Protein AF-A0A356RA35-F1 (afdb_monomer_lite)

Sequence (407 aa):
MNPWTSIDPTQHVGLYPWVWVQLESADPPGPFPFLGGIDPEVVSSLHQVHGIMMSGIETAISDIMAKRTSVDDPQLSRRLEDAYAEVVQSRPPLQRHIQCGRNSDGTFHWTYPKNSAASAKMTYGGLRIFNSVARQAIPFGFERPIGANVGHFLGFLTGRHTMGEIQTIVQAGGRDLERQLAQFFTLLKDHDCLAIAPNTSIEAHWRKVTRDQDVVHLGHAALMYRHQDSFLWFDPWLMPWFAESPVPSLWANLLPRPAGIFLTHDHDDHVDPRTLYHLPKDVPIFVPSRRNRKALHYDYLSLLRELGFSQVTELAHGESWRVGDAQVVSVPFFGEDPCDVELPRNCYLVADRGRNTLVHADSGPTNDGRSALQDKVIANLVSKYGPISLLFASQQQLKEVRSYAAY

Secondary structure (DSSP, 8-state):
--GGGGS-TTSEEEE-TTEEEEEEESSPPPSSTTEEES-HHHHHHHHHHHHHHHHHHHHHHHHHHTTSS-TT-TTHHHHHHHHHHHHHHT-HHHHTT-EEEE-TTS-EEEE---EEEEE----EEEEEEEETTTTEEEEEE-SS--HHHHHHHHHHTEEEEEHHHHHHHHHHT-HHHHHHHHHHHHHHHHTT-EEEESS--HHHHHHHHS-TT-EEEEETTEEEEEETTEEEEES----PPPTT-SSPPP-GGGSPPEEEEE--SSSTTTS-HHHHHTS-TTS-EEEE-GGG--SSEE-HHHHHHHHT-S-EEEE-TT-EEEETTEEEEEEE----SS-------EEEEEEETT-EEEEEET----TTS--TTTTTHHHHHHHHH--EEEEEE-HHHHHHHHHHHT-

Radius of gyration: 24.29 Å; chains: 1; bounding box: 54×51×71 Å

Structure (mmCIF, N/CA/C/O backbone):
data_AF-A0A356RA35-F1
#
_entry.id   AF-A0A356RA35-F1
#
loop_
_atom_site.group_PDB
_atom_site.id
_atom_site.type_symbol
_atom_site.label_atom_id
_atom_site.label_alt_id
_atom_site.label_comp_id
_atom_site.label_asym_id
_atom_site.label_entity_id
_atom_site.label_seq_id
_atom_site.pdbx_PDB_ins_code
_atom_site.Cartn_x
_atom_site.Cartn_y
_atom_site.Cartn_z
_atom_site.occupancy
_atom_site.B_iso_or_equiv
_atom_site.auth_seq_id
_atom_site.auth_comp_id
_atom_site.auth_asym_id
_atom_site.auth_atom_id
_atom_site.pdbx_PDB_model_num
ATOM 1 N N . MET A 1 1 ? 1.308 23.584 30.630 1.00 61.56 1 MET A N 1
ATOM 2 C CA . MET A 1 1 ? 0.345 22.597 31.172 1.00 61.56 1 MET A CA 1
ATOM 3 C C . MET A 1 1 ? 0.651 21.266 30.498 1.00 61.56 1 MET A C 1
ATOM 5 O O . MET A 1 1 ? 0.997 21.308 29.326 1.00 61.56 1 MET A O 1
ATOM 9 N N . ASN A 1 2 ? 0.634 20.131 31.205 1.00 80.50 2 ASN A N 1
ATOM 10 C CA . ASN A 1 2 ? 0.906 18.833 30.575 1.00 80.50 2 ASN A CA 1
ATOM 11 C C . ASN A 1 2 ? -0.269 18.490 29.631 1.00 80.50 2 ASN A C 1
ATOM 13 O O . ASN A 1 2 ? -1.385 18.334 30.132 1.00 80.50 2 ASN A O 1
ATOM 17 N N . PRO A 1 3 ? -0.079 18.420 28.298 1.00 86.06 3 PRO A N 1
ATOM 18 C CA . PRO A 1 3 ? -1.197 18.234 27.371 1.00 86.06 3 PRO A CA 1
ATOM 19 C C . PRO A 1 3 ? -1.878 16.874 27.562 1.00 86.06 3 PRO A C 1
ATOM 21 O O . PRO A 1 3 ? -3.083 16.749 27.335 1.00 86.06 3 PRO A O 1
ATOM 24 N N . TRP A 1 4 ? -1.145 15.889 28.082 1.00 88.31 4 TRP A N 1
ATOM 25 C CA . TRP A 1 4 ? -1.645 14.549 28.347 1.00 88.31 4 TRP A CA 1
ATOM 26 C C . TRP A 1 4 ? -2.748 14.511 29.404 1.00 88.31 4 TRP A C 1
ATOM 28 O O . TRP A 1 4 ? -3.693 13.744 29.261 1.00 88.31 4 TRP A O 1
ATOM 38 N N . THR A 1 5 ? -2.677 15.355 30.437 1.00 89.44 5 THR A N 1
ATOM 39 C CA . THR A 1 5 ? -3.639 15.358 31.556 1.00 89.44 5 THR A CA 1
ATOM 40 C C . THR A 1 5 ? -4.890 16.186 31.269 1.00 89.44 5 THR A C 1
ATOM 42 O O . THR A 1 5 ? -5.695 16.425 32.163 1.00 89.44 5 THR A O 1
ATOM 45 N N . SER A 1 6 ? -5.026 16.695 30.044 1.00 91.44 6 SER A N 1
ATOM 46 C CA . SER A 1 6 ? -6.133 17.570 29.655 1.00 91.44 6 SER A CA 1
ATOM 47 C C . SER A 1 6 ? -7.375 16.816 29.162 1.00 91.44 6 SER A C 1
ATOM 49 O O . SER A 1 6 ? -8.398 17.444 28.900 1.00 91.44 6 SER A O 1
ATOM 51 N N . ILE A 1 7 ? -7.274 15.492 29.023 1.00 94.12 7 ILE A N 1
ATOM 52 C CA . ILE A 1 7 ? -8.349 14.564 28.666 1.00 94.12 7 ILE A CA 1
ATOM 53 C C . ILE A 1 7 ? -8.396 13.494 29.761 1.00 94.12 7 ILE A C 1
ATOM 55 O O . ILE A 1 7 ? -7.350 13.051 30.240 1.00 94.12 7 ILE A O 1
ATOM 59 N N . ASP A 1 8 ? -9.602 13.104 30.174 1.00 95.81 8 ASP A N 1
ATOM 60 C CA . ASP A 1 8 ? -9.803 12.060 31.182 1.00 95.81 8 ASP A CA 1
ATOM 61 C C . ASP A 1 8 ? -9.155 10.734 30.718 1.00 95.81 8 ASP A C 1
ATOM 63 O O . ASP A 1 8 ? -9.383 10.314 29.578 1.00 95.81 8 ASP A O 1
ATOM 67 N N . PRO A 1 9 ? -8.346 10.066 31.571 1.00 96.81 9 PRO A N 1
ATOM 68 C CA . PRO A 1 9 ? -7.591 8.865 31.207 1.00 96.81 9 PRO A CA 1
ATOM 69 C C . PRO A 1 9 ? -8.464 7.694 30.737 1.00 96.81 9 PRO A C 1
ATOM 71 O O . PRO A 1 9 ? -7.948 6.807 30.066 1.00 96.81 9 PRO A O 1
ATOM 74 N N . THR A 1 10 ? -9.758 7.683 31.066 1.00 97.00 10 THR A N 1
ATOM 75 C CA . THR A 1 10 ? -10.714 6.632 30.680 1.00 97.00 10 THR A CA 1
ATOM 76 C C . THR A 1 10 ? -11.344 6.851 29.303 1.00 97.00 10 THR A C 1
ATOM 78 O O . THR A 1 10 ? -11.949 5.934 28.751 1.00 97.00 10 THR A O 1
ATOM 81 N N . GLN A 1 11 ? -11.213 8.049 28.728 1.00 97.50 11 GLN A N 1
ATOM 82 C CA . GLN A 1 11 ? -11.804 8.370 27.431 1.00 97.50 11 GLN A CA 1
ATOM 83 C C . GLN A 1 11 ? -10.981 7.768 26.297 1.00 97.50 11 GLN A C 1
ATOM 85 O O . GLN A 1 11 ? -9.753 7.833 26.306 1.00 97.50 11 GLN A O 1
ATOM 90 N N . HIS A 1 12 ? -11.665 7.233 25.293 1.00 96.75 12 HIS A N 1
ATOM 91 C CA . HIS A 1 12 ? -11.063 6.771 24.053 1.00 96.75 12 HIS A CA 1
ATOM 92 C C . HIS A 1 12 ? -10.726 7.964 23.165 1.00 96.75 12 HIS A C 1
ATOM 94 O O . HIS A 1 12 ? -11.540 8.880 23.019 1.00 96.75 12 HIS A O 1
ATOM 100 N N . VAL A 1 13 ? -9.544 7.935 22.551 1.00 96.44 13 VAL A N 1
ATOM 101 C CA . VAL A 1 13 ? -9.046 9.035 21.718 1.00 96.44 13 VAL A CA 1
ATOM 102 C C . VAL A 1 13 ? -8.708 8.528 20.321 1.00 96.44 13 VAL A C 1
ATOM 104 O O . VAL A 1 13 ? -8.061 7.495 20.140 1.00 96.44 13 VAL A O 1
ATOM 107 N N . GLY A 1 14 ? -9.147 9.268 19.310 1.00 94.94 14 GLY A N 1
ATOM 108 C CA . GLY A 1 14 ? -8.750 9.069 17.924 1.00 94.94 14 GLY A CA 1
ATOM 109 C C . GLY A 1 14 ? -8.637 10.383 17.169 1.00 94.94 14 GLY A C 1
ATOM 110 O O . GLY A 1 14 ? -8.804 11.455 17.743 1.00 94.94 14 GLY A O 1
ATOM 111 N N . LEU A 1 15 ? -8.360 10.306 15.873 1.00 93.81 15 LEU A N 1
ATOM 112 C CA . LEU A 1 15 ? -8.502 11.450 14.970 1.00 93.81 15 LEU A CA 1
ATOM 113 C C . LEU A 1 15 ? -9.930 11.534 14.429 1.00 93.81 15 LEU A C 1
ATOM 115 O O . LEU A 1 15 ? -10.634 10.529 14.393 1.00 93.81 15 LEU A O 1
ATOM 119 N N . TYR A 1 16 ? -10.367 12.704 13.976 1.00 92.19 16 TYR A N 1
ATOM 120 C CA . TYR A 1 16 ? -11.535 12.777 13.095 1.00 92.19 16 TYR A CA 1
ATOM 121 C C . TYR A 1 16 ? -11.216 12.188 11.704 1.00 92.19 16 TYR A C 1
ATOM 123 O O . TYR A 1 16 ? -10.069 12.250 11.267 1.00 92.19 16 TYR A O 1
ATOM 131 N N . PRO A 1 17 ? -12.202 11.641 10.964 1.00 89.25 17 PRO A N 1
ATOM 132 C CA . PRO A 1 17 ? -11.959 10.985 9.668 1.00 89.25 17 PRO A CA 1
ATOM 133 C C . PRO A 1 17 ? -11.531 11.944 8.543 1.00 89.25 17 PRO A C 1
ATOM 135 O O . PRO A 1 17 ? -11.044 11.512 7.507 1.00 89.25 17 PRO A O 1
ATOM 138 N N . TRP A 1 18 ? -11.698 13.252 8.740 1.00 87.94 18 TRP A N 1
ATOM 139 C CA . TRP A 1 18 ? -11.242 14.308 7.829 1.00 87.94 18 TRP A CA 1
ATOM 140 C C . TRP A 1 18 ? -9.864 14.879 8.201 1.00 87.94 18 TRP A C 1
ATOM 142 O O . TRP A 1 18 ? -9.443 15.894 7.630 1.00 87.94 18 TRP A O 1
ATOM 152 N N . VAL A 1 19 ? -9.194 14.250 9.174 1.00 91.31 19 VAL A N 1
ATOM 153 C CA . VAL A 1 19 ? -7.857 14.601 9.644 1.00 91.31 19 VAL A CA 1
ATOM 154 C C . VAL A 1 19 ? -6.878 13.503 9.267 1.00 91.31 19 VAL A C 1
ATOM 156 O O . VAL A 1 19 ? -7.069 12.334 9.601 1.00 91.31 19 VAL A O 1
ATOM 159 N N . TRP A 1 20 ? -5.780 13.902 8.636 1.00 92.94 20 TRP A N 1
ATOM 160 C CA . TRP A 1 20 ? -4.659 13.015 8.365 1.00 92.94 20 TRP A CA 1
ATOM 161 C C . TRP A 1 20 ? -3.337 13.755 8.506 1.00 92.94 20 TRP A C 1
ATOM 163 O O . TRP A 1 20 ? -3.263 14.979 8.585 1.00 92.94 20 TRP A O 1
ATOM 173 N N . VAL A 1 21 ? -2.276 12.970 8.525 1.00 93.75 21 VAL A N 1
ATOM 174 C CA . VAL A 1 21 ? -0.896 13.417 8.579 1.00 93.75 21 VAL A CA 1
ATOM 175 C C . VAL A 1 21 ? -0.136 12.930 7.353 1.00 93.75 21 VAL A C 1
ATOM 177 O O . VAL A 1 21 ? -0.293 11.789 6.922 1.00 93.75 21 VAL A O 1
ATOM 180 N N . GLN A 1 22 ? 0.728 13.780 6.812 1.00 92.50 22 GLN A N 1
ATOM 181 C CA . GLN A 1 22 ? 1.637 13.431 5.728 1.00 92.50 22 GLN A CA 1
ATOM 182 C C . GLN A 1 22 ? 3.064 13.778 6.132 1.00 92.50 22 GLN A C 1
ATOM 184 O O . GLN A 1 22 ? 3.322 14.896 6.569 1.00 92.50 22 GLN A O 1
ATOM 189 N N . LEU A 1 23 ? 3.983 12.826 5.989 1.00 93.06 23 LEU A N 1
ATOM 190 C CA . LEU A 1 23 ? 5.406 13.082 6.175 1.00 93.06 23 LEU A CA 1
ATOM 191 C C . LEU A 1 23 ? 5.918 14.054 5.102 1.00 93.06 23 LEU A C 1
ATOM 193 O O . LEU A 1 23 ? 5.532 13.963 3.937 1.00 93.06 23 LEU A O 1
ATOM 197 N N . GLU A 1 24 ? 6.799 14.969 5.497 1.00 91.56 24 GLU A N 1
ATOM 198 C CA . GLU A 1 24 ? 7.422 15.950 4.609 1.00 91.56 24 GLU A CA 1
ATOM 199 C C . GLU A 1 24 ? 8.931 15.702 4.550 1.00 91.56 24 GLU A C 1
ATOM 201 O O . GLU A 1 24 ? 9.624 15.656 5.575 1.00 91.56 24 GLU A O 1
ATOM 206 N N . SER A 1 25 ? 9.442 15.518 3.334 1.00 85.81 25 SER A N 1
ATOM 207 C CA . SER A 1 25 ? 10.878 15.463 3.076 1.00 85.81 25 SER A CA 1
ATOM 208 C C . SER A 1 25 ? 11.392 16.858 2.734 1.00 85.81 25 SER A C 1
ATOM 210 O O . SER A 1 25 ? 10.709 17.630 2.061 1.00 85.81 25 SER A O 1
ATOM 212 N N . ALA A 1 26 ? 12.583 17.186 3.236 1.00 71.75 26 ALA A N 1
ATOM 213 C CA . ALA A 1 26 ? 13.294 18.403 2.846 1.00 71.75 26 ALA A CA 1
ATOM 214 C C . ALA A 1 26 ? 13.968 18.246 1.473 1.00 71.75 26 ALA A C 1
ATOM 216 O O . ALA A 1 26 ? 14.215 19.240 0.792 1.00 71.75 26 ALA A O 1
ATOM 217 N N . ASP A 1 27 ? 14.236 17.002 1.076 1.00 72.25 27 ASP A N 1
ATOM 218 C CA . ASP A 1 27 ? 14.779 16.665 -0.226 1.00 72.25 27 ASP A CA 1
ATOM 219 C C . ASP A 1 27 ? 13.612 16.446 -1.202 1.00 72.25 27 ASP A C 1
ATOM 221 O O . ASP A 1 27 ? 12.590 15.860 -0.823 1.00 72.25 27 ASP A O 1
ATOM 225 N N . PRO A 1 28 ? 13.712 16.908 -2.462 1.00 65.62 28 PRO A N 1
ATOM 226 C CA . PRO A 1 28 ? 12.732 16.521 -3.463 1.00 65.62 28 PRO A CA 1
ATOM 227 C C . PRO A 1 28 ? 12.726 14.989 -3.535 1.00 65.62 28 PRO A C 1
ATOM 229 O O . PRO A 1 28 ? 13.810 14.393 -3.542 1.00 65.62 28 PRO A O 1
ATOM 232 N N . PRO A 1 29 ? 11.549 14.333 -3.578 1.00 61.28 29 PRO A N 1
ATOM 233 C CA . PRO A 1 29 ? 11.516 12.906 -3.833 1.00 61.28 29 PRO A CA 1
ATOM 234 C C . PRO A 1 29 ? 12.271 12.713 -5.144 1.00 61.28 29 PRO A C 1
ATOM 236 O O . PRO A 1 29 ? 11.916 13.303 -6.167 1.00 61.28 29 PRO A O 1
ATOM 239 N N . GLY A 1 30 ? 13.381 11.973 -5.100 1.00 62.44 30 GLY A N 1
ATOM 240 C CA . GLY A 1 30 ? 14.050 11.559 -6.325 1.00 62.44 30 GLY A CA 1
ATOM 241 C C . GLY A 1 30 ? 13.017 10.930 -7.270 1.00 62.44 30 GLY A C 1
ATOM 242 O O . GLY A 1 30 ? 11.937 10.542 -6.830 1.00 62.44 30 GLY A O 1
ATOM 243 N N . PRO A 1 31 ? 13.319 10.794 -8.563 1.00 59.00 31 PRO A N 1
ATOM 244 C CA . PRO A 1 31 ? 12.318 10.428 -9.566 1.00 59.00 31 PRO A CA 1
ATOM 245 C C . PRO A 1 31 ? 11.568 9.120 -9.267 1.00 59.00 31 PRO A C 1
ATOM 247 O O . PRO A 1 31 ? 10.435 8.969 -9.706 1.00 59.00 31 PRO A O 1
ATOM 250 N N . PHE A 1 32 ? 12.186 8.208 -8.505 1.00 71.19 32 PHE A N 1
ATOM 251 C CA . PHE A 1 32 ? 11.575 6.982 -7.994 1.00 71.19 32 PHE A CA 1
ATOM 252 C C . PHE A 1 32 ? 12.078 6.700 -6.567 1.00 71.19 32 PHE A C 1
ATOM 254 O O . PHE A 1 32 ? 13.119 6.049 -6.404 1.00 71.19 32 PHE A O 1
ATOM 261 N N . PRO A 1 33 ? 11.416 7.217 -5.514 1.00 75.06 33 PRO A N 1
ATOM 262 C CA . PRO A 1 33 ? 11.787 6.874 -4.146 1.00 75.06 33 PRO A CA 1
ATOM 263 C C . PRO A 1 33 ? 11.565 5.372 -3.915 1.00 75.06 33 PRO A C 1
ATOM 265 O O . PRO A 1 33 ? 10.652 4.779 -4.483 1.00 75.06 33 PRO A O 1
ATOM 268 N N . PHE A 1 34 ? 12.418 4.747 -3.101 1.00 86.00 34 PHE A N 1
ATOM 269 C CA . PHE A 1 34 ? 12.362 3.313 -2.780 1.00 86.00 34 PHE A CA 1
ATOM 270 C C . PHE A 1 34 ? 12.554 2.343 -3.957 1.00 86.00 34 PHE A C 1
ATOM 272 O O . PHE A 1 34 ? 12.362 1.142 -3.781 1.00 86.00 34 PHE A O 1
ATOM 279 N N . LEU A 1 35 ? 12.995 2.800 -5.136 1.00 90.00 35 LEU A N 1
ATOM 280 C CA . LEU A 1 35 ? 13.449 1.882 -6.181 1.00 90.00 35 LEU A CA 1
ATOM 281 C C . LEU A 1 35 ? 14.773 1.229 -5.758 1.00 90.00 35 LEU A C 1
ATOM 283 O O . LEU A 1 35 ? 15.796 1.899 -5.601 1.00 90.00 35 LEU A O 1
ATOM 287 N N . GLY A 1 36 ? 14.733 -0.087 -5.582 1.00 91.56 36 GLY A N 1
ATOM 288 C CA . GLY A 1 36 ? 15.849 -0.949 -5.225 1.00 91.56 36 GLY A CA 1
ATOM 289 C C . GLY A 1 36 ? 16.336 -1.818 -6.382 1.00 91.56 36 GLY A C 1
ATOM 290 O O . GLY A 1 36 ? 15.660 -2.009 -7.394 1.00 91.56 36 GLY A O 1
ATOM 291 N N . GLY A 1 37 ? 17.536 -2.376 -6.227 1.00 92.12 37 GLY A N 1
ATOM 292 C CA . GLY A 1 37 ? 18.209 -3.158 -7.272 1.00 92.12 37 GLY A CA 1
ATOM 293 C C . GLY A 1 37 ? 19.147 -2.337 -8.159 1.00 92.12 37 GLY A C 1
ATOM 294 O O . GLY A 1 37 ? 19.774 -2.873 -9.079 1.00 92.12 37 GLY A O 1
ATOM 295 N N . ILE A 1 38 ? 19.273 -1.044 -7.870 1.00 92.56 38 ILE A N 1
ATOM 296 C CA . ILE A 1 38 ? 20.039 -0.075 -8.643 1.00 92.56 38 ILE A CA 1
ATOM 297 C C . ILE A 1 38 ? 20.498 1.069 -7.730 1.00 92.56 38 ILE A C 1
ATOM 299 O O . ILE A 1 38 ? 19.792 1.456 -6.799 1.00 92.56 38 ILE A O 1
ATOM 303 N N . ASP A 1 39 ? 21.694 1.603 -7.979 1.00 92.12 39 ASP A N 1
ATOM 304 C CA . ASP A 1 39 ? 22.203 2.744 -7.218 1.00 92.12 39 ASP A CA 1
ATOM 305 C C . ASP A 1 39 ? 21.426 4.035 -7.558 1.00 92.12 39 ASP A C 1
ATOM 307 O O . ASP A 1 39 ? 21.186 4.309 -8.740 1.00 92.12 39 ASP A O 1
ATOM 311 N N . PRO A 1 40 ? 21.074 4.881 -6.566 1.00 90.19 40 PRO A N 1
ATOM 312 C CA . PRO A 1 40 ? 20.311 6.112 -6.805 1.00 90.19 40 PRO A CA 1
ATOM 313 C C . PRO A 1 40 ? 20.951 7.075 -7.819 1.00 90.19 40 PRO A C 1
ATOM 315 O O . PRO A 1 40 ? 20.244 7.752 -8.565 1.00 90.19 40 PRO A O 1
ATOM 318 N N . GLU A 1 41 ? 22.284 7.121 -7.900 1.00 90.75 41 GLU A N 1
ATOM 319 C CA . GLU A 1 41 ? 23.002 7.943 -8.888 1.00 90.75 41 GLU A CA 1
ATOM 320 C C . GLU A 1 41 ? 22.781 7.459 -10.333 1.00 90.75 41 GLU A C 1
ATOM 322 O O . GLU A 1 41 ? 22.694 8.267 -11.267 1.00 90.75 41 GLU A O 1
ATOM 327 N N . VAL A 1 42 ? 22.627 6.145 -10.519 1.00 92.81 42 VAL A N 1
ATOM 328 C CA . VAL A 1 42 ? 22.307 5.536 -11.815 1.00 92.81 42 VAL A CA 1
ATOM 329 C C . VAL A 1 42 ? 20.862 5.862 -12.184 1.00 92.81 42 VAL A C 1
ATOM 331 O O . VAL A 1 42 ? 20.620 6.319 -13.298 1.00 92.81 42 VAL A O 1
ATOM 334 N N . VAL A 1 43 ? 19.915 5.735 -11.243 1.00 90.81 43 VAL A N 1
ATOM 335 C CA . VAL A 1 43 ? 18.506 6.139 -11.445 1.00 90.81 43 VAL A CA 1
ATOM 336 C C . VAL A 1 43 ? 18.410 7.612 -11.844 1.00 90.81 43 VAL A C 1
ATOM 338 O O . VAL A 1 43 ? 17.722 7.947 -12.805 1.00 90.81 43 VAL A O 1
ATOM 341 N N . SER A 1 44 ? 19.146 8.489 -11.157 1.00 90.56 44 SER A N 1
ATOM 342 C CA . SER A 1 44 ? 19.218 9.917 -11.486 1.00 90.56 44 SER A CA 1
ATOM 343 C C . SER A 1 44 ? 19.717 10.152 -12.917 1.00 90.56 44 SER A C 1
ATOM 345 O O . SER A 1 44 ? 19.159 10.966 -13.651 1.00 90.56 44 SER A O 1
ATOM 347 N N . SER A 1 45 ? 20.708 9.377 -13.362 1.00 93.62 45 SER A N 1
ATOM 348 C CA . SER A 1 45 ? 21.242 9.464 -14.728 1.00 93.62 45 SER A CA 1
ATOM 349 C C . SER A 1 45 ? 20.247 8.970 -15.780 1.00 93.62 45 SER A C 1
ATOM 351 O O . SER A 1 45 ? 20.073 9.619 -16.810 1.00 93.62 45 SER A O 1
ATOM 353 N N . LEU A 1 46 ? 19.549 7.862 -15.509 1.00 92.00 46 LEU A N 1
ATOM 354 C CA . LEU A 1 46 ? 18.477 7.346 -16.368 1.00 92.00 46 LEU A CA 1
ATOM 355 C C . LEU A 1 46 ? 17.342 8.369 -16.507 1.00 92.00 46 LEU A C 1
ATOM 357 O O . LEU A 1 46 ? 16.893 8.663 -17.616 1.00 92.00 46 LEU A O 1
ATOM 361 N N . HIS A 1 47 ? 16.928 8.967 -15.389 1.00 90.50 47 HIS A N 1
ATOM 362 C CA . HIS A 1 47 ? 15.908 10.006 -15.380 1.00 90.50 47 HIS A CA 1
ATOM 363 C C . HIS A 1 47 ? 16.369 11.277 -16.103 1.00 90.50 47 HIS A C 1
ATOM 365 O O . HIS A 1 47 ? 15.585 11.882 -16.827 1.00 90.50 47 HIS A O 1
ATOM 371 N N . GLN A 1 48 ? 17.643 11.661 -15.976 1.00 93.31 48 GLN A N 1
ATOM 372 C CA . GLN A 1 48 ? 18.200 12.798 -16.705 1.00 93.31 48 GLN A CA 1
ATOM 373 C C . GLN A 1 48 ? 18.124 12.593 -18.224 1.00 93.31 48 GLN A C 1
ATOM 375 O O . GLN A 1 48 ? 17.742 13.523 -18.933 1.00 93.31 48 GLN A O 1
ATOM 380 N N . VAL A 1 49 ? 18.446 11.395 -18.731 1.00 93.88 49 VAL A N 1
ATOM 381 C CA . VAL A 1 49 ? 18.284 11.090 -20.165 1.00 93.88 49 VAL A CA 1
ATOM 382 C C . VAL A 1 49 ? 16.824 11.238 -20.581 1.00 93.88 49 VAL A C 1
ATOM 384 O O . VAL A 1 49 ? 16.537 11.924 -21.561 1.00 93.88 49 VAL A O 1
ATOM 387 N N . HIS A 1 50 ? 15.901 10.655 -19.810 1.00 89.19 50 HIS A N 1
ATOM 388 C CA . HIS A 1 50 ? 14.471 10.748 -20.095 1.00 89.19 50 HIS A CA 1
ATOM 389 C C . HIS A 1 50 ? 13.981 12.200 -20.100 1.00 89.19 50 HIS A C 1
ATOM 391 O O . HIS A 1 50 ? 13.312 12.610 -21.042 1.00 89.19 50 HIS A O 1
ATOM 397 N N . GLY A 1 51 ? 14.385 13.008 -19.116 1.00 92.25 51 GLY A N 1
ATOM 398 C CA . GLY A 1 51 ? 14.047 14.430 -19.049 1.00 92.25 51 GLY A CA 1
ATOM 399 C C . GLY A 1 51 ? 14.562 15.229 -20.250 1.00 92.25 51 GLY A C 1
ATOM 400 O O . GLY A 1 51 ? 13.857 16.099 -20.751 1.00 92.25 51 GLY A O 1
ATOM 401 N N . ILE A 1 52 ? 15.756 14.908 -20.763 1.00 94.44 52 ILE A N 1
ATOM 402 C CA . ILE A 1 52 ? 16.303 15.530 -21.981 1.00 94.44 52 ILE A CA 1
ATOM 403 C C . ILE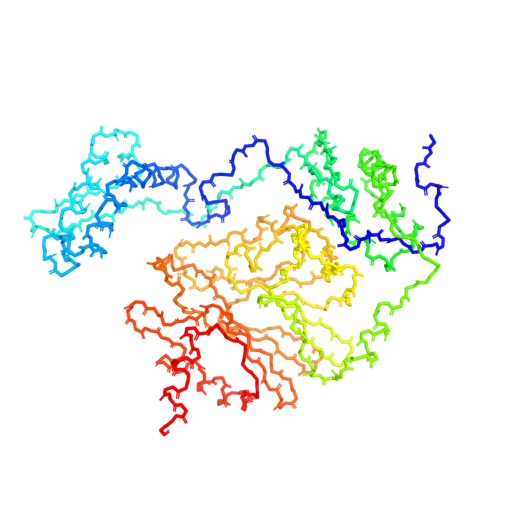 A 1 52 ? 15.503 15.113 -23.222 1.00 94.44 52 ILE A C 1
ATOM 405 O O . ILE A 1 52 ? 15.236 15.943 -24.090 1.00 94.44 52 ILE A O 1
ATOM 409 N N . MET A 1 53 ? 15.127 13.836 -23.318 1.00 92.62 53 MET A N 1
ATOM 410 C CA . MET A 1 53 ? 14.401 13.301 -24.472 1.00 92.62 53 MET A CA 1
ATOM 411 C C . MET A 1 53 ? 12.901 13.610 -24.455 1.00 92.62 53 MET A C 1
ATOM 413 O O . MET A 1 53 ? 12.273 13.534 -25.510 1.00 92.62 53 MET A O 1
ATOM 417 N N . MET A 1 54 ? 12.335 13.973 -23.299 1.00 90.81 54 MET A N 1
ATOM 418 C CA . MET A 1 54 ? 10.890 14.069 -23.069 1.00 90.81 54 MET A CA 1
ATOM 419 C C . MET A 1 54 ? 10.173 14.883 -24.147 1.00 90.81 54 MET A C 1
ATOM 421 O O . MET A 1 54 ? 9.273 14.371 -24.800 1.00 90.81 54 MET A O 1
ATOM 425 N N . SER A 1 55 ? 10.626 16.110 -24.417 1.00 90.06 55 SER A N 1
ATOM 426 C CA . SER A 1 55 ? 9.984 16.976 -25.418 1.00 90.06 55 SER A CA 1
ATOM 427 C C . SER A 1 55 ? 10.003 16.370 -26.831 1.00 90.06 55 SER A C 1
ATOM 429 O O . SER A 1 55 ? 9.035 16.499 -27.585 1.00 90.06 55 SER A O 1
ATOM 431 N N . GLY A 1 56 ? 11.083 15.669 -27.191 1.00 88.00 56 GLY A N 1
ATOM 432 C CA . GLY A 1 56 ? 11.181 14.960 -28.468 1.00 88.00 56 GLY A CA 1
ATOM 433 C C . GLY A 1 56 ? 10.236 13.760 -28.538 1.00 88.00 56 GLY A C 1
ATOM 434 O O . GLY A 1 56 ? 9.568 13.565 -29.553 1.00 88.00 56 GLY A O 1
ATOM 435 N N . ILE A 1 57 ? 10.130 12.997 -27.447 1.00 85.88 57 ILE A N 1
ATOM 436 C CA . ILE A 1 57 ? 9.210 11.858 -27.323 1.00 85.88 57 ILE A CA 1
ATOM 437 C C . ILE A 1 57 ? 7.754 12.335 -27.393 1.00 85.88 57 ILE A C 1
ATOM 439 O O . ILE A 1 57 ? 6.977 11.796 -28.175 1.00 85.88 57 ILE A O 1
ATOM 443 N N . GLU A 1 58 ? 7.388 13.379 -26.649 1.00 88.94 58 GLU A N 1
ATOM 444 C CA . GLU A 1 58 ? 6.045 13.974 -26.674 1.00 88.94 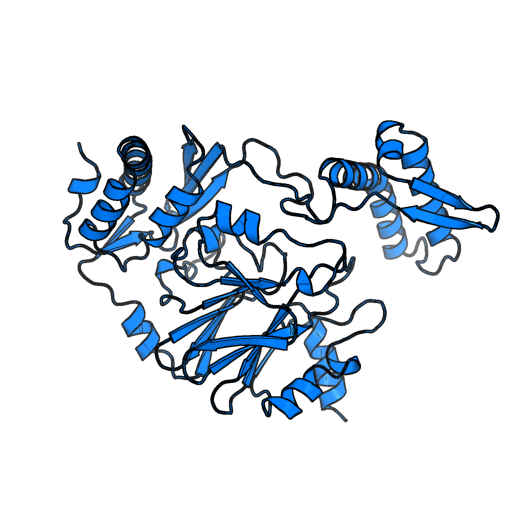58 GLU A CA 1
ATOM 445 C C . GLU A 1 58 ? 5.667 14.466 -28.076 1.00 88.94 58 GLU A C 1
ATOM 447 O O . GLU A 1 58 ? 4.548 14.236 -28.543 1.00 88.94 58 GLU A O 1
ATOM 452 N N . THR A 1 59 ? 6.613 15.090 -28.783 1.00 88.56 59 THR A N 1
ATOM 453 C CA . THR A 1 59 ? 6.414 15.521 -30.174 1.00 88.56 59 THR A CA 1
ATOM 454 C C . THR A 1 59 ? 6.185 14.321 -31.093 1.00 88.56 59 THR A C 1
ATOM 456 O O . THR A 1 59 ? 5.232 14.322 -31.872 1.00 88.56 59 THR A O 1
ATOM 459 N N . ALA A 1 60 ? 6.994 13.264 -30.964 1.00 84.56 60 ALA A N 1
ATOM 460 C CA . ALA A 1 60 ? 6.837 12.042 -31.749 1.00 84.56 60 ALA A CA 1
ATOM 461 C C . ALA A 1 60 ? 5.486 11.353 -31.485 1.00 84.56 60 ALA A C 1
ATOM 463 O O . ALA A 1 60 ? 4.801 10.957 -32.428 1.00 84.56 60 ALA A O 1
ATOM 464 N N . ILE A 1 61 ? 5.058 11.268 -30.221 1.00 85.31 61 ILE A N 1
ATOM 465 C CA . ILE A 1 61 ? 3.741 10.736 -29.841 1.00 85.31 61 ILE A CA 1
ATOM 466 C C . ILE A 1 61 ? 2.625 11.593 -30.453 1.00 85.31 61 ILE A C 1
ATOM 468 O O . ILE A 1 61 ? 1.684 11.053 -31.034 1.00 85.31 61 ILE A O 1
ATOM 472 N N . SER A 1 62 ? 2.732 12.922 -30.379 1.00 89.50 62 SER A N 1
ATOM 473 C CA . SER A 1 62 ? 1.768 13.846 -30.992 1.00 89.50 62 SER A CA 1
ATOM 474 C C . SER A 1 62 ? 1.668 13.652 -32.509 1.00 89.50 62 SER A C 1
ATOM 476 O O . SER A 1 62 ? 0.565 13.629 -33.061 1.00 89.50 62 SER A O 1
ATOM 478 N N . ASP A 1 63 ? 2.796 13.454 -33.194 1.00 88.19 63 ASP A N 1
ATOM 479 C CA . ASP A 1 63 ? 2.831 13.173 -34.630 1.00 88.19 63 ASP A CA 1
ATOM 480 C C . ASP A 1 63 ? 2.175 11.834 -34.982 1.00 88.19 63 ASP A C 1
ATOM 482 O O . ASP A 1 63 ? 1.438 11.768 -35.970 1.00 88.19 63 ASP A O 1
ATOM 486 N N . ILE A 1 64 ? 2.389 10.791 -34.172 1.00 86.81 64 ILE A N 1
ATOM 487 C CA . ILE A 1 64 ? 1.726 9.485 -34.326 1.00 86.81 64 ILE A CA 1
ATOM 488 C C . ILE A 1 64 ? 0.210 9.654 -34.177 1.00 86.81 64 ILE A C 1
ATOM 490 O O . ILE A 1 64 ? -0.556 9.240 -35.048 1.00 86.81 64 ILE A O 1
ATOM 494 N N . MET A 1 65 ? -0.236 10.316 -33.106 1.00 89.00 65 MET A N 1
ATOM 495 C CA . MET A 1 65 ? -1.662 10.526 -32.822 1.00 89.00 65 MET A CA 1
ATOM 496 C C . MET A 1 65 ? -2.346 11.376 -33.899 1.00 89.00 65 MET A C 1
ATOM 498 O O . MET A 1 65 ? -3.489 11.116 -34.278 1.00 89.00 65 MET A O 1
ATOM 502 N N . ALA A 1 66 ? -1.631 12.358 -34.448 1.00 92.81 66 ALA A N 1
ATOM 503 C CA . ALA A 1 66 ? -2.095 13.185 -35.554 1.00 92.81 66 ALA A CA 1
ATOM 504 C C . ALA A 1 66 ? -1.921 12.533 -36.938 1.00 92.81 66 ALA A C 1
ATOM 506 O O . ALA A 1 66 ? -2.218 13.176 -37.947 1.00 92.81 66 ALA A O 1
ATOM 507 N N . LYS A 1 67 ? -1.444 11.279 -37.002 1.00 90.44 67 LYS A N 1
ATOM 508 C CA . LYS A 1 67 ? -1.188 10.518 -38.237 1.00 90.44 67 LYS A CA 1
ATOM 509 C C . LYS A 1 67 ? -0.208 11.205 -39.200 1.00 90.44 67 LYS A C 1
ATOM 511 O O . LYS A 1 67 ? -0.274 10.992 -40.408 1.00 90.44 67 LYS A O 1
ATOM 516 N N . ARG A 1 68 ? 0.695 12.042 -38.676 1.00 88.12 68 ARG A N 1
ATOM 517 C CA . ARG A 1 68 ? 1.815 12.643 -39.427 1.00 88.12 68 ARG A CA 1
ATOM 518 C C . ARG A 1 68 ? 2.983 11.667 -39.584 1.00 88.12 68 ARG A C 1
ATOM 520 O O . ARG A 1 68 ? 3.774 11.810 -40.509 1.00 88.12 68 ARG A O 1
ATOM 527 N N . THR A 1 69 ? 3.059 10.671 -38.706 1.00 83.06 69 THR A N 1
ATOM 528 C CA . THR A 1 69 ? 3.977 9.529 -38.784 1.00 83.06 69 THR A CA 1
ATOM 529 C C . THR A 1 69 ? 3.255 8.241 -38.358 1.00 83.06 69 THR A C 1
ATOM 531 O O . THR A 1 69 ? 2.102 8.299 -37.924 1.00 83.06 69 THR A O 1
ATOM 534 N N . SER A 1 70 ? 3.907 7.084 -38.499 1.00 83.44 70 SER A N 1
ATOM 535 C CA . SER A 1 70 ? 3.382 5.775 -38.083 1.00 83.44 70 SER A CA 1
ATOM 536 C C . SER A 1 70 ? 4.297 5.106 -37.058 1.00 83.44 70 SER A C 1
ATOM 538 O O . SER A 1 70 ? 5.519 5.206 -37.161 1.00 83.44 70 SER A O 1
ATOM 540 N N . VAL A 1 71 ? 3.705 4.370 -36.110 1.00 82.19 71 VAL A N 1
ATOM 541 C CA . VAL A 1 71 ? 4.437 3.433 -35.233 1.00 82.19 71 VAL A CA 1
ATOM 542 C C . VAL A 1 71 ? 5.056 2.275 -36.014 1.00 82.19 71 VAL A C 1
ATOM 544 O O . VAL A 1 71 ? 6.031 1.687 -35.560 1.00 82.19 71 VAL A O 1
ATOM 547 N N . ASP A 1 72 ? 4.537 2.001 -37.213 1.00 84.69 72 ASP A N 1
ATOM 548 C CA . ASP A 1 72 ? 5.031 0.951 -38.104 1.00 84.69 72 ASP A CA 1
ATOM 549 C C . ASP A 1 72 ? 6.253 1.390 -38.935 1.00 84.69 72 ASP A C 1
ATOM 551 O O . ASP A 1 72 ? 6.706 0.631 -39.791 1.00 84.69 72 ASP A O 1
ATOM 555 N N . ASP A 1 73 ? 6.784 2.611 -38.747 1.00 82.81 73 ASP A N 1
ATOM 556 C CA . ASP A 1 73 ? 8.021 3.032 -39.422 1.00 82.81 73 ASP A CA 1
ATOM 557 C C . ASP A 1 73 ? 9.186 2.133 -38.959 1.00 82.81 73 ASP A C 1
ATOM 559 O O . ASP A 1 73 ? 9.609 2.221 -37.801 1.00 82.81 73 ASP A O 1
ATOM 563 N N . PRO A 1 74 ? 9.775 1.304 -39.847 1.00 83.06 74 PRO A N 1
ATOM 564 C CA . PRO A 1 74 ? 10.841 0.380 -39.467 1.00 83.06 74 PRO A CA 1
ATOM 565 C C . PRO A 1 74 ? 12.120 1.094 -39.001 1.00 83.06 74 PRO A C 1
ATOM 567 O O . PRO A 1 74 ? 12.995 0.464 -38.411 1.00 83.06 74 PRO A O 1
ATOM 570 N N . GLN A 1 75 ? 12.261 2.400 -39.259 1.00 85.31 75 GLN A N 1
ATOM 571 C CA . GLN A 1 75 ? 13.386 3.211 -38.787 1.00 85.31 75 GLN A CA 1
ATOM 572 C C . GLN A 1 75 ? 13.143 3.845 -37.410 1.00 85.31 75 GLN A C 1
ATOM 574 O O . GLN A 1 75 ? 14.075 4.423 -36.850 1.00 85.31 75 GLN A O 1
ATOM 579 N N . LEU A 1 76 ? 11.930 3.761 -36.852 1.00 81.88 76 LEU A N 1
ATOM 580 C CA . LEU A 1 76 ? 11.564 4.427 -35.598 1.00 81.88 76 LEU A CA 1
ATOM 581 C C . LEU A 1 76 ? 12.441 3.975 -34.423 1.00 81.88 76 LEU A C 1
ATOM 583 O O . LEU A 1 76 ? 13.058 4.822 -33.777 1.00 81.88 76 LEU A O 1
ATOM 587 N N . SER A 1 77 ? 12.569 2.658 -34.204 1.00 83.25 77 SER A N 1
ATOM 588 C CA . SER A 1 77 ? 13.434 2.100 -33.144 1.00 83.25 77 SER A CA 1
ATOM 589 C C . SER A 1 77 ? 14.868 2.587 -33.301 1.00 83.25 77 SER A C 1
ATOM 591 O O . SER A 1 77 ? 15.472 3.100 -32.363 1.00 83.25 77 SER A O 1
ATOM 593 N N . ARG A 1 78 ? 15.385 2.532 -34.536 1.00 88.94 78 ARG A N 1
ATOM 594 C CA . ARG A 1 78 ? 16.754 2.938 -34.848 1.00 88.94 78 ARG A CA 1
ATOM 595 C C . ARG A 1 78 ? 17.014 4.404 -34.486 1.00 88.94 78 ARG A C 1
ATOM 597 O O . ARG A 1 78 ? 18.020 4.711 -33.854 1.00 88.94 78 ARG A O 1
ATOM 604 N N . ARG A 1 79 ? 16.105 5.308 -34.862 1.00 87.94 79 ARG A N 1
ATOM 605 C CA . ARG A 1 79 ? 16.230 6.744 -34.559 1.00 87.94 79 ARG A CA 1
ATOM 606 C C . ARG A 1 79 ? 16.168 7.020 -33.056 1.00 87.94 79 ARG A C 1
ATOM 608 O O . ARG A 1 79 ? 16.9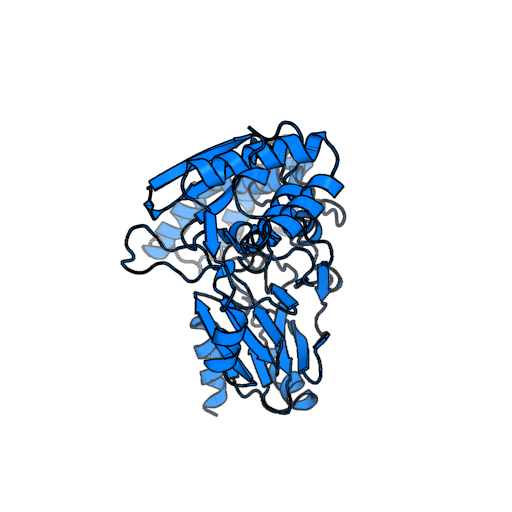36 7.847 -32.579 1.00 87.94 79 ARG A O 1
ATOM 615 N N . LEU A 1 80 ? 15.287 6.335 -32.321 1.00 87.25 80 LEU A N 1
ATOM 616 C CA . LEU A 1 80 ? 15.172 6.484 -30.865 1.00 87.25 80 LEU A CA 1
ATOM 617 C C . LEU A 1 80 ? 16.435 6.003 -30.141 1.00 87.25 80 LEU A C 1
ATOM 619 O O . LEU A 1 80 ? 16.953 6.704 -29.276 1.00 87.25 80 LEU A O 1
ATOM 623 N N . GLU A 1 81 ? 16.957 4.844 -30.533 1.00 92.31 81 GLU A N 1
ATOM 624 C CA . GLU A 1 81 ? 18.214 4.282 -30.031 1.00 92.31 81 GLU A CA 1
ATOM 625 C C . GLU A 1 81 ? 19.412 5.207 -30.303 1.00 92.31 81 GLU A C 1
ATOM 627 O O . GLU A 1 81 ? 20.209 5.477 -29.401 1.00 92.31 81 GLU A O 1
ATOM 632 N N . ASP A 1 82 ? 19.528 5.726 -31.532 1.00 92.25 82 ASP A N 1
ATOM 633 C CA . ASP A 1 82 ? 20.614 6.632 -31.926 1.00 92.25 82 ASP A CA 1
ATOM 634 C C . ASP A 1 82 ? 20.533 7.959 -31.156 1.00 92.25 82 ASP A C 1
ATOM 636 O O . ASP A 1 82 ? 21.545 8.424 -30.631 1.00 92.25 82 ASP A O 1
ATOM 640 N N . ALA A 1 83 ? 19.328 8.522 -31.003 1.00 92.62 83 ALA A N 1
ATOM 641 C CA . ALA A 1 83 ? 19.103 9.723 -30.201 1.00 92.62 83 ALA A CA 1
ATOM 642 C C . ALA A 1 83 ? 19.463 9.501 -28.723 1.00 92.62 83 ALA A C 1
ATOM 644 O O . ALA A 1 83 ? 20.116 10.345 -28.108 1.00 92.62 83 ALA A O 1
ATOM 645 N N . TYR A 1 84 ? 19.089 8.352 -28.150 1.00 94.88 84 TYR A N 1
ATOM 646 C CA . TYR A 1 84 ? 19.451 8.002 -26.777 1.00 94.88 84 TYR A CA 1
ATOM 647 C C . TYR A 1 84 ? 20.977 7.910 -26.616 1.00 94.88 84 TYR A C 1
ATOM 649 O O . TYR A 1 84 ? 21.548 8.492 -25.688 1.00 94.88 84 TYR A O 1
ATOM 657 N N . ALA A 1 85 ? 21.657 7.216 -27.535 1.00 95.50 85 ALA A N 1
ATOM 658 C CA . ALA A 1 85 ? 23.111 7.096 -27.511 1.00 95.50 85 ALA A CA 1
ATOM 659 C C . ALA A 1 85 ? 23.810 8.451 -27.664 1.00 95.50 85 ALA A C 1
ATOM 661 O O . ALA A 1 85 ? 24.771 8.711 -26.943 1.00 95.50 85 ALA A O 1
ATOM 662 N N . GLU A 1 86 ? 23.312 9.340 -28.525 1.00 95.31 86 GLU A N 1
ATOM 663 C CA . GLU A 1 86 ? 23.834 10.701 -28.674 1.00 95.31 86 GLU A CA 1
ATOM 664 C C . GLU A 1 86 ? 23.727 11.500 -27.364 1.00 95.31 86 GLU A C 1
ATOM 666 O O . GLU A 1 86 ? 24.695 12.147 -26.942 1.00 95.31 86 GLU A O 1
ATOM 671 N N . VAL A 1 87 ? 22.588 11.417 -26.664 1.00 96.19 87 VAL A N 1
ATOM 672 C CA . VAL A 1 87 ? 22.390 12.089 -25.367 1.00 96.19 87 VAL A CA 1
ATOM 673 C C . VAL A 1 87 ? 23.407 11.613 -24.327 1.00 96.19 87 VAL A C 1
ATOM 675 O O . VAL A 1 87 ? 23.989 12.449 -23.626 1.00 96.19 87 VAL A O 1
ATOM 678 N N . VAL A 1 88 ? 23.650 10.302 -24.245 1.00 96.94 88 VAL A N 1
ATOM 679 C CA . VAL A 1 88 ? 24.627 9.715 -23.313 1.00 96.94 88 VAL A CA 1
ATOM 680 C C . VAL A 1 88 ? 26.061 10.063 -23.722 1.00 96.94 88 VAL A C 1
ATOM 682 O O . VAL A 1 88 ? 26.847 10.524 -22.894 1.00 96.94 88 VAL A O 1
ATOM 685 N N . GLN A 1 89 ? 26.416 9.905 -24.999 1.00 95.44 89 GLN A N 1
ATOM 686 C CA . GLN A 1 89 ? 27.776 10.130 -25.500 1.00 95.44 89 GLN A CA 1
ATOM 687 C C . GLN A 1 89 ? 28.206 11.596 -25.407 1.00 95.44 89 GLN A C 1
ATOM 689 O O . GLN A 1 89 ? 29.369 11.878 -25.130 1.00 95.44 89 GLN A O 1
ATOM 694 N N . SER A 1 90 ? 27.281 12.540 -25.551 1.00 95.94 90 SER A N 1
ATOM 695 C CA . SER A 1 90 ? 27.581 13.968 -25.402 1.00 95.94 90 SER A CA 1
ATOM 696 C C . SER A 1 90 ? 27.809 14.411 -23.945 1.00 95.94 90 SER A C 1
ATOM 698 O O . SER A 1 90 ? 28.172 15.566 -23.713 1.00 95.94 90 SER A O 1
ATOM 700 N N . ARG A 1 91 ? 27.609 13.536 -22.942 1.00 96.38 91 ARG A N 1
ATOM 701 C CA . ARG A 1 91 ? 27.623 13.898 -21.512 1.00 96.38 91 ARG A CA 1
ATOM 702 C C . ARG A 1 91 ? 28.469 12.922 -20.677 1.00 96.38 91 ARG A C 1
ATOM 704 O O . ARG A 1 91 ? 27.962 11.882 -20.255 1.00 96.38 91 ARG A O 1
ATOM 711 N N . PRO A 1 92 ? 29.720 13.278 -20.320 1.00 94.31 92 PRO A N 1
ATOM 712 C CA . PRO A 1 92 ? 30.600 12.418 -19.520 1.00 94.31 92 PRO A CA 1
ATOM 713 C C . PRO A 1 92 ? 29.997 11.895 -18.202 1.00 94.31 92 PRO A C 1
ATOM 715 O O . PRO A 1 92 ? 30.244 10.737 -17.865 1.00 94.31 92 PRO A O 1
ATOM 718 N N . PRO A 1 93 ? 29.175 12.663 -17.448 1.00 94.06 93 PRO A N 1
ATOM 719 C CA . PRO A 1 93 ? 28.522 12.132 -16.255 1.00 94.06 93 PRO A CA 1
ATOM 720 C C . PRO A 1 93 ? 27.614 10.928 -16.525 1.00 94.06 93 PRO A C 1
ATOM 722 O O . PRO A 1 93 ? 27.620 10.009 -15.715 1.00 94.06 93 PRO A O 1
ATOM 725 N N . LEU A 1 94 ? 26.893 10.912 -17.653 1.00 96.12 94 LEU A N 1
ATOM 726 C CA . LEU A 1 94 ? 25.980 9.827 -18.023 1.00 96.12 94 LEU A CA 1
ATOM 727 C C . LEU A 1 94 ? 26.733 8.571 -18.461 1.00 96.12 94 LEU A C 1
ATOM 729 O O . LEU A 1 94 ? 26.344 7.468 -18.088 1.00 96.12 94 LEU A O 1
ATOM 733 N N . GLN A 1 95 ? 27.853 8.732 -19.171 1.00 95.50 95 GLN A N 1
ATOM 734 C CA . GLN A 1 95 ? 28.701 7.613 -19.610 1.00 95.50 95 GLN A CA 1
ATOM 735 C C . GLN A 1 95 ? 29.265 6.782 -18.448 1.00 95.50 95 GLN A C 1
ATOM 737 O O . GLN A 1 95 ? 29.612 5.617 -18.629 1.00 95.50 95 GLN A O 1
ATOM 742 N N . ARG A 1 96 ? 29.363 7.362 -17.243 1.00 94.69 96 ARG A N 1
ATOM 743 C CA . ARG A 1 96 ? 29.792 6.626 -16.042 1.00 94.69 96 ARG A CA 1
ATOM 744 C C . ARG A 1 96 ? 28.775 5.572 -15.601 1.00 94.69 96 ARG A C 1
ATOM 746 O O . ARG A 1 96 ? 29.162 4.609 -14.948 1.00 94.69 96 ARG A O 1
ATOM 753 N N . HIS A 1 97 ? 27.500 5.756 -15.940 1.00 95.50 97 HIS A N 1
ATOM 754 C CA . HIS A 1 97 ? 26.397 4.926 -15.453 1.00 95.50 97 HIS A CA 1
ATOM 755 C C . HIS A 1 97 ? 25.655 4.190 -16.569 1.00 95.50 97 HIS A C 1
ATOM 757 O O . HIS A 1 97 ? 25.031 3.169 -16.307 1.00 95.50 97 HIS A O 1
ATOM 763 N N . ILE A 1 98 ? 25.706 4.688 -17.803 1.00 97.00 98 ILE A N 1
ATOM 764 C CA . ILE A 1 98 ? 24.955 4.143 -18.930 1.00 97.00 98 ILE A CA 1
ATOM 765 C C . ILE A 1 98 ? 25.933 3.802 -20.047 1.00 97.00 98 ILE A C 1
ATOM 767 O O . ILE A 1 98 ? 26.694 4.651 -20.509 1.00 97.00 98 ILE A O 1
ATOM 771 N N . GLN A 1 99 ? 25.891 2.551 -20.489 1.00 95.44 99 GLN A N 1
ATOM 772 C CA . GLN A 1 99 ? 26.665 2.053 -21.618 1.00 95.44 99 GLN A CA 1
ATOM 773 C C . GLN A 1 99 ? 25.696 1.734 -22.748 1.00 95.44 99 GLN A C 1
ATOM 775 O O . GLN A 1 99 ? 24.894 0.806 -22.638 1.00 95.44 99 GLN A O 1
ATOM 780 N N . CYS A 1 100 ? 25.748 2.512 -23.825 1.00 95.81 100 CYS A N 1
ATOM 781 C CA . CYS A 1 100 ? 24.890 2.287 -24.976 1.00 95.81 100 CYS A CA 1
ATOM 782 C C . CYS A 1 100 ? 25.522 2.720 -26.297 1.00 95.81 100 CYS A C 1
ATOM 784 O O . CYS A 1 100 ? 26.315 3.666 -26.354 1.00 95.81 100 CYS A O 1
ATOM 786 N N . GLY A 1 101 ? 25.114 2.057 -27.374 1.00 93.56 101 GLY A N 1
ATOM 787 C CA . GLY A 1 101 ? 25.575 2.336 -28.726 1.00 93.56 101 GLY A CA 1
ATOM 788 C C . GLY A 1 101 ? 25.297 1.177 -29.674 1.00 93.56 101 GLY A C 1
ATOM 789 O O . GLY A 1 101 ? 24.699 0.170 -29.297 1.00 93.56 101 GLY A O 1
ATOM 790 N N . ARG A 1 102 ? 25.743 1.309 -30.924 1.00 93.00 102 ARG A N 1
ATOM 791 C CA . ARG A 1 102 ? 25.646 0.230 -31.912 1.00 93.00 102 ARG A CA 1
ATOM 792 C C . ARG A 1 102 ? 26.939 -0.560 -32.002 1.00 93.00 102 ARG A C 1
ATOM 794 O O . ARG A 1 102 ? 28.024 0.013 -32.084 1.00 93.00 102 ARG A O 1
ATOM 801 N N . ASN A 1 103 ? 26.796 -1.876 -32.027 1.00 89.88 103 ASN A N 1
ATOM 802 C CA . ASN A 1 103 ? 27.867 -2.801 -32.360 1.00 89.88 103 ASN A CA 1
ATOM 803 C C . ASN A 1 103 ? 28.165 -2.751 -33.869 1.00 89.88 103 ASN A C 1
ATOM 805 O O . ASN A 1 103 ? 27.402 -2.193 -34.661 1.00 89.88 103 ASN A O 1
ATOM 809 N N . SER A 1 104 ? 29.273 -3.367 -34.283 1.00 90.12 104 SER A N 1
ATOM 810 C CA . SER A 1 104 ? 29.686 -3.425 -35.693 1.00 90.12 104 SER A CA 1
ATOM 811 C C . SER A 1 104 ? 28.707 -4.181 -36.601 1.00 90.12 104 SER A C 1
ATOM 813 O O . SER A 1 104 ? 28.685 -3.930 -37.802 1.00 90.12 104 SER A O 1
ATOM 815 N N . ASP A 1 105 ? 27.885 -5.072 -36.043 1.00 92.19 105 ASP A N 1
ATOM 816 C CA . ASP A 1 105 ? 26.821 -5.804 -36.744 1.00 92.19 105 ASP A CA 1
ATOM 817 C C . ASP A 1 105 ? 25.495 -5.017 -36.845 1.00 92.19 105 ASP A C 1
ATOM 819 O O . ASP A 1 105 ? 24.522 -5.506 -37.416 1.00 92.19 105 ASP A O 1
ATOM 823 N N . GLY A 1 106 ? 25.453 -3.789 -36.312 1.00 86.75 106 GLY A N 1
ATOM 824 C CA . GLY A 1 106 ? 24.281 -2.914 -36.313 1.00 86.75 106 GLY A CA 1
ATOM 825 C C . GLY A 1 106 ? 23.329 -3.105 -35.130 1.00 86.75 106 GLY A C 1
ATOM 826 O O . GLY A 1 106 ? 22.404 -2.298 -34.981 1.00 86.75 106 GLY A O 1
ATOM 827 N N . THR A 1 107 ? 23.555 -4.104 -34.269 1.00 90.50 107 THR A N 1
ATOM 828 C CA . THR A 1 107 ? 22.744 -4.323 -33.062 1.00 90.50 107 THR A CA 1
ATOM 829 C C . THR A 1 107 ? 22.968 -3.205 -32.045 1.00 90.50 107 THR A C 1
ATOM 831 O O . THR A 1 107 ? 24.097 -2.757 -31.832 1.00 90.50 107 THR A O 1
ATOM 834 N N . PHE A 1 108 ? 21.891 -2.721 -31.424 1.00 94.19 108 PHE A N 1
ATOM 835 C CA . PHE A 1 108 ? 21.979 -1.737 -30.349 1.00 94.19 108 PHE A CA 1
ATOM 836 C C . PHE A 1 108 ? 22.188 -2.446 -29.012 1.00 94.19 108 PHE A C 1
ATOM 838 O O . PHE A 1 108 ? 21.445 -3.364 -28.670 1.00 94.19 108 PHE A O 1
ATOM 845 N N . HIS A 1 109 ? 23.197 -2.026 -28.256 1.00 94.44 109 HIS A N 1
ATOM 846 C CA . HIS A 1 109 ? 23.379 -2.440 -26.873 1.00 94.44 109 HIS A CA 1
ATOM 847 C C . HIS A 1 109 ? 23.020 -1.279 -25.950 1.00 94.44 109 HIS A C 1
ATOM 849 O O . HIS A 1 109 ? 23.318 -0.120 -26.240 1.00 94.44 109 HIS A O 1
ATOM 855 N N . TRP A 1 110 ? 22.410 -1.602 -24.815 1.00 94.31 110 TRP A N 1
ATOM 856 C CA . TRP A 1 110 ? 22.101 -0.648 -23.762 1.00 94.31 110 TRP A CA 1
ATOM 857 C C . TRP A 1 110 ? 22.129 -1.368 -22.417 1.00 94.31 110 TRP A C 1
ATOM 859 O O . TRP A 1 110 ? 21.479 -2.399 -22.243 1.00 94.31 110 TRP A O 1
ATOM 869 N N . THR A 1 111 ? 22.929 -0.872 -21.481 1.00 94.25 111 THR A N 1
ATOM 870 C CA . THR A 1 111 ? 23.077 -1.463 -20.151 1.00 94.25 111 THR A CA 1
ATOM 871 C C . THR A 1 111 ? 23.477 -0.414 -19.119 1.00 94.25 111 THR A C 1
ATOM 873 O O . THR A 1 111 ? 23.999 0.654 -19.443 1.00 94.25 111 THR A O 1
ATOM 876 N N . TYR A 1 112 ? 23.236 -0.740 -17.857 1.00 94.31 112 TYR A N 1
ATOM 877 C CA . TYR A 1 112 ? 23.565 0.062 -16.687 1.00 94.31 112 TYR A CA 1
ATOM 878 C C . TYR A 1 112 ? 23.948 -0.877 -15.529 1.00 94.31 112 TYR A C 1
ATOM 880 O O . TYR A 1 112 ? 23.507 -2.035 -15.501 1.00 94.31 112 TYR A O 1
ATOM 888 N N . PRO A 1 113 ? 24.778 -0.431 -14.568 1.00 93.56 113 PRO A N 1
ATOM 889 C CA . PRO A 1 113 ? 25.163 -1.258 -13.438 1.00 93.56 113 PRO A CA 1
ATOM 890 C C . PRO A 1 113 ? 23.965 -1.474 -12.508 1.00 93.56 113 PRO A C 1
ATOM 892 O O . PRO A 1 113 ? 23.246 -0.542 -12.148 1.00 93.56 113 PRO A O 1
ATOM 895 N N . LYS A 1 114 ? 23.759 -2.732 -12.121 1.00 92.50 114 LYS A N 1
ATOM 896 C CA . LYS A 1 114 ? 22.732 -3.153 -11.163 1.00 92.50 114 LYS A CA 1
ATOM 897 C C . LYS A 1 114 ? 23.381 -3.394 -9.807 1.00 92.50 114 LYS A C 1
ATOM 899 O O . LYS A 1 114 ? 24.499 -3.903 -9.740 1.00 92.50 114 LYS A O 1
ATOM 904 N N . ASN A 1 115 ? 22.652 -3.102 -8.740 1.00 91.94 115 ASN A N 1
ATOM 905 C CA . ASN A 1 115 ? 23.103 -3.312 -7.372 1.00 91.94 115 ASN A CA 1
ATOM 906 C C . ASN A 1 115 ? 21.930 -3.789 -6.512 1.00 91.94 115 ASN A C 1
ATOM 908 O O . ASN A 1 115 ? 21.125 -2.995 -6.033 1.00 91.94 115 ASN A O 1
ATOM 912 N N . SER A 1 116 ? 21.839 -5.104 -6.293 1.00 87.31 116 SER A N 1
ATOM 913 C CA . SER A 1 116 ? 20.729 -5.732 -5.559 1.00 87.31 116 SER A CA 1
ATOM 914 C C . SER A 1 116 ? 20.583 -5.258 -4.109 1.00 87.31 116 SER A C 1
ATOM 916 O O . SER A 1 116 ? 19.537 -5.489 -3.508 1.00 87.31 116 SER A O 1
ATOM 918 N N . ALA A 1 117 ? 21.626 -4.651 -3.536 1.00 87.50 117 ALA A N 1
ATOM 919 C CA . ALA A 1 117 ? 21.631 -4.144 -2.167 1.00 87.50 117 ALA A CA 1
ATOM 920 C C . ALA A 1 117 ? 21.340 -2.636 -2.074 1.00 87.50 117 ALA A C 1
ATOM 922 O O . ALA A 1 117 ? 21.087 -2.144 -0.973 1.00 87.50 117 ALA A O 1
ATOM 923 N N . ALA A 1 118 ? 21.386 -1.906 -3.192 1.00 90.62 118 ALA A N 1
ATOM 924 C CA . ALA A 1 118 ? 21.097 -0.480 -3.219 1.00 90.62 118 ALA A CA 1
ATOM 925 C C . ALA A 1 118 ? 19.605 -0.209 -3.395 1.00 90.62 118 ALA A C 1
ATOM 927 O O . ALA A 1 118 ? 18.889 -0.948 -4.074 1.00 90.62 118 ALA A O 1
ATOM 928 N N . SER A 1 119 ? 19.167 0.876 -2.765 1.00 88.94 119 SER A N 1
ATOM 929 C CA . SER A 1 119 ? 17.820 1.418 -2.852 1.00 88.94 119 SER A CA 1
ATOM 930 C C . SER A 1 119 ? 17.848 2.898 -2.486 1.00 88.94 119 SER A C 1
ATOM 932 O O . SER A 1 119 ? 18.623 3.312 -1.612 1.00 88.94 119 SER A O 1
ATOM 934 N N . ALA A 1 120 ? 17.018 3.697 -3.153 1.00 84.00 120 ALA A N 1
ATOM 935 C CA . ALA A 1 120 ? 16.773 5.074 -2.747 1.00 84.00 120 ALA A CA 1
ATOM 936 C C . ALA A 1 120 ? 16.008 5.107 -1.413 1.00 84.00 120 ALA A C 1
ATOM 938 O O . ALA A 1 120 ? 15.093 4.320 -1.187 1.00 84.00 120 ALA A O 1
ATOM 939 N N . LYS A 1 121 ? 16.362 6.041 -0.531 1.00 78.81 121 LYS A N 1
ATOM 940 C CA . LYS A 1 121 ? 15.674 6.252 0.752 1.00 78.81 121 LYS A CA 1
ATOM 941 C C . LYS A 1 121 ? 15.093 7.651 0.807 1.00 78.81 121 LYS A C 1
ATOM 943 O O . LYS A 1 121 ? 15.607 8.546 0.137 1.00 78.81 121 LYS A O 1
ATOM 948 N N . MET A 1 122 ? 14.069 7.837 1.634 1.00 81.50 122 MET A N 1
ATOM 949 C CA . MET A 1 122 ? 13.531 9.156 1.931 1.00 81.50 122 MET A CA 1
ATOM 950 C C . MET A 1 122 ? 13.887 9.569 3.354 1.00 81.50 122 MET A C 1
ATOM 952 O O . MET A 1 122 ? 13.787 8.812 4.313 1.00 81.50 122 MET A O 1
ATOM 956 N N . THR A 1 123 ? 14.316 10.812 3.494 1.00 81.81 123 THR A N 1
ATOM 957 C CA . THR A 1 123 ? 14.596 11.452 4.777 1.00 81.81 123 THR A CA 1
ATOM 958 C C . THR A 1 123 ? 13.472 12.432 5.067 1.00 81.81 123 THR A C 1
ATOM 960 O O . THR A 1 123 ? 13.260 13.401 4.338 1.00 81.81 123 THR A O 1
ATOM 963 N N . TYR A 1 124 ? 12.726 12.192 6.141 1.00 89.06 124 TYR A N 1
ATOM 964 C CA . TYR A 1 124 ? 11.641 13.082 6.545 1.00 89.06 124 TYR A CA 1
ATOM 965 C C . TYR A 1 124 ? 12.133 14.057 7.612 1.00 89.06 124 TYR A C 1
ATOM 967 O O . TYR A 1 124 ? 12.598 13.645 8.676 1.00 89.06 124 TYR A O 1
ATOM 975 N N . GLY A 1 125 ? 12.043 15.351 7.303 1.00 90.25 125 GLY A N 1
ATOM 976 C CA . GLY A 1 125 ? 12.413 16.444 8.210 1.00 90.25 125 GLY A CA 1
ATOM 977 C C . GLY A 1 125 ? 11.246 16.925 9.073 1.00 90.25 125 GLY A C 1
ATOM 978 O O . GLY A 1 125 ? 11.440 17.699 10.007 1.00 90.25 125 GLY A O 1
ATOM 979 N N . GLY A 1 126 ? 10.035 16.466 8.774 1.00 94.69 126 GLY A N 1
ATOM 980 C CA . GLY A 1 126 ? 8.830 16.821 9.499 1.00 94.69 126 GLY A CA 1
ATOM 981 C C . GLY A 1 126 ? 7.610 16.117 8.932 1.00 94.69 126 GLY A C 1
ATOM 982 O O . GLY A 1 126 ? 7.701 15.121 8.212 1.00 94.69 126 GLY A O 1
ATOM 983 N N . LEU A 1 127 ? 6.453 16.659 9.270 1.00 96.00 127 LEU A N 1
ATOM 984 C CA . LEU A 1 127 ? 5.159 16.265 8.745 1.00 96.00 127 LEU A CA 1
ATOM 985 C C . LEU A 1 127 ? 4.225 17.466 8.706 1.00 96.00 127 LEU A C 1
ATOM 987 O O . LEU A 1 127 ? 4.467 18.500 9.332 1.00 96.00 127 LEU A O 1
ATOM 991 N N . ARG A 1 128 ? 3.092 17.274 8.047 1.00 96.25 128 ARG A N 1
ATOM 992 C CA . ARG A 1 128 ? 1.976 18.205 8.042 1.00 96.25 128 ARG A CA 1
ATOM 993 C C . ARG A 1 128 ? 0.710 17.505 8.497 1.00 96.25 128 ARG A C 1
ATOM 995 O O . ARG A 1 128 ? 0.371 16.438 7.987 1.00 96.25 128 ARG A O 1
ATOM 1002 N N . ILE A 1 129 ? 0.016 18.118 9.449 1.00 96.19 129 ILE A N 1
ATOM 1003 C CA . ILE A 1 129 ? -1.342 17.745 9.843 1.00 96.19 129 ILE A CA 1
ATOM 1004 C C . ILE A 1 129 ? -2.300 18.484 8.916 1.00 96.19 129 ILE A C 1
ATOM 1006 O O . ILE A 1 129 ? -2.206 19.701 8.753 1.00 96.19 129 ILE A O 1
ATOM 1010 N N . PHE A 1 130 ? -3.245 17.761 8.343 1.00 93.25 130 PHE A N 1
ATOM 1011 C CA . PHE A 1 130 ? -4.326 18.319 7.555 1.00 93.25 130 PHE A CA 1
ATOM 1012 C C . PHE A 1 130 ? -5.639 18.144 8.302 1.00 93.25 130 PHE A C 1
ATOM 1014 O O . PHE A 1 130 ? -5.943 17.055 8.779 1.00 93.25 130 PHE A O 1
ATOM 1021 N N . ASN A 1 131 ? -6.428 19.212 8.365 1.00 91.75 131 ASN A N 1
ATOM 1022 C CA . ASN A 1 131 ? -7.821 19.178 8.796 1.00 91.75 131 ASN A CA 1
ATOM 1023 C C . ASN A 1 131 ? -8.654 19.757 7.650 1.00 91.75 131 ASN A C 1
ATOM 1025 O O . ASN A 1 131 ? -8.712 20.976 7.466 1.00 91.75 131 ASN A O 1
ATOM 1029 N N . SER A 1 132 ? -9.246 18.879 6.836 1.00 86.56 132 SER A N 1
ATOM 1030 C CA . SER A 1 132 ? -9.928 19.308 5.605 1.00 86.56 132 SER A CA 1
ATOM 1031 C C . SER A 1 132 ? -11.200 20.115 5.871 1.00 86.56 132 SER A C 1
ATOM 1033 O O . SER A 1 132 ? -11.469 21.062 5.134 1.00 86.56 132 SER A O 1
ATOM 1035 N N . VAL A 1 133 ? -11.929 19.829 6.958 1.00 86.75 133 VAL A N 1
ATOM 1036 C CA . VAL A 1 133 ? -13.121 20.600 7.358 1.00 86.75 133 VAL A CA 1
ATOM 1037 C C . VAL A 1 133 ? -12.741 22.029 7.741 1.00 86.75 133 VAL A C 1
ATOM 1039 O O . VAL A 1 133 ? -13.357 22.979 7.261 1.00 86.75 133 VAL A O 1
ATOM 1042 N N . ALA A 1 134 ? -11.690 22.196 8.547 1.00 89.88 134 ALA A N 1
ATOM 1043 C CA . ALA A 1 134 ? -11.192 23.516 8.935 1.00 89.88 134 ALA A CA 1
ATOM 1044 C C . ALA A 1 134 ? -10.340 24.196 7.844 1.00 89.88 134 ALA A C 1
ATOM 1046 O O . ALA A 1 134 ? -9.959 25.356 8.001 1.00 89.88 134 ALA A O 1
ATOM 1047 N N . ARG A 1 135 ? -10.029 23.489 6.745 1.00 89.50 135 ARG A N 1
ATOM 1048 C CA . ARG A 1 135 ? -9.098 23.914 5.682 1.00 89.50 135 ARG A CA 1
ATOM 1049 C C . ARG A 1 135 ? -7.722 24.313 6.226 1.00 89.50 135 ARG A C 1
ATOM 1051 O O . ARG A 1 135 ? -7.129 25.298 5.789 1.00 89.50 135 ARG A O 1
ATOM 1058 N N . GLN A 1 136 ? -7.222 23.548 7.194 1.00 91.62 136 GLN A N 1
ATOM 1059 C CA . GLN A 1 136 ? -5.943 23.802 7.853 1.00 91.62 136 GLN A CA 1
ATOM 1060 C C . GLN A 1 136 ? -4.864 22.821 7.396 1.00 91.62 136 GLN A C 1
ATOM 1062 O O . GLN A 1 136 ? -5.123 21.642 7.152 1.00 91.62 136 GLN A O 1
ATOM 1067 N N . ALA A 1 137 ? -3.642 23.340 7.335 1.00 94.00 137 ALA A N 1
ATOM 1068 C CA . ALA A 1 137 ? -2.416 22.629 7.018 1.00 94.00 137 ALA A CA 1
ATOM 1069 C C . ALA A 1 137 ? -1.347 23.077 8.025 1.00 94.00 137 ALA A C 1
ATOM 1071 O O . ALA A 1 137 ? -0.793 24.168 7.896 1.00 94.00 137 ALA A O 1
ATOM 1072 N N . ILE A 1 138 ? -1.107 22.267 9.054 1.00 97.31 138 ILE A N 1
ATOM 1073 C CA . ILE A 1 138 ? -0.299 22.633 10.222 1.00 97.31 138 ILE A CA 1
ATOM 1074 C C . ILE A 1 138 ? 1.043 21.897 10.141 1.00 97.31 138 ILE A C 1
ATOM 1076 O O . ILE A 1 138 ? 1.059 20.665 10.232 1.00 97.31 138 ILE A O 1
ATOM 1080 N N . PRO A 1 139 ? 2.166 22.606 9.940 1.00 96.69 139 PRO A N 1
ATOM 1081 C CA . PRO A 1 139 ? 3.476 21.977 9.878 1.00 96.69 139 PRO A CA 1
ATOM 1082 C C . PRO A 1 139 ? 3.950 21.558 11.273 1.00 96.69 139 PRO A C 1
ATOM 1084 O O . PRO A 1 139 ? 3.728 22.253 12.265 1.00 96.69 139 PRO A O 1
ATOM 1087 N N . PHE A 1 140 ? 4.669 20.444 11.333 1.00 96.38 140 PHE A N 1
ATOM 1088 C CA . PHE A 1 140 ? 5.372 19.969 12.516 1.00 96.38 140 PHE A CA 1
ATOM 1089 C C . PHE A 1 140 ? 6.754 19.470 12.094 1.00 96.38 140 PHE A C 1
ATOM 1091 O O . PHE A 1 140 ? 6.893 18.424 11.461 1.00 96.38 140 PHE A O 1
ATOM 1098 N N . GLY A 1 141 ? 7.782 20.253 12.417 1.00 93.62 141 GLY A N 1
ATOM 1099 C CA . GLY A 1 141 ? 9.171 19.892 12.154 1.00 93.62 141 GLY A CA 1
ATOM 1100 C C . GLY A 1 141 ? 9.689 18.888 13.178 1.00 93.62 141 GLY A C 1
ATOM 1101 O O . GLY A 1 141 ? 9.312 18.923 14.348 1.00 93.62 141 GLY A O 1
ATOM 1102 N N . PHE A 1 142 ? 10.581 18.010 12.743 1.00 92.19 142 PHE A N 1
ATOM 1103 C CA . PHE A 1 142 ? 11.269 17.082 13.625 1.00 92.19 142 PHE A CA 1
ATOM 1104 C C . PHE A 1 142 ? 12.583 17.693 14.128 1.00 92.19 142 PHE A C 1
ATOM 1106 O O . PHE A 1 142 ? 13.412 18.124 13.330 1.00 92.19 142 PHE A O 1
ATOM 1113 N N . GLU A 1 143 ? 12.825 17.682 15.446 1.00 86.56 143 GLU A N 1
ATOM 1114 C CA . GLU A 1 143 ? 14.146 18.049 15.997 1.00 86.56 143 GLU A CA 1
ATOM 1115 C C . GLU A 1 143 ? 15.201 16.980 15.651 1.00 86.56 143 GLU A C 1
ATOM 1117 O O . GLU A 1 143 ? 16.389 17.267 15.503 1.00 86.56 143 GLU A O 1
ATOM 1122 N N . ARG A 1 144 ? 14.755 15.721 15.546 1.00 86.56 144 ARG A N 1
ATOM 1123 C CA . ARG A 1 144 ? 15.502 14.529 15.113 1.00 86.56 144 ARG A CA 1
ATOM 1124 C C . ARG A 1 144 ? 14.533 13.572 14.414 1.00 86.56 144 ARG A C 1
ATOM 1126 O O . ARG A 1 144 ? 13.351 13.638 14.731 1.00 86.56 144 ARG A O 1
ATOM 1133 N N . PRO A 1 145 ? 14.981 12.646 13.548 1.00 86.38 145 PRO A N 1
ATOM 1134 C CA . PRO A 1 145 ? 14.076 11.725 12.859 1.00 86.38 145 PRO A CA 1
ATOM 1135 C C . PRO A 1 145 ? 13.223 10.900 13.840 1.00 86.38 145 PRO A C 1
ATOM 1137 O O . PRO A 1 145 ? 13.720 9.975 14.477 1.00 86.38 145 PRO A O 1
ATOM 1140 N N . ILE A 1 146 ? 11.938 11.247 13.959 1.00 92.50 146 ILE A N 1
ATOM 1141 C CA . ILE A 1 146 ? 10.952 10.567 14.819 1.00 92.50 146 ILE A CA 1
ATOM 1142 C C . ILE A 1 146 ? 9.747 10.041 14.026 1.00 92.50 146 ILE A C 1
ATOM 1144 O O . ILE A 1 146 ? 8.744 9.665 14.626 1.00 92.50 146 ILE A O 1
ATOM 1148 N N . GLY A 1 147 ? 9.829 9.996 12.690 1.00 92.94 147 GLY A N 1
ATOM 1149 C CA . GLY A 1 147 ? 8.726 9.576 11.814 1.00 92.94 147 GLY A CA 1
ATOM 1150 C C . GLY A 1 147 ? 8.121 8.231 12.226 1.00 92.94 147 GLY A C 1
ATOM 1151 O O . GLY A 1 147 ? 6.939 8.154 12.537 1.00 92.94 147 GLY A O 1
ATOM 1152 N N . ALA A 1 148 ? 8.941 7.191 12.385 1.00 94.25 148 ALA A N 1
ATOM 1153 C CA . ALA A 1 148 ? 8.462 5.884 12.840 1.00 94.25 148 ALA A CA 1
ATOM 1154 C C . ALA A 1 148 ? 7.769 5.934 14.220 1.00 94.25 148 ALA A C 1
ATOM 1156 O O . ALA A 1 148 ? 6.755 5.268 14.431 1.00 94.25 148 ALA A O 1
ATOM 1157 N N . ASN A 1 149 ? 8.272 6.746 15.159 1.00 95.19 149 ASN A N 1
ATOM 1158 C CA . ASN A 1 149 ? 7.664 6.904 16.484 1.00 95.19 149 ASN A CA 1
ATOM 1159 C C . ASN A 1 149 ? 6.320 7.636 16.418 1.00 95.19 149 ASN A C 1
ATOM 1161 O O . ASN A 1 149 ? 5.382 7.254 17.115 1.00 95.19 149 ASN A O 1
ATOM 1165 N N . VAL A 1 150 ? 6.210 8.659 15.569 1.00 96.12 150 VAL A N 1
ATOM 1166 C CA . VAL A 1 150 ? 4.938 9.341 15.316 1.00 96.12 150 VAL A CA 1
ATOM 1167 C C . VAL A 1 150 ? 3.958 8.389 14.628 1.00 96.12 150 VAL A C 1
ATOM 1169 O O . VAL A 1 150 ? 2.805 8.329 15.035 1.00 96.12 150 VAL A O 1
ATOM 1172 N N . GLY A 1 151 ? 4.401 7.576 13.668 1.00 96.06 151 GLY A N 1
ATOM 1173 C CA . GLY A 1 151 ? 3.577 6.529 13.060 1.00 96.06 151 GLY A CA 1
ATOM 1174 C C . GLY A 1 151 ? 3.075 5.504 14.080 1.00 96.06 151 GLY A C 1
ATOM 1175 O O . GLY A 1 151 ? 1.909 5.103 14.034 1.00 96.06 151 GLY A O 1
ATOM 1176 N N . HIS A 1 152 ? 3.917 5.105 15.039 1.00 95.75 152 HIS A N 1
ATOM 1177 C CA . HIS A 1 152 ? 3.502 4.260 16.160 1.00 95.75 152 HIS A CA 1
ATOM 1178 C C . HIS A 1 152 ? 2.422 4.952 16.998 1.00 95.75 152 HIS A C 1
ATOM 1180 O O . HIS A 1 152 ? 1.359 4.377 17.202 1.00 95.75 152 HIS A O 1
ATOM 1186 N N . PHE A 1 153 ? 2.646 6.209 17.389 1.00 96.25 153 PHE A N 1
ATOM 1187 C CA . PHE A 1 153 ? 1.688 7.021 18.140 1.00 96.25 153 PHE A CA 1
ATOM 1188 C C . PHE A 1 153 ? 0.344 7.201 17.411 1.00 96.25 153 PHE A C 1
ATOM 1190 O O . PHE A 1 153 ? -0.711 6.995 18.009 1.00 96.25 153 PHE A O 1
ATOM 1197 N N . LEU A 1 154 ? 0.357 7.496 16.107 1.00 96.00 154 LEU A N 1
ATOM 1198 C CA . LEU A 1 154 ? -0.849 7.586 15.275 1.00 96.00 154 LEU A CA 1
ATOM 1199 C C . LEU A 1 154 ? -1.627 6.264 15.238 1.00 96.00 154 LEU A C 1
ATOM 1201 O O . LEU A 1 154 ? -2.854 6.283 15.259 1.00 96.00 154 LEU A O 1
ATOM 1205 N N . GLY A 1 155 ? -0.930 5.123 15.267 1.00 95.00 155 GLY A N 1
ATOM 1206 C CA . GLY A 1 155 ? -1.548 3.798 15.373 1.00 95.00 155 GLY A CA 1
ATOM 1207 C C . GLY A 1 155 ? -2.352 3.578 16.663 1.00 95.00 155 GLY A C 1
ATOM 1208 O O . GLY A 1 155 ? -3.229 2.713 16.685 1.00 95.00 155 GLY A O 1
ATOM 1209 N N . PHE A 1 156 ? -2.113 4.379 17.710 1.00 95.12 156 PHE A N 1
ATOM 1210 C CA . PHE A 1 156 ? -2.923 4.394 18.934 1.00 95.12 156 PHE A CA 1
ATOM 1211 C C . PHE A 1 156 ? -4.075 5.405 18.888 1.00 95.12 156 PHE A C 1
ATOM 1213 O O . PHE A 1 156 ? -5.078 5.212 19.575 1.00 95.12 156 PHE A O 1
ATOM 1220 N N . LEU A 1 157 ? -4.011 6.424 18.024 1.00 95.12 157 LEU A N 1
ATOM 1221 C CA . LEU A 1 157 ? -5.073 7.420 17.825 1.00 95.12 157 LEU A CA 1
ATOM 1222 C C . LEU A 1 157 ? -6.184 6.918 16.887 1.00 95.12 157 LEU A C 1
ATOM 1224 O O . LEU A 1 157 ? -6.638 7.616 15.978 1.00 95.12 157 LEU A O 1
ATOM 1228 N N . THR A 1 158 ? -6.671 5.705 17.140 1.00 92.44 158 THR A N 1
ATOM 1229 C CA . THR A 1 158 ? -7.708 5.054 16.323 1.00 92.44 158 THR A CA 1
ATOM 1230 C C . THR A 1 158 ? -9.088 5.030 16.981 1.00 92.44 158 THR A C 1
ATOM 1232 O O . THR A 1 158 ? -10.011 4.441 16.428 1.00 92.44 158 THR A O 1
ATOM 1235 N N . GLY A 1 159 ? -9.246 5.631 18.167 1.00 92.94 159 GLY A N 1
ATOM 1236 C CA . GLY A 1 159 ? -10.487 5.562 18.949 1.00 92.94 159 GLY A CA 1
ATOM 1237 C C . GLY A 1 159 ? -10.690 4.226 19.674 1.00 92.94 159 GLY A C 1
ATOM 1238 O O . GLY A 1 159 ? -11.778 3.964 20.180 1.00 92.94 159 GLY A O 1
ATOM 1239 N N . ARG A 1 160 ? -9.667 3.362 19.704 1.00 92.69 160 ARG A N 1
ATOM 1240 C CA . ARG A 1 160 ? -9.672 2.066 20.413 1.00 92.69 160 ARG A CA 1
ATOM 1241 C C . ARG A 1 160 ? -8.938 2.084 21.738 1.00 92.69 160 ARG A C 1
ATOM 1243 O O . ARG A 1 160 ? -9.159 1.199 22.551 1.00 92.69 160 ARG A O 1
ATOM 1250 N N . HIS A 1 161 ? -8.062 3.061 21.910 1.00 95.19 161 HIS A N 1
ATOM 1251 C CA . HIS A 1 161 ? -7.225 3.177 23.084 1.00 95.19 161 HIS A CA 1
ATOM 1252 C C . HIS A 1 161 ? -7.698 4.346 23.923 1.00 95.19 161 HIS A C 1
ATOM 1254 O O . HIS A 1 161 ? -8.069 5.407 23.408 1.00 95.19 161 HIS A O 1
ATOM 1260 N N . THR A 1 162 ? -7.685 4.121 25.224 1.00 96.88 162 THR A N 1
ATOM 1261 C CA . THR A 1 162 ? -7.942 5.145 26.220 1.00 96.88 162 THR A CA 1
ATOM 1262 C C . THR A 1 162 ? -6.766 6.115 26.301 1.00 96.88 162 THR A C 1
ATOM 1264 O O . THR A 1 162 ? -5.621 5.780 25.980 1.00 96.88 162 THR A O 1
ATOM 1267 N N . MET A 1 163 ? -7.027 7.334 26.765 1.00 97.12 163 MET A N 1
ATOM 1268 C CA . MET A 1 163 ? -5.984 8.334 26.970 1.00 97.12 163 MET A CA 1
ATOM 1269 C C . MET A 1 163 ? -4.900 7.829 27.943 1.00 97.12 163 MET A C 1
ATOM 1271 O O . MET A 1 163 ? -3.721 8.101 27.727 1.00 97.12 163 MET A O 1
ATOM 1275 N N . GLY A 1 164 ? -5.257 7.044 28.966 1.00 96.56 164 GLY A N 1
ATOM 1276 C CA . GLY A 1 164 ? -4.295 6.430 29.891 1.00 96.56 164 GLY A CA 1
ATOM 1277 C C . GLY A 1 164 ? -3.358 5.410 29.227 1.00 96.56 164 GLY A C 1
ATOM 1278 O O . GLY A 1 164 ? -2.155 5.392 29.504 1.00 96.56 164 GLY A O 1
ATOM 1279 N N . GLU A 1 165 ? -3.868 4.593 28.303 1.00 96.12 165 GLU A N 1
ATOM 1280 C CA . GLU A 1 165 ? -3.036 3.670 27.515 1.00 96.12 165 GLU A CA 1
ATOM 1281 C C . GLU A 1 165 ? -2.072 4.436 26.602 1.00 96.12 165 GLU A C 1
ATOM 1283 O O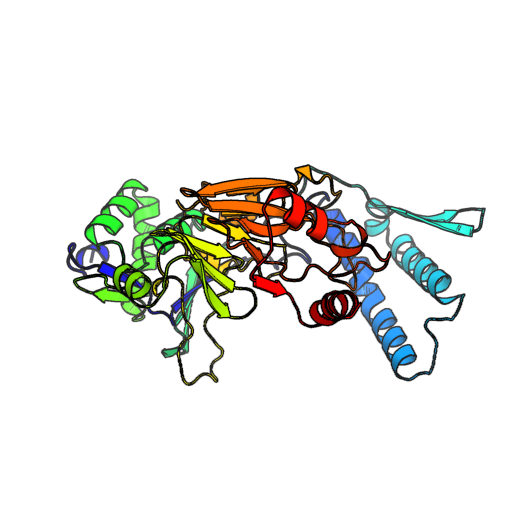 . GLU A 1 165 ? -0.874 4.150 26.592 1.00 96.12 165 GLU A O 1
ATOM 1288 N N . ILE A 1 166 ? -2.570 5.464 25.904 1.00 96.06 166 ILE A N 1
ATOM 1289 C CA . ILE A 1 166 ? -1.753 6.333 25.043 1.00 96.06 166 ILE A CA 1
ATOM 1290 C C . ILE A 1 166 ? -0.619 6.980 25.852 1.00 96.06 166 ILE A C 1
ATOM 1292 O O . ILE A 1 166 ? 0.536 6.953 25.427 1.00 96.06 166 ILE A O 1
ATOM 1296 N N . GLN A 1 167 ? -0.920 7.508 27.043 1.00 94.50 167 GLN A N 1
ATOM 1297 C CA . GLN A 1 167 ? 0.080 8.085 27.948 1.00 94.50 167 GLN A CA 1
ATOM 1298 C C . GLN A 1 167 ? 1.178 7.087 28.320 1.00 94.50 167 GLN A C 1
ATOM 1300 O O . GLN A 1 167 ? 2.359 7.428 28.267 1.00 94.50 167 GLN A O 1
ATOM 1305 N N . THR A 1 168 ? 0.794 5.857 28.660 1.00 93.69 168 THR A N 1
ATOM 1306 C CA . THR A 1 168 ? 1.725 4.799 29.077 1.00 93.69 168 THR A CA 1
ATOM 1307 C C . THR A 1 168 ? 2.753 4.503 27.982 1.00 93.69 168 THR A C 1
ATOM 1309 O O . THR A 1 168 ? 3.949 4.387 28.252 1.00 93.69 168 THR A O 1
ATOM 1312 N N . ILE A 1 169 ? 2.302 4.442 26.728 1.00 92.00 169 ILE A N 1
ATOM 1313 C CA . ILE A 1 169 ? 3.166 4.157 25.574 1.00 92.00 169 ILE A CA 1
ATOM 1314 C C . ILE A 1 169 ? 4.105 5.324 25.281 1.00 92.00 169 ILE A C 1
ATOM 1316 O O . ILE A 1 169 ? 5.288 5.113 25.020 1.00 92.00 169 ILE A O 1
ATOM 1320 N N . VAL A 1 170 ? 3.604 6.558 25.357 1.00 91.88 170 VAL A N 1
ATOM 1321 C CA . VAL A 1 170 ? 4.433 7.752 25.152 1.00 91.88 170 VAL A CA 1
ATOM 1322 C C . VAL A 1 170 ? 5.527 7.847 26.221 1.00 91.88 170 VAL A C 1
ATOM 1324 O O . VAL A 1 170 ? 6.686 8.095 25.889 1.00 91.88 170 VAL A O 1
ATOM 1327 N N . GLN A 1 171 ? 5.187 7.600 27.489 1.00 90.50 171 GLN A N 1
ATOM 1328 C CA . GLN A 1 171 ? 6.132 7.648 28.612 1.00 90.50 171 GLN A CA 1
ATOM 1329 C C . GLN A 1 171 ? 7.214 6.564 28.517 1.00 90.50 171 GLN A C 1
ATOM 1331 O O . GLN A 1 171 ? 8.369 6.805 28.876 1.00 90.50 171 GLN A O 1
ATOM 1336 N N . ALA A 1 172 ? 6.881 5.388 27.973 1.00 90.12 172 ALA A N 1
ATOM 1337 C CA . ALA A 1 172 ? 7.850 4.323 27.720 1.00 90.12 172 ALA A CA 1
ATOM 1338 C C . ALA A 1 172 ? 8.920 4.712 26.676 1.00 90.12 172 ALA A C 1
ATOM 1340 O O . ALA A 1 172 ? 10.004 4.129 26.655 1.00 90.12 172 ALA A O 1
ATOM 1341 N N . GLY A 1 173 ? 8.647 5.717 25.836 1.00 83.81 173 GLY A N 1
ATOM 1342 C CA . GLY A 1 173 ? 9.541 6.205 24.784 1.00 83.81 173 GLY A CA 1
ATOM 1343 C C . GLY A 1 173 ? 10.712 7.081 25.251 1.00 83.81 173 GLY A C 1
ATOM 1344 O O . GLY A 1 173 ? 11.571 7.435 24.442 1.00 83.81 173 GLY A O 1
ATOM 1345 N N . GLY A 1 174 ? 10.772 7.433 26.540 1.00 90.38 174 GLY A N 1
ATOM 1346 C CA . GLY A 1 174 ? 11.796 8.309 27.113 1.00 90.38 174 GLY A CA 1
ATOM 1347 C C . GLY A 1 174 ? 11.492 9.807 26.965 1.00 90.38 174 GLY A C 1
ATOM 1348 O O . GLY A 1 174 ? 10.695 10.236 26.133 1.00 90.38 174 GLY A O 1
ATOM 1349 N N . ARG A 1 175 ? 12.165 10.631 27.784 1.00 90.12 175 ARG A N 1
ATOM 1350 C CA . ARG A 1 175 ? 11.815 12.054 27.994 1.00 90.12 175 ARG A CA 1
ATOM 1351 C C . ARG A 1 175 ? 11.840 12.924 26.731 1.00 90.12 175 ARG A C 1
ATOM 1353 O O . ARG A 1 175 ? 11.004 13.810 26.587 1.00 90.12 175 ARG A O 1
ATOM 1360 N N . ASP A 1 176 ? 12.802 12.708 25.833 1.00 89.88 176 ASP A N 1
ATOM 1361 C CA . ASP A 1 176 ? 12.926 13.526 24.616 1.00 89.88 176 ASP A CA 1
ATOM 1362 C C . ASP A 1 176 ? 11.824 13.220 23.594 1.00 89.88 176 ASP A C 1
ATOM 1364 O O . ASP A 1 176 ? 11.288 14.139 22.972 1.00 89.88 176 ASP A O 1
ATOM 1368 N N . LEU A 1 177 ? 11.462 11.943 23.436 1.00 91.69 177 LEU A N 1
ATOM 1369 C CA . LEU A 1 177 ? 10.368 11.541 22.556 1.00 91.69 177 LEU A CA 1
ATOM 1370 C C . LEU A 1 177 ? 9.020 11.979 23.135 1.00 91.69 177 LEU A C 1
ATOM 1372 O O . LEU A 1 177 ? 8.199 12.528 22.405 1.00 91.69 177 LEU A O 1
ATOM 1376 N N . GLU A 1 178 ? 8.825 11.819 24.447 1.00 93.94 178 GLU A N 1
ATOM 1377 C CA . GLU A 1 178 ? 7.640 12.318 25.148 1.00 93.94 178 GLU A CA 1
ATOM 1378 C C . GLU A 1 178 ? 7.439 13.822 24.912 1.00 93.94 178 GLU A C 1
ATOM 1380 O O . GLU A 1 178 ? 6.325 14.243 24.606 1.00 93.94 178 GLU A O 1
ATOM 1385 N N . ARG A 1 179 ? 8.507 14.632 24.980 1.00 93.25 179 ARG A N 1
ATOM 1386 C CA . ARG A 1 179 ? 8.439 16.079 24.712 1.00 93.25 179 ARG A CA 1
ATOM 1387 C C . ARG A 1 179 ? 7.946 16.384 23.294 1.00 93.25 179 ARG A C 1
ATOM 1389 O O . ARG A 1 179 ? 7.050 17.210 23.137 1.00 93.25 179 ARG A O 1
ATOM 1396 N N . GLN A 1 180 ? 8.516 15.736 22.277 1.00 94.12 180 GLN A N 1
ATOM 1397 C CA . GLN A 1 180 ? 8.129 15.972 20.879 1.00 94.12 180 GLN A CA 1
ATOM 1398 C C . GLN A 1 180 ? 6.706 15.472 20.589 1.00 94.12 180 GLN A C 1
ATOM 1400 O O . GLN A 1 180 ? 5.922 16.176 19.955 1.00 94.12 180 GLN A O 1
ATOM 1405 N N . LEU A 1 181 ? 6.324 14.302 21.113 1.00 95.62 181 LEU A N 1
ATOM 1406 C CA . LEU A 1 181 ? 4.956 13.794 20.983 1.00 95.62 181 LEU A CA 1
ATOM 1407 C C . LEU A 1 181 ? 3.945 14.666 21.737 1.00 95.62 181 LEU A C 1
ATOM 1409 O O . LEU A 1 181 ? 2.827 14.830 21.264 1.00 95.62 181 LEU A O 1
ATOM 1413 N N . ALA A 1 182 ? 4.330 15.280 22.858 1.00 95.19 182 ALA A N 1
ATOM 1414 C CA . ALA A 1 182 ? 3.475 16.211 23.591 1.00 95.19 182 ALA A CA 1
ATOM 1415 C C . ALA A 1 182 ? 3.206 17.488 22.786 1.00 95.19 182 ALA A C 1
ATOM 1417 O O . ALA A 1 182 ? 2.074 17.970 22.766 1.00 95.19 182 ALA A O 1
ATOM 1418 N N . GLN A 1 183 ? 4.217 18.020 22.091 1.00 95.56 183 GLN A N 1
ATOM 1419 C CA . GLN A 1 183 ? 4.045 19.146 21.167 1.00 95.56 183 GLN A CA 1
ATOM 1420 C C . GLN A 1 183 ? 3.123 18.763 20.006 1.00 95.56 183 GLN A C 1
ATOM 1422 O O . GLN A 1 183 ? 2.152 19.467 19.737 1.00 95.56 183 GLN A O 1
ATOM 1427 N N . PHE A 1 184 ? 3.375 17.615 19.373 1.00 96.94 184 PHE A N 1
ATOM 1428 C CA . PHE A 1 184 ? 2.542 17.105 18.287 1.00 96.94 184 PHE A CA 1
ATOM 1429 C C . PHE A 1 184 ? 1.081 16.895 18.718 1.00 96.94 184 PHE A C 1
ATOM 1431 O O . PHE A 1 184 ? 0.155 17.334 18.040 1.00 96.94 184 PHE A O 1
ATOM 1438 N N . PHE A 1 185 ? 0.856 16.289 19.884 1.00 97.12 185 PHE A N 1
ATOM 1439 C CA . PHE A 1 185 ? -0.481 16.087 20.436 1.00 97.12 185 PHE A CA 1
ATOM 1440 C C . PHE A 1 185 ? -1.178 17.402 20.797 1.00 97.12 185 PHE A C 1
ATOM 1442 O O . PHE A 1 185 ? -2.381 17.534 20.588 1.00 97.12 185 PHE A O 1
ATOM 1449 N N . THR A 1 186 ? -0.425 18.389 21.292 1.00 97.06 186 THR A N 1
ATOM 1450 C CA . THR A 1 186 ? -0.947 19.742 21.532 1.00 97.06 186 THR A CA 1
ATOM 1451 C C . THR A 1 186 ? -1.444 20.362 20.229 1.00 97.06 186 THR A C 1
ATOM 1453 O O . THR A 1 186 ? -2.559 20.863 20.207 1.00 97.06 186 THR A O 1
ATOM 1456 N N . LEU A 1 187 ? -0.698 20.236 19.122 1.00 97.62 187 LEU A N 1
ATOM 1457 C CA . LEU A 1 187 ? -1.159 20.704 17.808 1.00 97.62 187 LEU A CA 1
ATOM 1458 C C . LEU A 1 187 ? -2.443 19.997 17.364 1.00 97.62 187 LEU A C 1
ATOM 1460 O O . LEU A 1 187 ? -3.372 20.652 16.909 1.00 97.62 187 LEU A O 1
ATOM 1464 N N . LEU A 1 188 ? -2.533 18.672 17.519 1.00 97.44 188 LEU A N 1
ATOM 1465 C CA . LEU A 1 188 ? -3.768 17.948 17.198 1.00 97.44 188 LEU A CA 1
ATOM 1466 C C . LEU A 1 188 ? -4.952 18.444 18.042 1.00 97.44 188 LEU A C 1
ATOM 1468 O O . LEU A 1 188 ? -6.059 18.596 17.534 1.00 97.44 188 LEU A O 1
ATOM 1472 N N . LYS A 1 189 ? -4.734 18.704 19.329 1.00 96.25 189 LYS A N 1
ATOM 1473 C CA . LYS A 1 189 ? -5.778 19.194 20.226 1.00 96.25 189 LYS A CA 1
ATOM 1474 C C . LYS A 1 189 ? -6.205 20.627 19.891 1.00 96.25 189 LYS A C 1
ATOM 1476 O O . LYS A 1 189 ? -7.395 20.868 19.736 1.00 96.25 189 LYS A O 1
ATOM 1481 N N . ASP A 1 190 ? -5.254 21.551 19.788 1.00 96.25 190 ASP A N 1
ATOM 1482 C CA . ASP A 1 190 ? -5.510 22.988 19.612 1.00 96.25 190 ASP A CA 1
ATOM 1483 C C . ASP A 1 190 ? -6.137 23.310 18.245 1.00 96.25 190 ASP A C 1
ATOM 1485 O O . ASP A 1 190 ? -6.741 24.366 18.072 1.00 96.25 190 ASP A O 1
ATOM 1489 N N . HIS A 1 191 ? -6.017 22.388 17.284 1.00 96.75 191 HIS A N 1
ATOM 1490 C CA . HIS A 1 191 ? -6.617 22.471 15.951 1.00 96.75 191 HIS A CA 1
ATOM 1491 C C . HIS A 1 191 ? -7.850 21.567 15.764 1.00 96.75 191 HIS A C 1
ATOM 1493 O O . HIS A 1 191 ? -8.218 21.246 14.630 1.00 96.75 191 HIS A O 1
ATOM 1499 N N . ASP A 1 192 ? -8.486 21.144 16.863 1.00 95.38 192 ASP A N 1
ATOM 1500 C CA . ASP A 1 192 ? -9.727 20.357 16.866 1.00 95.38 192 ASP A CA 1
ATOM 1501 C C . ASP A 1 192 ? -9.646 19.071 16.020 1.00 95.38 192 ASP A C 1
ATOM 1503 O O . ASP A 1 192 ? -10.607 18.647 15.372 1.00 95.38 192 ASP A O 1
ATOM 1507 N N . CYS A 1 193 ? -8.479 18.425 16.011 1.00 95.38 193 CYS A N 1
ATOM 1508 C CA . CYS A 1 193 ? -8.239 17.223 15.216 1.00 95.38 193 CYS A CA 1
ATOM 1509 C C . CYS A 1 193 ? -8.634 15.921 15.934 1.00 95.38 193 CYS A C 1
ATOM 1511 O O . CYS A 1 193 ? -8.723 14.871 15.291 1.00 95.38 193 CYS A O 1
ATOM 1513 N N . LEU A 1 194 ? -8.837 15.968 17.255 1.00 96.44 194 LEU A N 1
ATOM 1514 C CA . LEU A 1 194 ? -9.076 14.794 18.097 1.00 96.44 194 LEU A CA 1
ATOM 1515 C C . LEU A 1 194 ? -10.571 14.495 18.268 1.00 96.44 194 LEU A C 1
ATOM 1517 O O . LEU A 1 194 ? -11.348 15.352 18.685 1.00 96.44 194 LEU A O 1
ATOM 1521 N N . ALA A 1 195 ? -10.945 13.239 18.043 1.00 94.44 195 ALA A N 1
ATOM 1522 C CA . ALA A 1 195 ? -12.235 12.677 18.418 1.00 94.44 195 ALA A CA 1
ATOM 1523 C C . ALA A 1 195 ? -12.114 11.984 19.784 1.00 94.44 195 ALA A C 1
ATOM 1525 O O . ALA A 1 195 ? -11.247 11.128 19.975 1.00 94.44 195 ALA A O 1
ATOM 1526 N N . ILE A 1 196 ? -12.986 12.344 20.729 1.00 95.81 196 ILE A N 1
ATOM 1527 C CA . ILE A 1 196 ? -12.981 11.820 22.102 1.00 95.81 196 ILE A CA 1
ATOM 1528 C C . ILE A 1 196 ? -14.344 11.196 22.395 1.00 95.81 196 ILE A C 1
ATOM 1530 O O . ILE A 1 196 ? -15.377 11.819 22.147 1.00 95.81 196 ILE A O 1
ATOM 1534 N N . ALA A 1 197 ? -14.352 9.975 22.924 1.00 95.75 197 ALA A N 1
ATOM 1535 C CA . ALA A 1 197 ? -15.580 9.278 23.2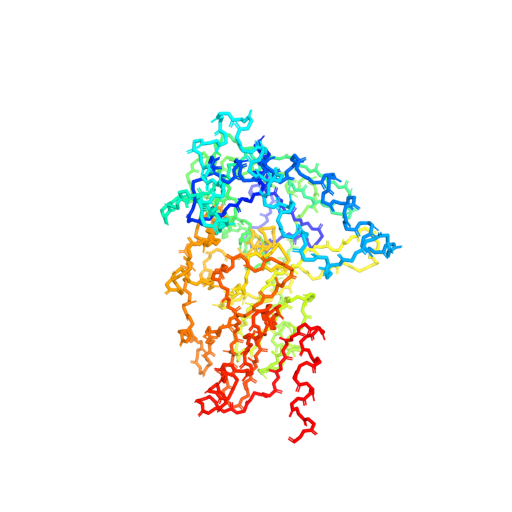88 1.00 95.75 197 ALA A CA 1
ATOM 1536 C C . ALA A 1 197 ? -15.391 8.413 24.544 1.00 95.75 197 ALA A C 1
ATOM 1538 O O . ALA A 1 197 ? -14.312 7.861 24.752 1.00 95.75 197 ALA A O 1
ATOM 1539 N N . PRO A 1 198 ? -16.442 8.198 25.357 1.00 96.06 198 PRO A N 1
ATOM 1540 C CA . PRO A 1 198 ? -16.342 7.325 26.526 1.00 96.06 198 PRO A CA 1
ATOM 1541 C C . PRO A 1 198 ? -16.161 5.853 26.135 1.00 96.06 198 PRO A C 1
ATOM 1543 O O . PRO A 1 198 ? -15.522 5.102 26.859 1.00 96.06 198 PRO A O 1
ATOM 1546 N N . ASN A 1 199 ? -16.692 5.446 24.978 1.00 93.38 199 ASN A N 1
ATOM 1547 C CA . ASN A 1 199 ? -16.688 4.066 24.501 1.00 93.38 199 ASN A CA 1
ATOM 1548 C C . ASN A 1 199 ? -16.389 4.016 23.000 1.00 93.38 199 ASN A C 1
ATOM 1550 O O . ASN A 1 199 ? -16.714 4.951 22.266 1.00 93.38 199 ASN A O 1
ATOM 1554 N N . THR A 1 200 ? -15.877 2.877 22.534 1.00 90.94 200 THR A N 1
ATOM 1555 C CA . THR A 1 200 ? -15.749 2.561 21.107 1.00 90.94 200 THR A CA 1
ATOM 1556 C C . THR A 1 200 ? -16.853 1.605 20.648 1.00 90.94 200 THR A C 1
ATOM 1558 O O . THR A 1 200 ? -17.218 0.670 21.359 1.00 90.94 200 THR A O 1
ATOM 1561 N N . SER A 1 201 ? -17.413 1.835 19.458 1.00 91.75 201 SER A N 1
ATOM 1562 C CA . SER A 1 201 ? -18.460 0.986 18.859 1.00 91.75 201 SER A CA 1
ATOM 1563 C C . SER A 1 201 ? -18.100 0.466 17.466 1.00 91.75 201 SER A C 1
ATOM 1565 O O . SER A 1 201 ? -18.852 -0.327 16.901 1.00 91.75 201 SER A O 1
ATOM 1567 N N . ILE A 1 202 ? -16.948 0.877 16.924 1.00 91.00 202 ILE A N 1
ATOM 1568 C CA . ILE A 1 202 ? -16.543 0.651 15.529 1.00 91.00 202 ILE A CA 1
ATOM 1569 C C . ILE A 1 202 ? -16.539 -0.841 15.197 1.00 91.00 202 ILE A C 1
ATOM 1571 O O . ILE A 1 202 ? -17.190 -1.284 14.255 1.00 91.00 202 ILE A O 1
ATOM 1575 N N . GLU A 1 203 ? -15.845 -1.645 15.996 1.00 92.50 203 GLU A N 1
ATOM 1576 C CA . GLU A 1 203 ? -15.671 -3.067 15.705 1.00 92.50 203 GLU A CA 1
ATOM 1577 C C . GLU A 1 203 ? -16.979 -3.854 15.839 1.00 92.50 203 GLU A C 1
ATOM 1579 O O . GLU A 1 203 ? -17.341 -4.622 14.947 1.00 92.50 203 GLU A O 1
ATOM 1584 N N . ALA A 1 204 ? -17.740 -3.601 16.907 1.00 94.00 204 ALA A N 1
ATOM 1585 C CA . ALA A 1 204 ? -19.059 -4.195 17.102 1.00 94.00 204 ALA A CA 1
ATOM 1586 C C . ALA A 1 204 ? -20.032 -3.808 15.974 1.00 94.00 204 ALA A C 1
ATOM 1588 O O . ALA A 1 204 ? -20.809 -4.647 15.515 1.00 94.00 204 ALA A O 1
ATOM 1589 N N . HIS A 1 205 ? -19.966 -2.561 15.493 1.00 94.75 205 HIS A N 1
ATOM 1590 C CA . HIS A 1 205 ? -20.757 -2.102 14.357 1.00 94.75 205 HIS A CA 1
ATOM 1591 C C . HIS A 1 205 ? -20.410 -2.892 13.092 1.00 94.75 205 HIS A C 1
ATOM 1593 O O . HIS A 1 205 ? -21.303 -3.499 12.504 1.00 94.75 205 HIS A O 1
ATOM 1599 N N . TRP A 1 206 ? -19.129 -2.973 12.720 1.00 95.88 206 TRP A N 1
ATOM 1600 C CA . TRP A 1 206 ? -18.692 -3.720 11.536 1.00 95.88 206 TRP A CA 1
ATOM 1601 C C . TRP A 1 206 ? -19.044 -5.206 11.604 1.00 95.88 206 TRP A C 1
ATOM 1603 O O . TRP A 1 206 ? -19.535 -5.756 10.618 1.00 95.88 206 TRP A O 1
ATOM 1613 N N . ARG A 1 207 ? -18.903 -5.844 12.773 1.00 95.75 207 ARG A N 1
ATOM 1614 C CA . ARG A 1 207 ? -19.343 -7.235 13.002 1.00 95.75 207 ARG A CA 1
ATOM 1615 C C . ARG A 1 207 ? -20.848 -7.426 12.820 1.00 95.75 207 ARG A C 1
ATOM 1617 O O . ARG A 1 207 ? -21.276 -8.495 12.388 1.00 95.75 207 ARG A O 1
ATOM 1624 N N . LYS A 1 208 ? -21.648 -6.413 13.155 1.00 96.69 208 LYS A N 1
ATOM 1625 C CA . LYS A 1 208 ? -23.108 -6.445 13.020 1.00 96.69 208 LYS A CA 1
ATOM 1626 C C . LYS A 1 208 ? -23.570 -6.232 11.577 1.00 96.69 208 LYS A C 1
ATOM 1628 O O . LYS A 1 208 ? -24.553 -6.847 11.176 1.00 96.69 208 LYS A O 1
ATOM 1633 N N . VAL A 1 209 ? -22.919 -5.335 10.831 1.00 96.38 209 VAL A N 1
ATOM 1634 C CA . VAL A 1 209 ? -23.378 -4.929 9.485 1.00 96.38 209 VAL A CA 1
ATOM 1635 C C . VAL A 1 209 ? -22.785 -5.754 8.348 1.00 96.38 209 VAL A C 1
ATOM 1637 O O . VAL A 1 209 ? -23.333 -5.745 7.252 1.00 96.38 209 VAL A O 1
ATOM 1640 N N . THR A 1 210 ? -21.701 -6.483 8.601 1.00 97.44 210 THR A N 1
ATOM 1641 C CA . THR A 1 210 ? -21.151 -7.465 7.655 1.00 97.44 210 THR A CA 1
ATOM 1642 C C . THR A 1 210 ? -21.559 -8.878 8.065 1.00 97.44 210 THR A C 1
ATOM 1644 O O . THR A 1 210 ? -22.020 -9.109 9.186 1.00 97.44 210 THR A O 1
ATOM 1647 N N . ARG A 1 211 ? -21.375 -9.844 7.173 1.00 97.38 211 ARG A N 1
ATOM 1648 C CA . ARG A 1 211 ? -21.456 -11.282 7.439 1.00 97.38 211 ARG A CA 1
ATOM 1649 C C . ARG A 1 211 ? -20.090 -11.919 7.225 1.00 97.38 211 ARG A C 1
ATOM 1651 O O . ARG A 1 211 ? -19.187 -11.324 6.644 1.00 97.38 211 ARG A O 1
ATOM 1658 N N . ASP A 1 212 ? -19.931 -13.129 7.737 1.00 97.06 212 ASP A N 1
ATOM 1659 C CA . ASP A 1 212 ? -18.733 -13.920 7.471 1.00 97.06 212 ASP A CA 1
ATOM 1660 C C . ASP A 1 212 ? -18.544 -14.132 5.955 1.00 97.06 212 ASP A C 1
ATOM 1662 O O . ASP A 1 212 ? -19.522 -14.344 5.235 1.00 97.06 212 ASP A O 1
ATOM 1666 N N . GLN A 1 213 ? -17.297 -14.058 5.481 1.00 97.06 213 GLN A N 1
ATOM 1667 C CA . GLN A 1 213 ? -16.893 -14.117 4.069 1.00 97.06 213 GLN A CA 1
ATOM 1668 C C . GLN A 1 213 ? -17.417 -12.967 3.186 1.00 97.06 213 GLN A C 1
ATOM 1670 O O . GLN A 1 213 ? -17.365 -13.067 1.955 1.00 97.06 213 GLN A O 1
ATOM 1675 N N . ASP A 1 214 ? -17.933 -11.881 3.775 1.00 97.50 214 ASP A N 1
ATOM 1676 C CA . ASP A 1 214 ? -18.240 -10.663 3.023 1.00 97.50 214 ASP A CA 1
ATOM 1677 C C . ASP A 1 214 ? -16.959 -9.930 2.619 1.00 97.50 214 ASP A C 1
ATOM 1679 O O . ASP A 1 214 ? -15.973 -9.882 3.362 1.00 97.50 214 ASP A O 1
ATOM 1683 N N . VAL A 1 215 ? -17.019 -9.294 1.448 1.00 97.69 215 VAL A N 1
ATOM 1684 C CA . VAL A 1 215 ? -15.995 -8.366 0.969 1.00 97.69 215 VAL A CA 1
ATOM 1685 C C . VAL A 1 215 ? -16.617 -6.989 0.832 1.00 97.69 215 VAL A C 1
ATOM 1687 O O . VAL A 1 215 ? -17.614 -6.818 0.133 1.00 97.69 215 VAL A O 1
ATOM 1690 N N . VAL A 1 216 ? -16.025 -6.011 1.505 1.00 96.50 216 VAL A N 1
ATOM 1691 C CA . VAL A 1 216 ? -16.428 -4.610 1.458 1.00 96.50 216 VAL A CA 1
ATOM 1692 C C . VAL A 1 216 ? -15.434 -3.862 0.581 1.00 96.50 216 VAL A C 1
ATOM 1694 O O . VAL A 1 216 ? -14.236 -3.854 0.861 1.00 96.50 216 VAL A O 1
ATOM 1697 N N . HIS A 1 217 ? -15.937 -3.231 -0.477 1.00 94.00 217 HIS A N 1
ATOM 1698 C CA . HIS A 1 217 ? -15.155 -2.320 -1.307 1.00 94.00 217 HIS A CA 1
ATOM 1699 C C . HIS A 1 217 ? -15.090 -0.952 -0.632 1.00 94.00 217 HIS A C 1
ATOM 1701 O O . HIS A 1 217 ? -16.123 -0.332 -0.391 1.00 94.00 217 HIS A O 1
ATOM 1707 N N . LEU A 1 218 ? -13.881 -0.516 -0.284 1.00 91.31 218 LEU A N 1
ATOM 1708 C CA . LEU A 1 218 ? -13.643 0.729 0.450 1.00 91.31 218 LEU A CA 1
ATOM 1709 C C . LEU A 1 218 ? -13.352 1.919 -0.479 1.00 91.31 218 LEU A C 1
ATOM 1711 O O . LEU A 1 218 ? -13.410 3.062 -0.034 1.00 91.31 218 LEU A O 1
ATOM 1715 N N . GLY A 1 219 ? -13.090 1.651 -1.761 1.00 87.31 219 GLY A N 1
ATOM 1716 C CA . GLY A 1 219 ? -12.745 2.635 -2.787 1.00 87.31 219 GLY A CA 1
ATOM 1717 C C . GLY A 1 219 ? -11.520 2.185 -3.584 1.00 87.31 219 GLY A C 1
ATOM 1718 O O . GLY A 1 219 ? -10.651 1.519 -3.038 1.00 87.31 219 GLY A O 1
ATOM 1719 N N . HIS A 1 220 ? -11.456 2.518 -4.879 1.00 88.88 220 HIS A N 1
ATOM 1720 C CA . HIS A 1 220 ? -10.358 2.105 -5.775 1.00 88.88 220 HIS A CA 1
ATOM 1721 C C . HIS A 1 220 ? -10.049 0.597 -5.692 1.00 88.88 220 HIS A C 1
ATOM 1723 O O . HIS A 1 220 ? -10.947 -0.201 -5.958 1.00 88.88 220 HIS A O 1
ATOM 1729 N N . ALA A 1 221 ? -8.841 0.202 -5.283 1.00 91.44 221 ALA A N 1
ATOM 1730 C CA . ALA A 1 221 ? -8.430 -1.178 -5.035 1.00 91.44 221 ALA A CA 1
ATOM 1731 C C . ALA A 1 221 ? -8.546 -1.610 -3.561 1.00 91.44 221 ALA A C 1
ATOM 1733 O O . ALA A 1 221 ? -8.334 -2.783 -3.249 1.00 91.44 221 ALA A O 1
ATOM 1734 N N . ALA A 1 222 ? -8.927 -0.700 -2.658 1.00 95.31 222 ALA A N 1
ATOM 1735 C CA . ALA A 1 222 ? -9.024 -0.980 -1.235 1.00 95.31 222 ALA A CA 1
ATOM 1736 C C . ALA A 1 222 ? -10.192 -1.928 -0.934 1.00 95.31 222 ALA A C 1
ATOM 1738 O O . ALA A 1 222 ? -11.369 -1.606 -1.152 1.00 95.31 222 ALA A O 1
ATOM 1739 N N . LEU A 1 223 ? -9.872 -3.099 -0.385 1.00 97.44 223 LEU A N 1
ATOM 1740 C CA . LEU A 1 223 ? -10.848 -4.120 -0.003 1.00 97.44 223 LEU A CA 1
ATOM 1741 C C . LEU A 1 223 ? -10.682 -4.509 1.460 1.00 97.44 223 LEU A C 1
ATOM 1743 O O . LEU A 1 223 ? -9.569 -4.643 1.967 1.00 97.44 223 LEU A O 1
ATOM 1747 N N . MET A 1 224 ? -11.805 -4.785 2.114 1.00 97.94 224 MET A N 1
ATOM 1748 C CA . MET A 1 224 ? -11.838 -5.426 3.420 1.00 97.94 224 MET A CA 1
ATOM 1749 C C . MET A 1 224 ? -12.608 -6.740 3.339 1.00 97.94 224 MET A C 1
ATOM 1751 O O . MET A 1 224 ? -13.801 -6.753 3.051 1.00 97.94 224 MET A O 1
ATOM 1755 N N . TYR A 1 225 ? -11.930 -7.845 3.628 1.00 98.38 225 TYR A N 1
ATOM 1756 C CA . TYR A 1 225 ? -12.509 -9.184 3.680 1.00 98.38 225 TYR A CA 1
ATOM 1757 C C . TYR A 1 225 ? -12.775 -9.588 5.132 1.00 98.38 225 TYR A C 1
ATOM 1759 O O . TYR A 1 225 ? -11.883 -9.467 5.977 1.00 98.38 225 TYR A O 1
ATOM 1767 N N . ARG A 1 226 ? -13.969 -10.103 5.438 1.00 98.00 226 ARG A N 1
ATOM 1768 C CA . ARG A 1 226 ? -14.293 -10.634 6.768 1.00 98.00 226 ARG A CA 1
ATOM 1769 C C . ARG A 1 226 ? -14.088 -12.147 6.832 1.00 98.00 226 ARG A C 1
ATOM 1771 O O . ARG A 1 226 ? -14.758 -12.889 6.126 1.00 98.00 226 ARG A O 1
ATOM 1778 N N . HIS A 1 227 ? -13.240 -12.597 7.754 1.00 97.56 227 HIS A N 1
ATOM 1779 C CA . HIS A 1 227 ? -13.100 -14.005 8.127 1.00 97.56 227 HIS A CA 1
ATOM 1780 C C . HIS A 1 227 ? -13.492 -14.198 9.591 1.00 97.56 227 HIS A C 1
ATOM 1782 O O . HIS A 1 227 ? -12.722 -13.844 10.482 1.00 97.56 227 HIS A O 1
ATOM 1788 N N . GLN A 1 228 ? -14.667 -14.769 9.845 1.00 95.62 228 GLN A N 1
ATOM 1789 C CA . GLN A 1 228 ? -15.249 -14.934 11.176 1.00 95.62 228 GLN A CA 1
ATOM 1790 C C . GLN A 1 228 ? -15.234 -13.602 11.938 1.00 95.62 228 GLN A C 1
ATOM 1792 O O . GLN A 1 228 ? -15.982 -12.673 11.607 1.00 95.62 228 GLN A O 1
ATOM 1797 N N . ASP A 1 229 ? -14.344 -13.512 12.927 1.00 95.12 229 ASP A N 1
ATOM 1798 C CA . ASP A 1 229 ? -14.135 -12.349 13.760 1.00 95.12 229 ASP A CA 1
ATOM 1799 C C . ASP A 1 229 ? -12.927 -11.480 13.361 1.00 95.12 229 ASP A C 1
ATOM 1801 O O . ASP A 1 229 ? -12.651 -10.478 14.016 1.00 95.12 229 ASP A O 1
ATOM 1805 N N . SER A 1 230 ? -12.219 -11.817 12.293 1.00 96.88 230 SER A N 1
ATOM 1806 C CA . SER A 1 230 ? -11.071 -11.070 11.780 1.00 96.88 230 SER A CA 1
ATOM 1807 C C . SER A 1 230 ? -11.411 -10.314 10.499 1.00 96.88 230 SER A C 1
ATOM 1809 O O . SER A 1 230 ? -12.276 -10.722 9.722 1.00 96.88 230 SER A O 1
ATOM 1811 N N . PHE A 1 231 ? -10.679 -9.229 10.254 1.00 98.12 231 PHE A N 1
ATOM 1812 C CA . PHE A 1 231 ? -10.767 -8.445 9.024 1.00 98.12 231 PHE A CA 1
ATOM 1813 C C . PHE A 1 231 ? -9.406 -8.419 8.335 1.00 98.12 231 PHE A C 1
ATOM 1815 O O . PHE A 1 231 ? -8.389 -8.192 8.985 1.00 98.12 231 PHE A O 1
ATOM 1822 N N . LEU A 1 232 ? -9.379 -8.656 7.030 1.00 98.56 232 LEU A N 1
ATOM 1823 C CA . LEU A 1 232 ? -8.175 -8.609 6.201 1.00 98.56 232 LEU A CA 1
ATOM 1824 C C . LEU A 1 232 ? -8.291 -7.440 5.245 1.00 98.56 232 LEU A C 1
ATOM 1826 O O . LEU A 1 232 ? -9.358 -7.243 4.665 1.00 98.56 232 LEU A O 1
ATOM 1830 N N . TRP A 1 233 ? -7.230 -6.655 5.113 1.00 98.44 233 TRP A N 1
ATOM 1831 C CA . TRP A 1 233 ? -7.230 -5.466 4.267 1.00 98.44 233 TRP A CA 1
ATOM 1832 C C . TRP A 1 233 ? -6.301 -5.669 3.080 1.00 98.44 233 TRP A C 1
ATOM 1834 O O . TRP A 1 233 ? -5.187 -6.156 3.253 1.00 98.44 233 TRP A O 1
ATOM 1844 N N . PHE A 1 234 ? -6.748 -5.266 1.899 1.00 98.56 234 PHE A N 1
ATOM 1845 C CA . PHE A 1 234 ? -5.969 -5.291 0.665 1.00 98.56 234 PHE A CA 1
ATOM 1846 C C . PHE A 1 234 ? -5.874 -3.867 0.136 1.00 98.56 234 PHE A C 1
ATOM 1848 O O . PHE A 1 234 ? -6.900 -3.188 0.110 1.00 98.56 234 PHE A O 1
ATOM 1855 N N . ASP A 1 235 ? -4.663 -3.433 -0.220 1.00 97.38 235 ASP A N 1
ATOM 1856 C CA . ASP A 1 235 ? -4.351 -2.125 -0.817 1.00 97.38 235 ASP A CA 1
ATOM 1857 C C . ASP A 1 235 ? -5.122 -0.956 -0.180 1.00 97.38 235 ASP A C 1
ATOM 1859 O O . ASP A 1 235 ? -5.931 -0.310 -0.847 1.00 97.38 235 ASP A O 1
ATOM 1863 N N . PRO A 1 236 ? -4.961 -0.695 1.135 1.00 95.19 236 PRO A N 1
ATOM 1864 C CA . PRO A 1 236 ? -5.777 0.283 1.843 1.00 95.19 236 PRO A CA 1
ATOM 1865 C C . PRO A 1 236 ? -5.397 1.715 1.442 1.00 95.19 236 PRO A C 1
ATOM 1867 O O . PRO A 1 236 ? -4.684 2.406 2.165 1.00 95.19 236 PRO A O 1
ATOM 1870 N N . TRP A 1 237 ? -5.909 2.175 0.304 1.00 92.12 237 TRP A N 1
ATOM 1871 C CA . TRP A 1 237 ? -5.873 3.568 -0.118 1.00 92.12 237 TRP A CA 1
ATOM 1872 C C . TRP A 1 237 ? -7.166 4.262 0.303 1.00 92.12 237 TRP A C 1
ATOM 1874 O O . TRP A 1 237 ? -8.201 4.148 -0.350 1.00 92.12 237 TRP A O 1
ATOM 1884 N N . LEU A 1 238 ? -7.123 4.946 1.449 1.00 89.31 238 LEU A N 1
ATOM 1885 C CA . LEU A 1 238 ? -8.313 5.527 2.086 1.00 89.31 238 LEU A CA 1
ATOM 1886 C C . LEU A 1 238 ? -8.341 7.054 2.026 1.00 89.31 238 LEU A C 1
ATOM 1888 O O . LEU A 1 238 ? -9.131 7.669 2.737 1.00 89.31 238 LEU A O 1
ATOM 1892 N N . MET A 1 239 ? -7.450 7.667 1.241 1.00 80.25 239 MET A N 1
ATOM 1893 C CA . MET A 1 239 ? -7.227 9.115 1.222 1.00 80.25 239 MET A CA 1
ATOM 1894 C C . MET A 1 239 ? -8.548 9.902 1.263 1.00 80.25 239 MET A C 1
ATOM 1896 O O . MET A 1 239 ? -9.420 9.666 0.419 1.00 80.25 239 MET A O 1
ATOM 1900 N N . PRO A 1 240 ? -8.740 10.807 2.246 1.00 66.31 240 PRO A N 1
ATOM 1901 C CA . PRO A 1 240 ? -9.992 11.530 2.377 1.00 66.31 240 PRO A CA 1
ATOM 1902 C C . PRO A 1 240 ? -10.269 12.358 1.120 1.00 66.31 240 PRO A C 1
ATOM 1904 O O . PRO A 1 240 ? -9.361 12.953 0.540 1.00 66.31 240 PRO A O 1
ATOM 1907 N N . TRP A 1 241 ? -11.530 12.337 0.676 1.00 64.19 241 TRP A N 1
ATOM 1908 C CA . TRP A 1 241 ? -11.956 12.879 -0.613 1.00 64.19 241 TRP A CA 1
ATOM 1909 C C . TRP A 1 241 ? -11.657 14.371 -0.743 1.00 64.19 241 TRP A C 1
ATOM 1911 O O . TRP A 1 241 ? -11.580 15.118 0.235 1.00 64.19 241 TRP A O 1
ATOM 1921 N N . PHE A 1 242 ? -11.567 14.787 -2.001 1.00 54.75 242 PHE A N 1
ATOM 1922 C CA . PHE A 1 242 ? -11.429 16.161 -2.452 1.00 54.75 242 PHE A CA 1
ATOM 1923 C C . PHE A 1 242 ? -12.507 17.086 -1.864 1.00 54.75 242 PHE A C 1
ATOM 1925 O O . PHE A 1 242 ? -13.598 16.650 -1.494 1.00 54.75 242 PHE A O 1
ATOM 1932 N N . ALA A 1 243 ? -12.220 18.392 -1.842 1.00 48.50 243 ALA A N 1
ATOM 1933 C CA . ALA A 1 243 ? -13.082 19.451 -1.297 1.00 48.50 243 ALA A CA 1
ATOM 1934 C C . ALA A 1 243 ? -14.509 19.517 -1.895 1.00 48.50 243 ALA A C 1
ATOM 1936 O O . ALA A 1 243 ? -15.338 20.295 -1.428 1.00 48.50 243 ALA A O 1
ATOM 1937 N N . GLU A 1 244 ? -14.786 18.718 -2.923 1.00 52.06 244 GLU A N 1
ATOM 1938 C CA . GLU A 1 244 ? -16.037 18.646 -3.669 1.00 52.06 244 GLU A CA 1
ATOM 1939 C C . GLU A 1 244 ? -17.026 17.606 -3.093 1.00 52.06 244 GLU A C 1
ATOM 1941 O O . GLU A 1 244 ? -18.174 17.569 -3.536 1.00 52.06 244 GLU A O 1
ATOM 1946 N N . SER A 1 245 ? -16.635 16.766 -2.111 1.00 58.56 245 SER A N 1
ATOM 1947 C CA . SER A 1 245 ? -17.550 15.750 -1.536 1.00 58.56 245 SER A CA 1
ATOM 1948 C C . SER A 1 245 ? -18.476 16.387 -0.525 1.00 58.56 245 SER A C 1
ATOM 1950 O O . SER A 1 245 ? -17.987 17.007 0.422 1.00 58.56 245 SER A O 1
ATOM 1952 N N . PRO A 1 246 ? -19.791 16.134 -0.590 1.00 58.44 246 PRO A N 1
ATOM 1953 C CA . PRO A 1 246 ? -20.676 16.459 0.517 1.00 58.44 246 PRO A CA 1
ATOM 1954 C C . PRO A 1 246 ? -20.564 15.463 1.689 1.00 58.44 246 PRO A C 1
ATOM 1956 O O . PRO A 1 246 ? -21.097 15.747 2.760 1.00 58.44 246 PRO A O 1
ATOM 1959 N N . VAL A 1 247 ? -19.905 14.305 1.517 1.00 62.88 247 VAL A N 1
ATOM 1960 C CA . VAL A 1 247 ? -19.786 13.255 2.549 1.00 62.88 247 VAL A CA 1
ATOM 1961 C C . VAL A 1 247 ? -18.309 12.922 2.810 1.00 62.88 247 VAL A C 1
ATOM 1963 O O . VAL A 1 247 ? -17.582 12.660 1.848 1.00 62.88 247 VAL A O 1
ATOM 1966 N N . PRO A 1 248 ? -17.843 12.899 4.076 1.00 64.94 248 PRO A N 1
ATOM 1967 C CA . PRO A 1 248 ? -16.479 12.483 4.404 1.00 64.94 248 PRO A CA 1
ATOM 1968 C C . PRO A 1 248 ? -16.189 11.051 3.933 1.00 64.94 248 PRO A C 1
ATOM 1970 O O . PRO A 1 248 ? -17.038 10.171 4.091 1.00 64.94 248 PRO A O 1
ATOM 1973 N N . SER A 1 249 ? -14.986 10.801 3.406 1.00 72.19 249 SER A N 1
ATOM 1974 C CA . SER A 1 249 ? -14.534 9.432 3.125 1.00 72.19 249 SER A CA 1
ATOM 1975 C C . SER A 1 249 ? -14.512 8.581 4.393 1.00 72.19 249 SER A C 1
ATOM 1977 O O . SER A 1 249 ? -14.302 9.078 5.504 1.00 72.19 249 SER A O 1
ATOM 1979 N N . LEU A 1 250 ? -14.641 7.267 4.208 1.00 82.12 250 LEU A N 1
ATOM 1980 C CA . LEU A 1 250 ? -14.188 6.312 5.213 1.00 82.12 250 LEU A CA 1
ATOM 1981 C C . LEU A 1 250 ? -12.690 6.526 5.469 1.00 82.12 250 LEU A C 1
ATOM 1983 O O . LEU A 1 250 ? -11.912 6.667 4.532 1.00 82.12 250 LEU A O 1
ATOM 1987 N N . TRP A 1 251 ? -12.297 6.525 6.741 1.00 88.75 251 TRP A N 1
ATOM 1988 C CA . TRP A 1 251 ? -10.902 6.644 7.164 1.00 88.75 251 TRP A CA 1
ATOM 1989 C C . TRP A 1 251 ? -10.525 5.495 8.098 1.00 88.75 251 TRP A C 1
ATOM 1991 O O . TRP A 1 251 ? -11.397 4.811 8.640 1.00 88.75 251 TRP A O 1
ATOM 2001 N N . ALA A 1 252 ? -9.226 5.267 8.295 1.00 87.62 252 ALA A N 1
ATOM 2002 C CA . ALA A 1 252 ? -8.702 4.093 8.996 1.00 87.62 252 ALA A CA 1
ATOM 2003 C C . ALA A 1 252 ? -9.290 3.883 10.406 1.00 87.62 252 ALA A C 1
ATOM 2005 O O . ALA A 1 252 ? -9.533 2.753 10.830 1.00 87.62 252 ALA A O 1
ATOM 2006 N N . ASN A 1 253 ? -9.552 4.967 11.134 1.00 87.06 253 ASN A N 1
ATOM 2007 C CA . ASN A 1 253 ? -10.146 4.944 12.472 1.00 87.06 253 ASN A CA 1
ATOM 2008 C C . ASN A 1 253 ? -11.638 4.556 12.478 1.00 87.06 253 ASN A C 1
ATOM 2010 O O . ASN A 1 253 ? -12.144 4.167 13.522 1.00 87.06 253 ASN A O 1
ATOM 2014 N N . LEU A 1 254 ? -12.343 4.635 11.346 1.00 91.06 254 LEU A N 1
ATOM 2015 C CA . LEU A 1 254 ? -13.742 4.211 11.214 1.00 91.06 254 LEU A CA 1
ATOM 2016 C C . LEU A 1 254 ? -13.891 2.758 10.754 1.00 91.06 254 LEU A C 1
ATOM 2018 O O . LEU A 1 254 ? -15.010 2.253 10.698 1.00 91.06 254 LEU A O 1
ATOM 2022 N N . LEU A 1 255 ? -12.794 2.083 10.425 1.00 93.62 255 LEU A N 1
ATOM 2023 C CA . LEU A 1 255 ? -12.766 0.695 9.965 1.00 93.62 255 LEU A CA 1
ATOM 2024 C C . LEU A 1 255 ? -12.315 -0.232 11.098 1.00 93.62 255 LEU A C 1
ATOM 2026 O O . LEU A 1 255 ? -11.604 0.233 11.986 1.00 93.62 255 LEU A O 1
ATOM 2030 N N . PRO A 1 256 ? -12.705 -1.521 11.121 1.00 94.94 256 PRO A N 1
ATOM 2031 C CA . PRO A 1 256 ? -12.304 -2.459 12.166 1.00 94.94 256 PRO A CA 1
ATOM 2032 C C . PRO A 1 256 ? -10.808 -2.774 12.068 1.00 94.94 256 PRO A C 1
ATOM 2034 O O . PRO A 1 256 ? -10.216 -2.689 10.999 1.00 94.94 256 PRO A O 1
ATOM 2037 N N . ARG A 1 257 ? -10.178 -3.149 13.183 1.00 95.50 257 ARG A N 1
ATOM 2038 C CA . ARG A 1 257 ? -8.736 -3.400 13.198 1.00 95.50 257 ARG A CA 1
ATOM 2039 C C . ARG A 1 257 ? -8.399 -4.584 12.272 1.00 95.50 257 ARG A C 1
ATOM 2041 O O . ARG A 1 257 ? -9.003 -5.645 12.442 1.00 95.50 257 ARG A O 1
ATOM 2048 N N . PRO A 1 258 ? -7.447 -4.442 11.332 1.00 97.00 258 PRO A N 1
ATOM 2049 C CA . PRO A 1 258 ? -7.041 -5.557 10.489 1.00 97.00 258 PRO A CA 1
ATOM 2050 C C . PRO A 1 258 ? -6.253 -6.604 11.284 1.00 97.00 258 PRO A C 1
ATOM 2052 O O . PRO A 1 258 ? -5.426 -6.271 12.132 1.00 97.00 258 PRO A O 1
ATOM 2055 N N . ALA A 1 259 ? -6.485 -7.877 10.973 1.00 97.75 259 ALA A N 1
ATOM 2056 C CA . ALA A 1 259 ? -5.647 -9.000 11.388 1.00 97.75 259 ALA A CA 1
ATOM 2057 C C . ALA A 1 259 ? -4.416 -9.162 10.479 1.00 97.75 259 ALA A C 1
ATOM 2059 O O . ALA A 1 259 ? -3.409 -9.719 10.905 1.00 97.75 259 ALA A O 1
ATOM 2060 N N . GLY A 1 260 ? -4.496 -8.662 9.243 1.00 98.31 260 GLY A N 1
ATOM 2061 C CA . GLY A 1 260 ? -3.395 -8.606 8.289 1.00 98.31 260 GLY A CA 1
ATOM 2062 C C . GLY A 1 260 ? -3.692 -7.617 7.164 1.00 98.31 260 GLY A C 1
ATOM 2063 O O . GLY A 1 260 ? -4.854 -7.433 6.786 1.00 98.31 260 GLY A O 1
ATOM 2064 N N . ILE A 1 261 ? -2.641 -6.973 6.659 1.00 98.75 261 ILE A N 1
ATOM 2065 C CA . ILE A 1 261 ? -2.693 -6.019 5.543 1.00 98.75 261 ILE A CA 1
ATOM 2066 C C . ILE A 1 261 ? -1.884 -6.596 4.382 1.00 98.75 261 ILE A C 1
ATOM 2068 O O . ILE A 1 261 ? -0.772 -7.065 4.594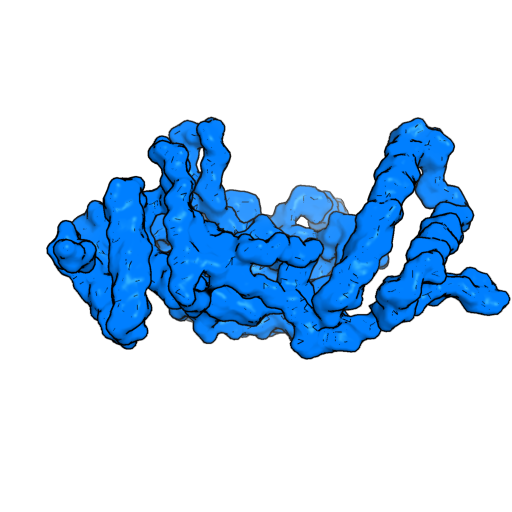 1.00 98.75 261 ILE A O 1
ATOM 2072 N N . PHE A 1 262 ? -2.411 -6.547 3.167 1.00 98.81 262 PHE A N 1
ATOM 2073 C CA . PHE A 1 262 ? -1.783 -7.098 1.969 1.00 98.81 262 PHE A CA 1
ATOM 2074 C C . PHE A 1 262 ? -1.638 -5.997 0.924 1.00 98.81 262 PHE A C 1
ATOM 2076 O O . PHE A 1 262 ? -2.632 -5.378 0.558 1.00 98.81 262 PHE A O 1
ATOM 2083 N N . LEU A 1 263 ? -0.411 -5.758 0.461 1.00 98.62 263 LEU A N 1
ATOM 2084 C CA . LEU A 1 263 ? -0.114 -4.808 -0.614 1.00 98.62 263 LEU A CA 1
ATOM 2085 C C . LEU A 1 263 ? 0.196 -5.576 -1.900 1.00 98.62 263 LEU A C 1
ATOM 2087 O O . LEU A 1 263 ? 0.972 -6.538 -1.862 1.00 98.62 263 LEU A O 1
ATOM 2091 N N . THR A 1 264 ? -0.428 -5.202 -3.014 1.00 97.12 264 THR A N 1
ATOM 2092 C CA . THR A 1 264 ? -0.303 -5.910 -4.297 1.00 97.12 264 THR A CA 1
ATOM 2093 C C . THR A 1 264 ? 0.934 -5.493 -5.076 1.00 97.12 264 THR A C 1
ATOM 2095 O O . THR A 1 264 ? 1.741 -6.349 -5.434 1.00 97.12 264 THR A O 1
ATOM 2098 N N . HIS A 1 265 ? 1.118 -4.201 -5.323 1.00 94.12 265 HIS A N 1
ATOM 2099 C CA . HIS A 1 265 ? 2.218 -3.682 -6.133 1.00 94.12 265 HIS A CA 1
ATOM 2100 C C . HIS A 1 265 ? 2.576 -2.250 -5.737 1.00 94.12 265 HIS A C 1
ATOM 2102 O O . HIS A 1 265 ? 2.059 -1.752 -4.752 1.00 94.12 265 HIS A O 1
ATOM 2108 N N . ASP A 1 266 ? 3.567 -1.657 -6.389 1.00 91.88 266 ASP A N 1
ATOM 2109 C CA . ASP A 1 266 ? 4.351 -0.505 -5.928 1.00 91.88 266 ASP A CA 1
ATOM 2110 C C . ASP A 1 266 ? 3.747 0.875 -6.224 1.00 91.88 266 ASP A C 1
ATOM 2112 O O . ASP A 1 266 ? 4.344 1.885 -5.856 1.00 91.88 266 ASP A O 1
ATOM 2116 N N . HIS A 1 267 ? 2.577 0.934 -6.857 1.00 89.75 267 HIS A N 1
ATOM 2117 C CA . HIS A 1 267 ? 1.945 2.199 -7.216 1.00 89.75 267 HIS A CA 1
ATOM 2118 C C . HIS A 1 267 ? 1.297 2.907 -6.017 1.00 89.75 267 HIS A C 1
ATOM 2120 O O . HIS A 1 267 ? 0.822 2.281 -5.064 1.00 89.75 267 HIS A O 1
ATOM 2126 N N . ASP A 1 268 ? 1.285 4.243 -6.063 1.00 87.06 268 ASP A N 1
ATOM 2127 C CA . ASP A 1 268 ? 0.892 5.122 -4.949 1.00 87.06 268 ASP A CA 1
ATOM 2128 C C . ASP A 1 268 ? -0.576 4.955 -4.512 1.00 87.06 268 ASP A C 1
ATOM 2130 O O . ASP A 1 268 ? -0.934 5.244 -3.368 1.00 87.06 268 ASP A O 1
ATOM 2134 N N . ASP A 1 269 ? -1.435 4.495 -5.415 1.00 88.50 269 ASP A N 1
ATOM 2135 C CA . ASP A 1 269 ? -2.848 4.182 -5.201 1.00 88.50 269 ASP A CA 1
ATOM 2136 C C . ASP A 1 269 ? -3.083 2.772 -4.621 1.00 88.50 269 ASP A C 1
ATOM 2138 O O . ASP A 1 269 ? -4.213 2.429 -4.271 1.00 88.50 269 ASP A O 1
ATOM 2142 N N . HIS A 1 270 ? -2.013 1.994 -4.418 1.00 93.81 270 HIS A N 1
ATOM 2143 C CA . HIS A 1 270 ? -2.012 0.696 -3.727 1.00 93.81 270 HIS A CA 1
ATOM 2144 C C . HIS A 1 270 ? -1.138 0.712 -2.462 1.00 93.81 270 HIS A C 1
ATOM 2146 O O . HIS A 1 270 ? -1.452 0.050 -1.467 1.00 93.81 270 HIS A O 1
ATOM 2152 N N . VAL A 1 271 ? -0.067 1.512 -2.465 1.00 93.94 271 VAL A N 1
ATOM 2153 C CA . VAL A 1 271 ? 0.901 1.675 -1.369 1.00 93.94 271 VAL A CA 1
ATOM 2154 C C . VAL A 1 271 ? 0.896 3.122 -0.920 1.00 93.94 271 VAL A C 1
ATOM 2156 O O . VAL A 1 271 ? 1.843 3.864 -1.135 1.00 93.94 271 VAL A O 1
ATOM 2159 N N . ASP A 1 272 ? -0.180 3.537 -0.263 1.00 92.06 272 ASP A N 1
ATOM 2160 C CA . ASP A 1 272 ? -0.311 4.923 0.168 1.00 92.06 272 ASP A CA 1
ATOM 2161 C C . ASP A 1 272 ? 0.330 5.155 1.543 1.00 92.06 272 ASP A C 1
ATOM 2163 O O . ASP A 1 272 ? -0.251 4.767 2.569 1.00 92.06 272 ASP A O 1
ATOM 2167 N N . PRO A 1 273 ? 1.489 5.843 1.631 1.00 92.38 273 PRO A N 1
ATOM 2168 C CA . PRO A 1 273 ? 2.181 6.021 2.901 1.00 92.38 273 PRO A CA 1
ATOM 2169 C C . PRO A 1 273 ? 1.329 6.803 3.894 1.00 92.38 273 PRO A C 1
ATOM 2171 O O . PRO A 1 273 ? 1.405 6.563 5.093 1.00 92.38 273 PRO A O 1
ATOM 2174 N N . ARG A 1 274 ? 0.473 7.706 3.407 1.00 91.38 274 ARG A N 1
ATOM 2175 C CA . ARG A 1 274 ? -0.411 8.523 4.240 1.00 91.38 274 ARG A CA 1
ATOM 2176 C C . ARG A 1 274 ? -1.439 7.659 4.975 1.00 91.38 274 ARG A C 1
ATOM 2178 O O . ARG A 1 274 ? -1.559 7.788 6.190 1.00 91.38 274 ARG A O 1
ATOM 2185 N N . THR A 1 275 ? -2.137 6.747 4.297 1.00 93.88 275 THR A N 1
ATOM 2186 C CA . THR A 1 275 ? -3.067 5.812 4.952 1.00 93.88 275 THR A CA 1
ATOM 2187 C C . THR A 1 275 ? -2.315 4.855 5.875 1.00 93.88 275 THR A C 1
ATOM 2189 O O . THR A 1 275 ? -2.655 4.740 7.056 1.00 93.88 275 THR A O 1
ATOM 2192 N N . LEU A 1 276 ? -1.242 4.227 5.382 1.00 96.31 276 LEU A N 1
ATOM 2193 C CA . LEU A 1 276 ? -0.432 3.266 6.140 1.00 96.31 276 LEU A CA 1
ATOM 2194 C C . LEU A 1 276 ? 0.147 3.871 7.434 1.00 96.31 276 LEU A C 1
ATOM 2196 O O . LEU A 1 276 ? 0.215 3.203 8.470 1.00 96.31 276 LEU A O 1
ATOM 2200 N N . TYR A 1 277 ? 0.489 5.161 7.421 1.00 95.88 277 TYR A N 1
ATOM 2201 C CA . TYR A 1 277 ? 1.002 5.881 8.586 1.00 95.88 277 TYR A CA 1
ATOM 2202 C C . TYR A 1 277 ? -0.009 6.008 9.735 1.00 95.88 277 TYR A C 1
ATOM 2204 O O . TYR A 1 277 ? 0.408 6.148 10.884 1.00 95.88 277 TYR A O 1
ATOM 2212 N N . HIS A 1 278 ? -1.310 5.851 9.478 1.00 95.19 278 HIS A N 1
ATOM 2213 C CA . HIS A 1 278 ? -2.364 5.890 10.504 1.00 95.19 278 HIS A CA 1
ATOM 2214 C C . HIS A 1 278 ? -2.796 4.505 10.999 1.00 95.19 278 HIS A C 1
ATOM 2216 O O . HIS A 1 278 ? -3.590 4.408 11.933 1.00 95.19 278 HIS A O 1
ATOM 2222 N N . LEU A 1 279 ? -2.292 3.422 10.400 1.00 95.81 279 LEU A N 1
ATOM 2223 C CA . LEU A 1 279 ? -2.673 2.067 10.804 1.00 95.81 279 LEU A CA 1
ATOM 2224 C C . LEU A 1 279 ? -1.907 1.614 12.056 1.00 95.81 279 LEU A C 1
ATOM 2226 O O . LEU A 1 279 ? -0.785 2.076 12.283 1.00 95.81 279 LEU A O 1
ATOM 2230 N N . PRO A 1 280 ? -2.456 0.693 12.867 1.00 94.81 280 PRO A N 1
ATOM 2231 C CA . PRO A 1 280 ? -1.719 0.111 13.985 1.00 94.81 280 PRO A CA 1
ATOM 2232 C C . PRO A 1 280 ? -0.444 -0.594 13.500 1.00 94.81 280 PRO A C 1
ATOM 2234 O O . PRO A 1 280 ? -0.478 -1.403 12.573 1.00 94.81 280 PRO A O 1
ATOM 2237 N N . LYS A 1 281 ? 0.698 -0.270 14.115 1.00 95.88 281 LYS A N 1
ATOM 2238 C CA . LYS A 1 281 ? 2.029 -0.699 13.639 1.00 95.88 281 LYS A CA 1
ATOM 2239 C C . LYS A 1 281 ? 2.437 -2.112 14.051 1.00 95.88 281 LYS A C 1
ATOM 2241 O O . LYS A 1 281 ? 3.471 -2.611 13.611 1.00 95.88 281 LYS A O 1
ATOM 2246 N N . ASP A 1 282 ? 1.632 -2.744 14.892 1.00 94.12 282 ASP A N 1
ATOM 2247 C CA . ASP A 1 282 ? 1.778 -4.119 15.356 1.00 94.12 282 ASP A CA 1
ATOM 2248 C C . ASP A 1 282 ? 0.955 -5.125 14.531 1.00 94.12 282 ASP A C 1
ATOM 2250 O O . ASP A 1 282 ? 0.991 -6.322 14.809 1.00 94.12 282 ASP A O 1
ATOM 2254 N N . VAL A 1 283 ? 0.230 -4.664 13.507 1.00 96.12 283 VAL A N 1
ATOM 2255 C CA . VAL A 1 283 ? -0.456 -5.532 12.540 1.00 96.12 283 VAL A CA 1
ATOM 2256 C C . VAL A 1 283 ? 0.560 -6.079 11.528 1.00 96.12 283 VAL A C 1
ATOM 2258 O O . VAL A 1 283 ? 1.375 -5.304 11.017 1.00 96.12 283 VAL A O 1
ATOM 2261 N N . PRO A 1 284 ? 0.520 -7.385 11.195 1.00 97.88 284 PRO A N 1
ATOM 2262 C CA . PRO A 1 284 ? 1.367 -7.934 10.148 1.00 97.88 284 PRO A CA 1
ATOM 2263 C C . PRO A 1 284 ? 0.965 -7.387 8.775 1.00 97.88 284 PRO A C 1
ATOM 2265 O O . PRO A 1 284 ? -0.214 -7.366 8.408 1.00 97.88 284 PRO A O 1
ATOM 2268 N N . ILE A 1 285 ? 1.967 -6.973 8.005 1.00 98.62 285 ILE A N 1
ATOM 2269 C CA . ILE A 1 285 ? 1.801 -6.476 6.643 1.00 98.62 285 ILE A CA 1
ATOM 2270 C C . ILE A 1 285 ? 2.580 -7.348 5.661 1.00 98.62 285 ILE A C 1
ATOM 2272 O O . ILE A 1 285 ? 3.741 -7.697 5.891 1.00 98.62 285 ILE A O 1
ATOM 2276 N N . PHE A 1 286 ? 1.919 -7.713 4.570 1.00 98.75 286 PHE A N 1
ATOM 2277 C CA . PHE A 1 286 ? 2.409 -8.624 3.552 1.00 98.75 286 PHE A CA 1
ATOM 2278 C C . PHE A 1 286 ? 2.621 -7.879 2.243 1.00 98.75 286 PHE A C 1
ATOM 2280 O O . PHE A 1 286 ? 1.739 -7.156 1.783 1.00 98.75 286 PHE A O 1
ATOM 2287 N N . VAL A 1 287 ? 3.797 -8.064 1.653 1.00 98.56 287 VAL A N 1
ATOM 2288 C CA . VAL A 1 287 ? 4.239 -7.335 0.459 1.00 98.56 287 VAL A CA 1
ATOM 2289 C C . VAL A 1 287 ? 4.839 -8.292 -0.574 1.00 98.56 287 VAL A C 1
ATOM 2291 O O . VAL A 1 287 ? 5.211 -9.419 -0.217 1.00 98.56 287 VAL A O 1
ATOM 2294 N N . PRO A 1 288 ? 4.969 -7.878 -1.844 1.00 97.56 288 PRO A N 1
ATOM 2295 C CA . PRO A 1 288 ? 5.688 -8.642 -2.854 1.00 97.56 288 PRO A CA 1
ATOM 2296 C C . PRO A 1 288 ? 7.113 -8.994 -2.433 1.00 97.56 288 PRO A C 1
ATOM 2298 O O . PRO A 1 288 ? 7.807 -8.205 -1.794 1.00 97.56 288 PRO A O 1
ATOM 2301 N N . SER A 1 289 ? 7.560 -10.201 -2.789 1.00 96.50 289 SER A N 1
ATOM 2302 C CA . SER A 1 289 ? 8.878 -10.686 -2.380 1.00 96.50 289 SER A CA 1
ATOM 2303 C C . SER A 1 289 ? 9.949 -10.504 -3.440 1.00 96.50 289 SER A C 1
ATOM 2305 O O . SER A 1 289 ? 9.820 -10.964 -4.576 1.00 96.50 289 SER A O 1
ATOM 2307 N N . ARG A 1 290 ? 11.112 -10.014 -3.005 1.00 93.25 290 ARG A N 1
ATOM 2308 C CA . ARG A 1 290 ? 12.361 -10.035 -3.784 1.00 93.25 290 ARG A CA 1
ATOM 2309 C C . ARG A 1 290 ? 12.808 -11.452 -4.164 1.00 93.25 290 ARG A C 1
ATOM 2311 O O . ARG A 1 290 ? 13.563 -11.633 -5.118 1.00 93.25 290 ARG A O 1
ATOM 2318 N N . ARG A 1 291 ? 12.300 -12.489 -3.481 1.00 94.06 291 ARG A N 1
ATOM 2319 C CA . ARG A 1 291 ? 12.547 -13.902 -3.826 1.00 94.06 291 ARG A CA 1
ATOM 2320 C C . ARG A 1 291 ? 11.914 -14.329 -5.153 1.00 94.06 291 ARG A C 1
ATOM 2322 O O . ARG A 1 291 ? 12.300 -15.376 -5.664 1.00 94.06 291 ARG A O 1
ATOM 2329 N N . ASN A 1 292 ? 11.052 -13.502 -5.752 1.00 89.50 292 ASN A N 1
ATOM 2330 C CA . ASN A 1 292 ? 10.565 -13.676 -7.125 1.00 89.50 292 ASN A CA 1
ATOM 2331 C C . ASN A 1 292 ? 11.641 -13.353 -8.198 1.00 89.50 292 ASN A C 1
ATOM 2333 O O . ASN A 1 292 ? 11.374 -13.470 -9.389 1.00 89.50 292 ASN A O 1
ATOM 2337 N N . ARG A 1 293 ? 12.877 -13.008 -7.783 1.00 82.44 293 ARG A N 1
ATOM 2338 C CA . ARG A 1 293 ? 14.107 -12.910 -8.607 1.00 82.44 293 ARG A CA 1
ATOM 2339 C C . ARG A 1 293 ? 14.058 -11.896 -9.753 1.00 82.44 293 ARG A C 1
ATOM 2341 O O . ARG A 1 293 ? 14.594 -12.145 -10.831 1.00 82.44 293 ARG A O 1
ATOM 2348 N N . LYS A 1 294 ? 13.464 -10.735 -9.500 1.00 86.75 294 LYS A N 1
ATOM 2349 C CA . LYS A 1 294 ? 13.523 -9.590 -10.410 1.00 86.75 294 LYS A CA 1
ATOM 2350 C C . LYS A 1 294 ? 14.755 -8.728 -10.142 1.00 86.75 294 LYS A C 1
ATOM 2352 O O . LYS A 1 294 ? 15.280 -8.715 -9.029 1.00 86.75 294 LYS A O 1
ATOM 2357 N N . ALA A 1 295 ? 15.249 -8.057 -11.184 1.00 87.56 295 ALA A N 1
ATOM 2358 C CA . ALA A 1 295 ? 16.462 -7.242 -11.100 1.00 87.56 295 ALA A CA 1
ATOM 2359 C C . ALA A 1 295 ? 16.242 -5.964 -10.280 1.00 87.56 295 ALA A C 1
ATOM 2361 O O . ALA A 1 295 ? 17.101 -5.583 -9.488 1.00 87.56 295 ALA A O 1
ATOM 2362 N N . LEU A 1 296 ? 15.090 -5.331 -10.484 1.00 91.44 296 LEU A N 1
ATOM 2363 C CA . LEU A 1 296 ? 14.624 -4.179 -9.729 1.00 91.44 296 LEU A CA 1
ATOM 2364 C C . LEU A 1 296 ? 13.564 -4.632 -8.724 1.00 91.44 296 LEU A C 1
ATOM 2366 O O . LEU A 1 296 ? 12.961 -5.694 -8.884 1.00 91.44 296 LEU A O 1
ATOM 2370 N N . HIS A 1 297 ? 13.349 -3.849 -7.675 1.00 92.38 297 HIS A N 1
ATOM 2371 C CA . HIS A 1 297 ? 12.266 -4.069 -6.720 1.00 92.38 297 HIS A CA 1
ATOM 2372 C C . HIS A 1 297 ? 11.865 -2.763 -6.044 1.00 92.38 297 HIS A C 1
ATOM 2374 O O . HIS A 1 297 ? 12.673 -1.848 -5.953 1.00 92.38 297 HIS A O 1
ATOM 2380 N N . TYR A 1 298 ? 10.649 -2.698 -5.517 1.00 92.69 298 TYR A N 1
ATOM 2381 C CA . TYR A 1 298 ? 10.263 -1.633 -4.600 1.00 92.69 298 TYR A CA 1
ATOM 2382 C C . TYR A 1 298 ? 10.688 -2.007 -3.175 1.00 92.69 298 TYR A C 1
ATOM 2384 O O . TYR A 1 298 ? 10.418 -3.114 -2.700 1.00 92.69 298 TYR A O 1
ATOM 2392 N N . ASP A 1 299 ? 11.403 -1.122 -2.488 1.00 93.50 299 ASP A N 1
ATOM 2393 C CA . ASP A 1 299 ? 11.944 -1.359 -1.150 1.00 93.50 299 ASP A CA 1
ATOM 2394 C C . ASP A 1 299 ? 10.886 -1.120 -0.064 1.00 93.50 299 ASP A C 1
ATOM 2396 O O . ASP A 1 299 ? 10.988 -0.229 0.786 1.00 93.50 299 ASP A O 1
ATOM 2400 N N . TYR A 1 300 ? 9.868 -1.985 -0.080 1.00 95.06 300 TYR A N 1
ATOM 2401 C CA . TYR A 1 300 ? 8.803 -2.031 0.920 1.00 95.06 300 TYR A CA 1
ATOM 2402 C C . TYR A 1 300 ? 9.342 -2.075 2.349 1.00 95.06 300 TYR A C 1
ATOM 2404 O O . TYR A 1 300 ? 8.735 -1.509 3.254 1.00 95.06 300 TYR A O 1
ATOM 2412 N N . LEU A 1 301 ? 10.470 -2.756 2.579 1.00 94.00 301 LEU A N 1
ATOM 2413 C CA . LEU A 1 301 ? 11.027 -2.892 3.920 1.00 94.00 301 LEU A CA 1
ATOM 2414 C C . LEU A 1 301 ? 11.520 -1.552 4.458 1.00 94.00 301 LEU A C 1
ATOM 2416 O O . LEU A 1 301 ? 11.272 -1.258 5.626 1.00 94.00 301 LEU A O 1
ATOM 2420 N N . SER A 1 302 ? 12.222 -0.760 3.644 1.00 91.69 302 SER A N 1
ATOM 2421 C CA . SER A 1 302 ? 12.662 0.576 4.052 1.00 91.69 302 SER A CA 1
ATOM 2422 C C . SER A 1 302 ? 11.465 1.500 4.272 1.00 91.69 302 SER A C 1
ATOM 2424 O O . SER A 1 302 ? 11.339 2.043 5.369 1.00 91.69 302 SER A O 1
ATOM 2426 N N . LEU A 1 303 ? 10.536 1.580 3.309 1.00 93.31 303 LEU A N 1
ATOM 2427 C CA . LEU A 1 303 ? 9.328 2.405 3.430 1.00 93.31 303 LEU A CA 1
ATOM 2428 C C . LEU A 1 303 ? 8.529 2.063 4.697 1.00 93.31 303 LEU A C 1
ATOM 2430 O O . LEU A 1 303 ? 8.254 2.923 5.529 1.00 93.31 303 LEU A O 1
ATOM 2434 N N . LEU A 1 304 ? 8.154 0.795 4.880 1.00 95.81 304 LEU A N 1
ATOM 2435 C CA . LEU A 1 304 ? 7.266 0.397 5.974 1.00 95.81 304 LEU A CA 1
ATOM 2436 C C . LEU A 1 304 ? 7.935 0.541 7.347 1.00 95.81 304 LEU A C 1
ATOM 2438 O O . LEU A 1 304 ? 7.255 0.870 8.321 1.00 95.81 304 LEU A O 1
ATOM 2442 N N . ARG A 1 305 ? 9.262 0.372 7.436 1.00 92.56 305 ARG A N 1
ATOM 2443 C CA . ARG A 1 305 ? 10.021 0.673 8.662 1.00 92.56 305 ARG A CA 1
ATOM 2444 C C . ARG A 1 305 ? 10.052 2.167 8.965 1.00 92.56 305 ARG A C 1
ATOM 2446 O O . ARG A 1 305 ? 9.907 2.529 10.129 1.00 92.56 305 ARG A O 1
ATOM 2453 N N . GLU A 1 306 ? 10.199 3.024 7.955 1.00 91.81 306 GLU A N 1
ATOM 2454 C CA . GLU A 1 306 ? 10.117 4.483 8.123 1.00 91.81 306 GLU A CA 1
ATOM 2455 C C . GLU A 1 306 ? 8.732 4.920 8.618 1.00 91.81 306 GLU A C 1
ATOM 2457 O O . GLU A 1 306 ? 8.631 5.814 9.458 1.00 91.81 306 GLU A O 1
ATOM 2462 N N . LEU A 1 307 ? 7.671 4.231 8.181 1.00 94.94 307 LEU A N 1
ATOM 2463 C CA . LEU A 1 307 ? 6.317 4.431 8.703 1.00 94.94 307 LEU A CA 1
ATOM 2464 C C . LEU A 1 307 ? 6.121 3.851 10.112 1.00 94.94 307 LEU A C 1
ATOM 2466 O O . LEU A 1 307 ? 5.154 4.212 10.776 1.00 94.94 307 LEU A O 1
ATOM 2470 N N . GLY A 1 308 ? 7.016 2.982 10.588 1.00 95.31 308 GLY A N 1
ATOM 2471 C CA . GLY A 1 308 ? 7.008 2.411 11.937 1.00 95.31 308 GLY A CA 1
ATOM 2472 C C . GLY A 1 308 ? 6.483 0.979 12.053 1.00 95.31 308 GLY A C 1
ATOM 2473 O O . GLY A 1 308 ? 6.332 0.497 13.174 1.00 95.31 308 GLY A O 1
ATOM 2474 N N . PHE A 1 309 ? 6.204 0.281 10.946 1.00 97.19 309 PHE A N 1
ATOM 2475 C CA . PHE A 1 309 ? 5.805 -1.130 10.989 1.00 97.19 309 PHE A CA 1
ATOM 2476 C C . PHE A 1 309 ? 6.973 -2.021 11.416 1.00 97.19 309 PHE A C 1
ATOM 2478 O O . PHE A 1 309 ? 8.089 -1.906 10.906 1.00 97.19 309 PHE A O 1
ATOM 2485 N N . SER A 1 310 ? 6.695 -2.959 12.321 1.00 92.69 310 SER A N 1
ATOM 2486 C CA . SER A 1 310 ? 7.686 -3.923 12.819 1.00 92.69 310 SER A CA 1
ATOM 2487 C C . SER A 1 310 ? 7.517 -5.330 12.240 1.00 92.69 310 SER A C 1
ATOM 2489 O O . SER A 1 310 ? 8.466 -6.111 12.252 1.00 92.69 310 SER A O 1
ATOM 2491 N N . GLN A 1 311 ? 6.338 -5.650 11.698 1.00 96.50 311 GLN A N 1
ATOM 2492 C CA . GLN A 1 311 ? 5.974 -6.985 11.214 1.00 96.50 311 GLN A CA 1
ATOM 2493 C C . GLN A 1 311 ? 5.724 -6.993 9.702 1.00 96.50 311 GLN A C 1
ATOM 2495 O O . GLN A 1 311 ? 4.603 -7.196 9.241 1.00 96.50 311 GLN A O 1
ATOM 2500 N N . VAL A 1 312 ? 6.779 -6.760 8.920 1.00 97.88 312 VAL A N 1
ATOM 2501 C CA . VAL A 1 312 ? 6.716 -6.775 7.450 1.00 97.88 312 VAL A CA 1
ATOM 2502 C C . VAL A 1 312 ? 7.183 -8.130 6.923 1.00 97.88 312 VAL A C 1
ATOM 2504 O O . VAL A 1 312 ? 8.310 -8.543 7.197 1.00 97.88 312 VAL A O 1
ATOM 2507 N N . THR A 1 313 ? 6.333 -8.812 6.154 1.00 98.19 313 THR A N 1
ATOM 2508 C CA . THR A 1 313 ? 6.622 -10.125 5.563 1.00 98.19 313 THR A CA 1
ATOM 2509 C C . THR A 1 313 ? 6.533 -10.067 4.043 1.00 98.19 313 THR A C 1
ATOM 2511 O O . THR A 1 313 ? 5.495 -9.753 3.469 1.00 98.19 313 THR A O 1
ATOM 2514 N N . GLU A 1 314 ? 7.618 -10.430 3.372 1.00 98.12 314 GLU A N 1
ATOM 2515 C CA . GLU A 1 314 ? 7.637 -10.602 1.922 1.00 98.12 314 GLU A CA 1
ATOM 2516 C C . GLU A 1 314 ? 7.053 -11.971 1.532 1.00 98.12 314 GLU A C 1
ATOM 2518 O O . GLU A 1 314 ? 7.670 -13.002 1.819 1.00 98.12 314 GLU A O 1
ATOM 2523 N N . LEU A 1 315 ? 5.914 -11.991 0.832 1.00 98.12 315 LEU A N 1
ATOM 2524 C CA . LEU A 1 315 ? 5.297 -13.213 0.304 1.00 98.12 315 LEU A CA 1
ATOM 2525 C C . LEU A 1 315 ? 5.682 -13.427 -1.162 1.00 98.12 315 LEU A C 1
ATOM 2527 O O . LEU A 1 315 ? 5.330 -12.627 -2.034 1.00 98.12 315 LEU A O 1
ATOM 2531 N N . ALA A 1 316 ? 6.414 -14.510 -1.427 1.00 98.06 316 ALA A N 1
ATOM 2532 C CA . ALA A 1 316 ? 6.738 -14.952 -2.780 1.00 98.06 316 ALA A CA 1
ATOM 2533 C C . ALA A 1 316 ? 5.544 -15.668 -3.425 1.00 98.06 316 ALA A C 1
ATOM 2535 O O . ALA A 1 316 ? 4.659 -16.168 -2.728 1.00 98.06 316 ALA A O 1
ATOM 2536 N N . HIS A 1 317 ? 5.524 -15.754 -4.756 1.00 97.44 317 HIS A N 1
ATOM 2537 C CA . HIS A 1 317 ? 4.413 -16.392 -5.469 1.00 97.44 317 HIS A CA 1
ATOM 2538 C C . HIS A 1 317 ? 4.218 -17.846 -5.019 1.00 97.44 317 HIS A C 1
ATOM 2540 O O . HIS A 1 317 ? 5.156 -18.642 -4.989 1.00 97.44 317 HIS A O 1
ATOM 2546 N N . GLY A 1 318 ? 2.980 -18.195 -4.667 1.00 97.19 318 GLY A N 1
ATOM 2547 C CA . GLY A 1 318 ? 2.591 -19.502 -4.139 1.00 97.19 318 GLY A CA 1
ATOM 2548 C C . GLY A 1 318 ? 2.755 -19.665 -2.624 1.00 97.19 318 GLY A C 1
ATOM 2549 O O . GLY A 1 318 ? 2.211 -20.624 -2.067 1.00 97.19 318 GLY A O 1
ATOM 2550 N N . GLU A 1 319 ? 3.450 -18.748 -1.944 1.00 98.38 319 GLU A N 1
ATOM 2551 C CA . GLU A 1 319 ? 3.457 -18.695 -0.483 1.00 98.38 319 GLU A CA 1
ATOM 2552 C C . GLU A 1 319 ? 2.137 -18.156 0.056 1.00 98.38 319 GLU A C 1
ATOM 2554 O O . GLU A 1 319 ? 1.324 -17.561 -0.654 1.00 98.38 319 GLU A O 1
ATOM 2559 N N . SER A 1 320 ? 1.908 -18.382 1.344 1.00 98.19 320 SER A N 1
ATOM 2560 C CA . SER A 1 320 ? 0.639 -18.044 1.961 1.00 98.19 320 SER A CA 1
ATOM 2561 C C . SER A 1 320 ? 0.777 -17.701 3.427 1.00 98.19 320 SER A C 1
ATOM 2563 O O . SER A 1 320 ? 1.611 -18.282 4.121 1.00 98.19 320 SER A O 1
ATOM 2565 N N . TRP A 1 321 ? -0.148 -16.886 3.908 1.00 98.56 321 TRP A N 1
ATOM 2566 C CA . TRP A 1 321 ? -0.378 -16.644 5.322 1.00 98.56 321 TRP A CA 1
ATOM 2567 C C . TRP A 1 321 ? -1.758 -17.172 5.734 1.00 98.56 321 TRP A C 1
ATOM 2569 O O . TRP A 1 321 ? -2.666 -17.255 4.907 1.00 98.56 321 TRP A O 1
ATOM 2579 N N . ARG A 1 322 ? -1.916 -17.580 6.996 1.00 98.12 322 ARG A N 1
ATOM 2580 C CA . ARG A 1 322 ? -3.156 -18.175 7.515 1.00 98.12 322 ARG A CA 1
ATOM 2581 C C . ARG A 1 322 ? -3.732 -17.353 8.657 1.00 98.12 322 ARG A C 1
ATOM 2583 O O . ARG A 1 322 ? -2.988 -16.872 9.507 1.00 98.12 322 ARG A O 1
ATOM 2590 N N . VAL A 1 323 ? -5.058 -17.299 8.703 1.00 96.44 323 VAL A N 1
ATOM 2591 C CA . VAL A 1 323 ? -5.852 -16.751 9.805 1.00 96.44 323 VAL A CA 1
ATOM 2592 C C . VAL A 1 323 ? -7.033 -17.682 10.038 1.00 96.44 323 VAL A C 1
ATOM 2594 O O . VAL A 1 323 ? -7.883 -17.833 9.168 1.00 96.44 323 VAL A O 1
ATOM 2597 N N . GLY A 1 324 ? -7.050 -18.364 11.184 1.00 95.81 324 GLY A N 1
ATOM 2598 C CA . GLY A 1 324 ? -8.017 -19.438 11.421 1.00 95.81 324 GLY A CA 1
ATOM 2599 C C . GLY A 1 324 ? -7.985 -20.483 10.299 1.00 95.81 324 GLY A C 1
ATOM 2600 O O . GLY A 1 324 ? -6.920 -21.011 9.964 1.00 95.81 324 GLY A O 1
ATOM 2601 N N . ASP A 1 325 ? -9.150 -20.731 9.700 1.00 95.00 325 ASP A N 1
ATOM 2602 C CA . ASP A 1 325 ? -9.328 -21.679 8.592 1.00 95.00 325 ASP A CA 1
ATOM 2603 C C . ASP A 1 325 ? -9.150 -21.040 7.203 1.00 95.00 325 ASP A C 1
ATOM 2605 O O . ASP A 1 325 ? -9.187 -21.745 6.192 1.00 95.00 325 ASP A O 1
ATOM 2609 N N . ALA A 1 326 ? -8.956 -19.718 7.133 1.00 97.38 326 ALA A N 1
ATOM 2610 C CA . ALA A 1 326 ? -8.668 -19.018 5.889 1.00 97.38 326 ALA A CA 1
ATOM 2611 C C . ALA A 1 326 ? -7.166 -18.953 5.595 1.00 97.38 326 ALA A C 1
ATOM 2613 O O . ALA A 1 326 ? -6.307 -18.880 6.482 1.00 97.38 326 ALA A O 1
ATOM 2614 N N . GLN A 1 327 ? -6.851 -18.924 4.305 1.00 98.19 327 GLN A N 1
ATOM 2615 C CA . GLN A 1 327 ? -5.501 -18.789 3.786 1.00 98.19 327 GLN A CA 1
ATOM 2616 C C . GLN A 1 327 ? -5.466 -17.685 2.729 1.00 98.19 327 GLN A C 1
ATOM 2618 O O . GLN A 1 327 ? -6.243 -17.713 1.781 1.00 98.19 327 GLN A O 1
ATOM 2623 N N . VAL A 1 328 ? -4.539 -16.739 2.865 1.00 98.75 328 VAL A N 1
ATOM 2624 C CA . VAL A 1 328 ? -4.245 -15.741 1.831 1.00 98.75 328 VAL A CA 1
ATOM 2625 C C . VAL A 1 328 ? -2.986 -16.171 1.099 1.00 98.75 328 VAL A C 1
ATOM 2627 O O . VAL A 1 328 ? -1.933 -16.324 1.716 1.00 98.75 328 VAL A O 1
ATOM 2630 N N . VAL A 1 329 ? -3.099 -16.413 -0.201 1.00 98.69 329 VAL A N 1
ATOM 2631 C CA . VAL A 1 329 ? -2.030 -16.936 -1.058 1.00 98.69 329 VAL A CA 1
ATOM 2632 C C . VAL A 1 329 ? -1.546 -15.825 -1.977 1.00 98.69 329 VAL A C 1
ATOM 2634 O O . VAL A 1 329 ? -2.365 -15.174 -2.621 1.00 98.69 329 VAL A O 1
ATOM 2637 N N . SER A 1 330 ? -0.231 -15.625 -2.059 1.00 98.56 330 SER A N 1
ATOM 2638 C CA . SER A 1 330 ? 0.385 -14.743 -3.052 1.00 98.56 330 SER A CA 1
ATOM 2639 C C . SER A 1 330 ? 0.312 -15.392 -4.434 1.00 98.56 330 SER A C 1
ATOM 2641 O O . SER A 1 330 ? 0.695 -16.550 -4.622 1.00 98.56 330 SER A O 1
ATOM 2643 N N . VAL A 1 331 ? -0.201 -14.649 -5.405 1.00 97.75 331 VAL A N 1
ATOM 2644 C CA . VAL A 1 331 ? -0.454 -15.095 -6.776 1.00 97.75 331 VAL A CA 1
ATOM 2645 C C . VAL A 1 331 ? 0.385 -14.240 -7.733 1.00 97.75 331 VAL A C 1
ATOM 2647 O O . VAL A 1 331 ? 0.529 -13.042 -7.485 1.00 97.75 331 VAL A O 1
ATOM 2650 N N . PRO A 1 332 ? 0.942 -14.818 -8.815 1.00 94.88 332 PRO A N 1
ATOM 2651 C CA . PRO A 1 332 ? 1.640 -14.046 -9.835 1.00 94.88 332 PRO A CA 1
ATOM 2652 C C . PRO A 1 332 ? 0.815 -12.876 -10.376 1.00 94.88 332 PRO A C 1
ATOM 2654 O O . PRO A 1 332 ? -0.344 -13.055 -10.743 1.00 94.88 332 PRO A O 1
ATOM 2657 N N . PHE A 1 333 ? 1.453 -11.710 -10.436 1.00 93.00 333 PHE A N 1
ATOM 2658 C CA . PHE A 1 333 ? 0.969 -10.499 -11.091 1.00 93.00 333 PHE A CA 1
ATOM 2659 C C . PHE A 1 333 ? 1.669 -10.366 -12.448 1.00 93.00 333 PHE A C 1
ATOM 2661 O O . PHE A 1 333 ? 2.868 -10.643 -12.547 1.00 93.00 333 PHE A O 1
ATOM 2668 N N . PHE A 1 334 ? 0.937 -9.937 -13.471 1.00 89.31 334 PHE A N 1
ATOM 2669 C CA . PHE A 1 334 ? 1.433 -9.744 -14.833 1.00 89.31 334 PHE A CA 1
ATOM 2670 C C . PHE A 1 334 ? 1.156 -8.321 -15.328 1.00 89.31 334 PHE A C 1
ATOM 2672 O O . PHE A 1 334 ? 0.166 -7.717 -14.925 1.00 89.31 334 PHE A O 1
ATOM 2679 N N . GLY A 1 335 ? 1.992 -7.817 -16.235 1.00 85.62 335 GLY A N 1
ATOM 2680 C CA . GLY A 1 335 ? 1.714 -6.608 -17.010 1.00 85.62 335 GLY A CA 1
ATOM 2681 C C . GLY A 1 335 ? 1.614 -5.347 -16.159 1.00 85.62 335 GLY A C 1
ATOM 2682 O O . GLY A 1 335 ? 2.432 -5.141 -15.264 1.00 85.62 335 GLY A O 1
ATOM 2683 N N . GLU A 1 336 ? 0.585 -4.545 -16.458 1.00 79.50 336 GLU A N 1
ATOM 2684 C CA . GLU A 1 336 ? 0.416 -3.146 -16.035 1.00 79.50 336 GLU A CA 1
ATOM 2685 C C . GLU A 1 336 ? 1.308 -2.175 -16.831 1.00 79.50 336 GLU A C 1
ATOM 2687 O O . GLU A 1 336 ? 2.209 -1.500 -16.336 1.00 79.50 336 GLU A O 1
ATOM 2692 N N . ASP A 1 337 ? 1.040 -2.172 -18.134 1.00 60.38 337 ASP A N 1
ATOM 2693 C CA . ASP A 1 337 ? 1.732 -1.411 -19.168 1.00 60.38 337 ASP A CA 1
ATOM 2694 C C . ASP A 1 337 ? 1.372 0.090 -19.173 1.00 60.38 337 ASP A C 1
ATOM 2696 O O . ASP A 1 337 ? 0.283 0.460 -18.722 1.00 60.38 337 ASP A O 1
ATOM 2700 N N . PRO A 1 338 ? 2.249 0.978 -19.702 1.00 50.03 338 PRO A N 1
ATOM 2701 C CA . PRO A 1 338 ? 3.090 0.740 -20.892 1.00 50.03 338 PRO A CA 1
ATOM 2702 C C . PRO A 1 338 ? 4.589 0.470 -20.681 1.00 50.03 338 PRO A C 1
ATOM 2704 O O . PRO A 1 338 ? 5.313 0.360 -21.669 1.00 50.03 338 PRO A O 1
ATOM 2707 N N . CYS A 1 339 ? 5.078 0.375 -19.445 1.00 54.56 339 CYS A N 1
ATOM 2708 C CA . CYS A 1 339 ? 6.483 0.062 -19.176 1.00 54.56 339 CYS A CA 1
ATOM 2709 C C . CYS A 1 339 ? 6.578 -0.917 -18.005 1.00 54.56 339 CYS A C 1
ATOM 2711 O O . CYS A 1 339 ? 6.946 -0.502 -16.906 1.00 54.56 339 CYS A O 1
ATOM 2713 N N . ASP A 1 340 ? 6.250 -2.196 -18.225 1.00 69.69 340 ASP A N 1
ATOM 2714 C CA . ASP A 1 340 ? 6.513 -3.238 -17.224 1.00 69.69 340 ASP A CA 1
ATOM 2715 C C . ASP A 1 340 ? 8.024 -3.284 -16.922 1.00 69.69 340 ASP A C 1
ATOM 2717 O O . ASP A 1 340 ? 8.835 -3.867 -17.643 1.00 69.69 340 ASP A O 1
ATOM 2721 N N . VAL A 1 341 ? 8.413 -2.607 -15.841 1.00 74.75 341 VAL A N 1
ATOM 2722 C CA . VAL A 1 341 ? 9.770 -2.570 -15.272 1.00 74.75 341 VAL A CA 1
ATOM 2723 C C . VAL A 1 341 ? 10.133 -3.884 -14.568 1.00 74.75 341 VAL A C 1
ATOM 2725 O O . VAL A 1 341 ? 11.193 -3.997 -13.946 1.00 74.75 341 VAL A O 1
ATOM 2728 N N . GLU A 1 342 ? 9.256 -4.883 -14.679 1.00 81.31 342 GLU A N 1
ATOM 2729 C CA . GLU A 1 342 ? 9.351 -6.215 -14.116 1.00 81.31 342 GLU A CA 1
ATOM 2730 C C . GLU A 1 342 ? 9.602 -6.212 -12.606 1.00 81.31 342 GLU A C 1
ATOM 2732 O O . GLU A 1 342 ? 10.398 -7.005 -12.099 1.00 81.31 342 GLU A O 1
ATOM 2737 N N . LEU A 1 343 ? 8.945 -5.331 -11.855 1.00 89.56 343 LEU A N 1
ATOM 2738 C CA . LEU A 1 343 ? 9.056 -5.331 -10.397 1.00 89.56 343 LEU A CA 1
ATOM 2739 C C . LEU A 1 343 ? 8.328 -6.551 -9.797 1.00 89.56 343 LEU A C 1
ATOM 2741 O O . LEU A 1 343 ? 7.362 -7.055 -10.373 1.00 89.56 343 LEU A O 1
ATOM 2745 N N . PRO A 1 344 ? 8.761 -7.079 -8.635 1.00 92.94 344 PRO A N 1
ATOM 2746 C CA . PRO A 1 344 ? 7.984 -8.071 -7.910 1.00 92.94 344 PRO A CA 1
ATOM 2747 C C . PRO A 1 344 ? 6.637 -7.480 -7.494 1.00 92.94 344 PRO A C 1
ATOM 2749 O O . PRO A 1 344 ? 6.593 -6.512 -6.741 1.00 92.94 344 PRO A O 1
ATOM 2752 N N . ARG A 1 345 ? 5.553 -8.106 -7.949 1.00 94.38 345 ARG A N 1
ATOM 2753 C CA . ARG A 1 345 ? 4.165 -7.720 -7.676 1.00 94.38 345 ARG A CA 1
ATOM 2754 C C . ARG A 1 345 ? 3.336 -8.966 -7.382 1.00 94.38 345 ARG A C 1
ATOM 2756 O O . ARG A 1 345 ? 3.690 -10.060 -7.834 1.00 94.38 345 ARG A O 1
ATOM 2763 N N . ASN A 1 346 ? 2.260 -8.821 -6.622 1.00 96.88 346 ASN A N 1
ATOM 2764 C CA . ASN A 1 346 ? 1.396 -9.912 -6.186 1.00 96.88 346 ASN A CA 1
ATOM 2765 C C . ASN A 1 346 ? -0.074 -9.592 -6.468 1.00 96.88 346 ASN A C 1
ATOM 2767 O O . ASN A 1 346 ? -0.559 -8.513 -6.154 1.00 96.88 346 ASN A O 1
ATOM 2771 N N . CYS A 1 347 ? -0.812 -10.591 -6.932 1.00 97.19 347 CYS A N 1
ATOM 2772 C CA . CYS A 1 347 ? -2.239 -10.714 -6.655 1.00 97.19 347 CYS A CA 1
ATOM 2773 C C . CYS A 1 347 ? -2.427 -11.546 -5.373 1.00 97.19 347 CYS A C 1
ATOM 2775 O O . CYS A 1 347 ? -1.487 -12.194 -4.901 1.00 97.19 347 CYS A O 1
ATOM 2777 N N . TYR A 1 348 ? -3.644 -11.598 -4.826 1.00 98.69 348 TYR A N 1
ATOM 2778 C CA . TYR A 1 348 ? -3.936 -12.420 -3.647 1.00 98.69 348 TYR A CA 1
ATOM 2779 C C . TYR A 1 348 ? -5.194 -13.265 -3.807 1.00 98.69 348 TYR A C 1
ATOM 2781 O O . TYR A 1 348 ? -6.262 -12.755 -4.127 1.00 98.69 348 TYR A O 1
ATOM 2789 N N . LEU A 1 349 ? -5.092 -14.561 -3.511 1.00 98.69 349 LEU A N 1
ATOM 2790 C CA . LEU A 1 349 ? -6.249 -15.441 -3.360 1.00 98.69 349 LEU A CA 1
ATOM 2791 C C . LEU A 1 349 ? -6.568 -15.607 -1.875 1.00 98.69 349 LEU A C 1
ATOM 2793 O O . LEU A 1 349 ? -5.758 -16.155 -1.131 1.00 98.69 349 LEU A O 1
ATOM 2797 N N . VAL A 1 350 ? -7.765 -15.208 -1.460 1.00 98.69 350 VAL A N 1
ATOM 2798 C CA . VAL A 1 350 ? -8.343 -15.595 -0.171 1.00 98.69 350 VAL A CA 1
ATOM 2799 C C . VAL A 1 350 ? -9.067 -16.922 -0.363 1.00 98.69 350 VAL A C 1
ATOM 2801 O O . VAL A 1 350 ? -10.134 -16.964 -0.974 1.00 98.69 350 VAL A O 1
ATOM 2804 N N . ALA A 1 351 ? -8.478 -18.009 0.125 1.00 98.44 351 ALA A N 1
ATOM 2805 C CA . ALA A 1 351 ? -9.092 -19.328 0.167 1.00 98.44 351 ALA A CA 1
ATOM 2806 C C . ALA A 1 351 ? -9.723 -19.547 1.547 1.00 98.44 351 ALA A C 1
ATOM 2808 O O . ALA A 1 351 ? -9.013 -19.669 2.545 1.00 98.44 351 ALA A O 1
ATOM 2809 N N . ASP A 1 352 ? -11.053 -19.568 1.612 1.00 98.06 352 ASP A N 1
ATOM 2810 C CA . ASP A 1 352 ? -11.785 -19.594 2.878 1.00 98.06 352 ASP A CA 1
ATOM 2811 C C . ASP A 1 352 ? -13.026 -20.487 2.774 1.00 98.06 352 ASP A C 1
ATOM 2813 O O . ASP A 1 352 ? -14.000 -20.132 2.112 1.00 98.06 352 ASP A O 1
ATOM 2817 N N . ARG A 1 353 ? -12.988 -21.660 3.426 1.00 95.94 353 ARG A N 1
ATOM 2818 C CA . ARG A 1 353 ? -14.129 -22.587 3.607 1.00 95.94 353 ARG A CA 1
ATOM 2819 C C . ARG A 1 353 ? -14.983 -22.799 2.341 1.00 95.94 353 ARG A C 1
ATOM 2821 O O . ARG A 1 353 ? -16.209 -22.799 2.394 1.00 95.94 353 ARG A O 1
ATOM 2828 N N . GLY A 1 354 ? -14.326 -22.975 1.192 1.00 92.94 354 GLY A N 1
ATOM 2829 C CA . GLY A 1 354 ? -14.966 -23.253 -0.101 1.00 92.94 354 GLY A CA 1
ATOM 2830 C C . GLY A 1 354 ? -15.473 -22.028 -0.872 1.00 92.94 354 GLY A C 1
ATOM 2831 O O . GLY A 1 354 ? -15.957 -22.190 -1.991 1.00 92.94 354 GLY A O 1
ATOM 2832 N N . ARG A 1 355 ? -15.338 -20.812 -0.327 1.00 95.62 355 ARG A N 1
ATOM 2833 C CA . ARG A 1 355 ? -15.670 -19.553 -1.007 1.00 95.62 355 ARG A CA 1
ATOM 2834 C C . ARG A 1 355 ? -14.403 -18.742 -1.253 1.00 95.62 355 ARG A C 1
ATOM 2836 O O . ARG A 1 355 ? -14.024 -17.887 -0.459 1.00 95.62 355 ARG A O 1
ATOM 2843 N N . ASN A 1 356 ? -13.746 -19.016 -2.375 1.00 98.00 356 ASN A N 1
ATOM 2844 C CA . ASN A 1 356 ? -12.478 -18.368 -2.688 1.00 98.00 356 ASN A CA 1
ATOM 2845 C C . ASN A 1 356 ? -12.693 -17.015 -3.383 1.00 98.00 356 ASN A C 1
ATOM 2847 O O . ASN A 1 356 ? -13.521 -16.911 -4.292 1.00 98.00 356 ASN A O 1
ATOM 2851 N N . THR A 1 357 ? -11.927 -15.997 -2.990 1.00 98.12 357 THR A N 1
ATOM 2852 C CA . THR A 1 357 ? -11.945 -14.650 -3.585 1.00 98.12 357 THR A CA 1
ATOM 2853 C C . THR A 1 357 ? -10.568 -14.300 -4.134 1.00 98.12 357 THR A C 1
ATOM 2855 O O . THR A 1 357 ? -9.590 -14.355 -3.393 1.00 98.12 357 THR A O 1
ATOM 2858 N N . LEU A 1 358 ? -10.476 -13.922 -5.409 1.00 97.50 358 LEU A N 1
ATOM 2859 C CA . LEU A 1 358 ? -9.235 -13.458 -6.031 1.00 97.50 358 LEU A CA 1
ATOM 2860 C C . LEU A 1 358 ? -9.216 -11.926 -6.104 1.00 97.50 358 LEU A C 1
ATOM 2862 O O . LEU A 1 358 ? -10.049 -11.315 -6.770 1.00 97.50 358 LEU A O 1
ATOM 2866 N N . VAL A 1 359 ? -8.244 -11.323 -5.428 1.00 97.19 359 VAL A N 1
ATOM 2867 C CA . VAL A 1 359 ? -7.865 -9.913 -5.542 1.00 97.19 359 VAL A CA 1
ATOM 2868 C C . VAL A 1 359 ? -6.780 -9.822 -6.610 1.00 97.19 359 VAL A C 1
ATOM 2870 O O . VAL A 1 359 ? -5.624 -10.160 -6.364 1.00 97.19 359 VAL A O 1
ATOM 2873 N N . HIS A 1 360 ? -7.178 -9.444 -7.821 1.00 93.75 360 HIS A N 1
ATOM 2874 C CA . HIS A 1 360 ? -6.316 -9.397 -9.003 1.00 93.75 360 HIS A CA 1
ATOM 2875 C C . HIS A 1 360 ? -5.686 -8.014 -9.224 1.00 93.75 360 HIS A C 1
ATOM 2877 O O . HIS A 1 360 ? -4.644 -7.928 -9.868 1.00 93.75 360 HIS A O 1
ATOM 2883 N N . ALA A 1 361 ? -6.283 -6.963 -8.646 1.00 92.69 361 ALA A N 1
ATOM 2884 C CA . ALA A 1 361 ? -5.835 -5.575 -8.776 1.00 92.69 361 ALA A CA 1
ATOM 2885 C C . ALA A 1 361 ? -5.556 -5.219 -10.252 1.00 92.69 361 ALA A C 1
ATOM 2887 O O . ALA A 1 361 ? -6.418 -5.450 -11.110 1.00 92.69 361 ALA A O 1
ATOM 2888 N N . ASP A 1 362 ? -4.348 -4.734 -10.538 1.00 90.44 362 ASP A N 1
ATOM 2889 C CA . ASP A 1 362 ? -3.961 -4.194 -11.843 1.00 90.44 362 ASP A CA 1
ATOM 2890 C C . ASP A 1 362 ? -3.188 -5.184 -12.723 1.00 90.44 362 ASP A C 1
ATOM 2892 O O . ASP A 1 362 ? -2.819 -4.864 -13.851 1.00 90.44 362 ASP A O 1
ATOM 2896 N N . SER A 1 363 ? -3.095 -6.449 -12.298 1.00 89.62 363 SER A N 1
ATOM 2897 C CA . SER A 1 363 ? -2.434 -7.520 -13.057 1.00 89.62 363 SER A CA 1
ATOM 2898 C C . SER A 1 363 ? -3.125 -7.823 -14.388 1.00 89.62 363 SER A C 1
ATOM 2900 O O . SER A 1 363 ? -4.190 -8.431 -14.404 1.00 89.62 363 SER A O 1
ATOM 2902 N N . GLY A 1 364 ? -2.531 -7.475 -15.522 1.00 85.56 364 GLY A N 1
ATOM 2903 C CA . GLY A 1 364 ? -3.070 -7.743 -16.858 1.00 85.56 364 GLY A CA 1
ATOM 2904 C C . GLY A 1 364 ? -2.096 -8.485 -17.770 1.00 85.56 364 GLY A C 1
ATOM 2905 O O . GLY A 1 364 ? -1.017 -8.878 -17.338 1.00 85.56 364 GLY A O 1
ATOM 2906 N N . PRO A 1 365 ? -2.459 -8.705 -19.043 1.00 83.94 365 PRO A N 1
ATOM 2907 C CA . PRO A 1 365 ? -1.511 -9.188 -20.033 1.00 83.94 365 PRO A CA 1
ATOM 2908 C C . PRO A 1 365 ? -0.284 -8.283 -20.118 1.00 83.94 365 PRO A C 1
ATOM 2910 O O . PRO A 1 365 ? -0.411 -7.060 -20.087 1.00 83.94 365 PRO A O 1
ATOM 2913 N N . THR A 1 366 ? 0.886 -8.887 -20.261 1.00 83.62 366 THR A N 1
ATOM 2914 C CA . THR A 1 366 ? 2.119 -8.196 -20.646 1.00 83.62 366 THR A CA 1
ATOM 2915 C C . THR A 1 366 ? 2.150 -7.960 -22.161 1.00 83.62 366 THR A C 1
ATOM 2917 O O . THR A 1 366 ? 1.500 -8.675 -22.931 1.00 83.62 366 THR A O 1
ATOM 2920 N N . ASN A 1 367 ? 2.980 -7.019 -22.618 1.00 78.81 367 ASN A N 1
ATOM 2921 C CA . ASN A 1 367 ? 3.244 -6.803 -24.049 1.00 78.81 367 ASN A CA 1
ATOM 2922 C C . ASN A 1 367 ? 3.732 -8.054 -24.809 1.00 78.81 367 ASN A C 1
ATOM 2924 O O . ASN A 1 367 ? 3.496 -8.167 -26.011 1.00 78.81 367 ASN A O 1
ATOM 2928 N N . ASP A 1 368 ? 4.412 -8.994 -24.142 1.00 80.38 368 ASP A N 1
ATOM 2929 C CA . ASP A 1 368 ? 4.862 -10.264 -24.741 1.00 80.38 368 ASP A CA 1
ATOM 2930 C C . ASP A 1 368 ? 3.781 -11.365 -24.723 1.00 80.38 368 ASP A C 1
ATOM 2932 O O . ASP A 1 368 ? 4.017 -12.487 -25.172 1.00 80.38 368 ASP A O 1
ATOM 2936 N N . GLY A 1 369 ? 2.577 -11.034 -24.248 1.00 82.56 369 GLY A N 1
ATOM 2937 C CA . GLY A 1 369 ? 1.390 -11.879 -24.289 1.00 82.56 369 GLY A CA 1
ATOM 2938 C C . GLY A 1 369 ? 1.164 -12.737 -23.048 1.00 82.56 369 GLY A C 1
ATOM 2939 O O . GLY A 1 369 ? 0.121 -13.380 -22.968 1.00 82.56 369 GLY A O 1
ATOM 2940 N N . ARG A 1 370 ? 2.067 -12.752 -22.064 1.00 87.12 370 ARG A N 1
ATOM 2941 C CA . ARG A 1 370 ? 1.876 -13.534 -20.833 1.00 87.12 370 ARG A CA 1
ATOM 2942 C C . ARG A 1 370 ? 0.705 -13.000 -20.018 1.00 87.12 370 ARG A C 1
ATOM 2944 O O . ARG A 1 370 ? 0.492 -11.797 -19.908 1.00 87.12 370 ARG A O 1
ATOM 2951 N N . SER A 1 371 ? -0.047 -13.904 -19.399 1.00 88.06 371 SER A N 1
ATOM 2952 C CA . SER A 1 371 ? -1.145 -13.540 -18.501 1.00 88.06 371 SER A CA 1
ATOM 2953 C C . SER A 1 371 ? -1.459 -14.665 -17.521 1.00 88.06 371 SER A C 1
ATOM 2955 O O . SER A 1 371 ? -1.058 -15.816 -17.715 1.00 88.06 371 SER A O 1
ATOM 2957 N N . ALA A 1 372 ? -2.249 -14.366 -16.486 1.00 89.44 372 ALA A N 1
ATOM 2958 C CA . ALA A 1 372 ? -2.712 -15.372 -15.530 1.00 89.44 372 ALA A CA 1
ATOM 2959 C C . ALA A 1 372 ? -3.526 -16.508 -16.190 1.00 89.44 372 ALA A C 1
ATOM 2961 O O . ALA A 1 372 ? -3.595 -17.617 -15.648 1.00 89.44 372 ALA A O 1
ATOM 2962 N N . LEU A 1 373 ? -4.137 -16.250 -17.353 1.00 87.38 373 LEU A N 1
ATOM 2963 C CA . LEU A 1 373 ? -4.858 -17.253 -18.134 1.00 87.38 373 LEU A CA 1
ATOM 2964 C C . LEU A 1 373 ? -3.902 -18.083 -18.997 1.00 87.38 373 LEU A C 1
ATOM 2966 O O . LEU A 1 373 ? -3.941 -19.313 -18.917 1.00 87.38 373 LEU A O 1
ATOM 2970 N N . GLN A 1 374 ? -3.024 -17.435 -19.771 1.00 88.50 374 GLN A N 1
ATOM 2971 C CA . GLN A 1 374 ? -2.082 -18.135 -20.654 1.00 88.50 374 GLN A CA 1
ATOM 2972 C C . GLN A 1 374 ? -1.085 -19.000 -19.870 1.00 88.50 374 GLN A C 1
ATOM 2974 O O . GLN A 1 374 ? -0.864 -20.162 -20.218 1.00 88.50 374 GLN A O 1
ATOM 2979 N N . ASP A 1 375 ? -0.590 -18.494 -18.738 1.00 91.44 375 ASP A N 1
ATOM 2980 C CA . ASP A 1 375 ? 0.354 -19.199 -17.861 1.00 91.44 375 ASP A CA 1
ATOM 2981 C C . ASP A 1 375 ? -0.366 -20.188 -16.909 1.00 91.44 375 ASP A C 1
ATOM 2983 O O . ASP A 1 375 ? 0.238 -20.744 -15.989 1.00 91.44 375 ASP A O 1
ATOM 2987 N N . LYS A 1 376 ? -1.670 -20.444 -17.123 1.00 93.69 376 LYS A N 1
ATOM 2988 C CA . LYS A 1 376 ? -2.516 -21.394 -16.368 1.00 93.69 376 LYS A CA 1
ATOM 2989 C C . LYS A 1 376 ? -2.575 -21.137 -14.857 1.00 93.69 376 LYS A C 1
ATOM 2991 O O . LYS A 1 376 ? -2.914 -22.039 -14.089 1.00 93.69 376 LYS A O 1
ATOM 2996 N N . VAL A 1 377 ? -2.295 -19.913 -14.411 1.00 94.75 377 VAL A N 1
ATOM 2997 C CA . VAL A 1 377 ? -2.302 -19.540 -12.989 1.00 94.75 377 VAL A CA 1
ATOM 2998 C C . VAL A 1 377 ? -3.689 -19.762 -12.392 1.00 94.75 377 VAL A C 1
ATOM 3000 O O . VAL A 1 377 ? -3.816 -20.478 -11.401 1.00 94.75 377 VAL A O 1
ATOM 3003 N N . ILE A 1 378 ? -4.740 -19.244 -13.034 1.00 92.94 378 ILE A N 1
ATOM 3004 C CA . ILE A 1 378 ? -6.122 -19.392 -12.546 1.00 92.94 378 ILE A CA 1
ATOM 3005 C C . ILE A 1 378 ? -6.548 -20.865 -12.494 1.00 92.94 378 ILE A C 1
ATOM 3007 O O . ILE A 1 378 ? -7.116 -21.309 -11.497 1.00 92.94 378 ILE A O 1
ATOM 3011 N N . ALA A 1 379 ? -6.224 -21.648 -13.527 1.00 94.06 379 ALA A N 1
ATOM 3012 C CA . ALA A 1 379 ? -6.534 -23.078 -13.569 1.00 94.06 379 ALA A CA 1
ATOM 3013 C C . ALA A 1 379 ? -5.846 -23.847 -12.426 1.00 94.06 379 ALA A C 1
ATOM 3015 O O . ALA A 1 379 ? -6.479 -24.668 -11.760 1.00 94.06 379 ALA A O 1
ATOM 3016 N N . ASN A 1 380 ? -4.578 -23.534 -12.143 1.00 97.62 380 ASN A N 1
ATOM 3017 C CA . ASN A 1 380 ? -3.832 -24.132 -11.038 1.00 97.62 380 ASN A CA 1
ATOM 3018 C C . ASN A 1 380 ? -4.421 -23.748 -9.671 1.00 97.62 380 ASN A C 1
ATOM 3020 O O . ASN A 1 380 ? -4.517 -24.599 -8.785 1.00 97.62 380 ASN A O 1
ATOM 3024 N N . LEU A 1 381 ? -4.854 -22.492 -9.498 1.00 96.94 381 LEU A N 1
ATOM 3025 C CA . LEU A 1 381 ? -5.536 -22.053 -8.277 1.00 96.94 381 LEU A CA 1
ATOM 3026 C C . LEU A 1 381 ? -6.848 -22.814 -8.071 1.00 96.94 381 LEU A C 1
ATOM 3028 O O . LEU A 1 381 ? -7.067 -23.343 -6.984 1.00 96.94 381 LEU A O 1
ATOM 3032 N N . VAL A 1 382 ? -7.679 -22.937 -9.110 1.00 96.69 382 VAL A N 1
ATOM 3033 C CA . VAL A 1 382 ? -8.950 -23.674 -9.034 1.00 96.69 382 VAL A CA 1
ATOM 3034 C C . VAL A 1 382 ? -8.719 -25.155 -8.743 1.00 96.69 382 VAL A C 1
ATOM 3036 O O . VAL A 1 382 ? -9.390 -25.721 -7.882 1.00 96.69 382 VAL A O 1
ATOM 3039 N N . SER A 1 383 ? -7.734 -25.779 -9.395 1.00 97.38 383 SER A N 1
ATOM 3040 C CA . SER A 1 383 ? -7.388 -27.182 -9.148 1.00 97.38 383 SER A CA 1
ATOM 3041 C C . SER A 1 383 ? -6.913 -27.433 -7.715 1.00 97.38 383 SER A C 1
ATOM 3043 O O . SER A 1 383 ? -7.109 -28.533 -7.204 1.00 97.38 383 SER A O 1
ATOM 3045 N N . LYS A 1 384 ? -6.250 -26.456 -7.084 1.00 97.50 384 LYS A N 1
ATOM 3046 C CA . LYS A 1 384 ? -5.644 -26.614 -5.756 1.00 97.50 384 LYS A CA 1
ATOM 3047 C C . LYS A 1 384 ? -6.570 -26.194 -4.616 1.00 97.50 384 LYS A C 1
ATOM 3049 O O . LYS A 1 384 ? -6.590 -26.857 -3.584 1.00 97.50 384 LYS A O 1
ATOM 3054 N N . TYR A 1 385 ? -7.296 -25.093 -4.782 1.00 97.19 385 TYR A N 1
ATOM 3055 C CA . TYR A 1 385 ? -8.087 -24.461 -3.722 1.00 97.19 385 TYR A CA 1
ATOM 3056 C C . TYR A 1 385 ? -9.598 -24.596 -3.934 1.00 97.19 385 TYR A C 1
ATOM 3058 O O . TYR A 1 385 ? -10.366 -24.313 -3.016 1.00 97.19 385 TYR A O 1
ATOM 3066 N N . GLY A 1 386 ? -10.039 -25.034 -5.114 1.00 96.94 386 GLY A N 1
ATOM 3067 C CA . GLY A 1 386 ? -11.447 -25.061 -5.502 1.00 96.94 386 GLY A CA 1
ATOM 3068 C C . GLY A 1 386 ? -11.893 -23.790 -6.238 1.00 96.94 386 GLY A C 1
ATOM 3069 O O . GLY A 1 386 ? -11.089 -22.883 -6.479 1.00 96.94 386 GLY A O 1
ATOM 3070 N N . PRO A 1 387 ? -13.177 -23.709 -6.625 1.00 96.44 387 PRO A N 1
ATOM 3071 C CA . PRO A 1 387 ? -13.690 -22.646 -7.484 1.00 96.44 387 PRO A CA 1
ATOM 3072 C C . PRO A 1 387 ? -13.507 -21.250 -6.872 1.00 96.44 387 PRO A C 1
ATOM 3074 O O . PRO A 1 387 ? -13.725 -21.034 -5.679 1.00 96.44 387 PRO A O 1
ATOM 3077 N N . ILE A 1 388 ? -13.143 -20.284 -7.717 1.00 96.00 388 ILE A N 1
ATOM 3078 C CA . ILE A 1 388 ? -13.064 -18.867 -7.347 1.00 96.00 388 ILE A CA 1
ATOM 3079 C C . ILE A 1 388 ? -14.460 -18.269 -7.508 1.00 96.00 388 ILE A C 1
ATOM 3081 O O . ILE A 1 388 ? -14.978 -18.165 -8.615 1.00 96.00 388 ILE A O 1
ATOM 3085 N N . SER A 1 389 ? -15.086 -17.923 -6.385 1.00 95.25 389 SER A N 1
ATOM 3086 C CA . SER A 1 389 ? -16.465 -17.423 -6.333 1.00 95.25 389 SER A CA 1
ATOM 3087 C C . SER A 1 389 ? -16.568 -15.929 -6.638 1.00 95.25 389 SER A C 1
ATOM 3089 O O . SER A 1 389 ? -17.622 -15.463 -7.063 1.00 95.25 389 SER A O 1
ATOM 3091 N N . LEU A 1 390 ? -15.500 -15.172 -6.379 1.00 95.25 390 LEU A N 1
ATOM 3092 C CA . LEU A 1 390 ? -15.464 -13.724 -6.553 1.00 95.25 390 LEU A CA 1
ATOM 3093 C C . LEU A 1 390 ? -14.089 -13.282 -7.061 1.00 95.25 390 LEU A C 1
ATOM 3095 O O . LEU A 1 390 ? -13.063 -13.766 -6.587 1.00 95.25 390 LEU A O 1
ATOM 3099 N N . LEU A 1 391 ? -14.082 -12.360 -8.020 1.00 93.25 391 LEU A N 1
ATOM 3100 C CA . LEU A 1 391 ? -12.887 -11.787 -8.633 1.00 93.25 391 LEU A CA 1
ATOM 3101 C C . LEU A 1 391 ? -12.990 -10.260 -8.592 1.00 93.25 391 LEU A C 1
ATOM 3103 O O . LEU A 1 391 ? -13.958 -9.703 -9.108 1.00 93.25 391 LEU A O 1
ATOM 3107 N N . PHE A 1 392 ? -11.981 -9.600 -8.027 1.00 93.69 392 PHE A N 1
ATOM 3108 C CA . PHE A 1 392 ? -11.790 -8.152 -8.106 1.00 93.69 392 PHE A CA 1
ATOM 3109 C C . PHE A 1 392 ? -10.638 -7.861 -9.063 1.00 93.69 392 PHE A C 1
ATOM 3111 O O . PHE A 1 392 ? -9.500 -8.213 -8.766 1.00 93.69 392 PHE A O 1
ATOM 3118 N N . ALA A 1 393 ? -10.940 -7.258 -10.211 1.00 89.44 393 ALA A N 1
ATOM 3119 C CA . ALA A 1 393 ? -9.991 -7.005 -11.293 1.00 89.44 393 ALA A CA 1
ATOM 3120 C C . ALA A 1 393 ? -10.316 -5.682 -12.000 1.00 89.44 393 ALA A C 1
ATOM 3122 O O . ALA A 1 393 ? -11.478 -5.257 -12.014 1.00 89.44 393 ALA A O 1
ATOM 3123 N N . SER A 1 394 ? -9.313 -5.060 -12.621 1.00 80.88 394 SER A N 1
ATOM 3124 C CA . SER A 1 394 ? -9.497 -3.831 -13.398 1.00 80.88 394 SER A CA 1
ATOM 3125 C C . SER A 1 394 ? -10.312 -4.061 -14.690 1.00 80.88 394 SER A C 1
ATOM 3127 O O . SER A 1 394 ? -10.416 -5.168 -15.233 1.00 80.88 394 SER A O 1
ATOM 3129 N N . GLN A 1 395 ? -10.925 -2.997 -15.225 1.00 66.88 395 GLN A N 1
ATOM 3130 C CA . GLN A 1 395 ? -11.859 -3.095 -16.357 1.00 66.88 395 GLN A CA 1
ATOM 3131 C C . GLN A 1 395 ? -11.203 -3.573 -17.664 1.00 66.88 395 GLN A C 1
ATOM 3133 O O . GLN A 1 395 ? -11.861 -4.246 -18.465 1.00 66.88 395 GLN A O 1
ATOM 3138 N N . GLN A 1 396 ? -9.926 -3.250 -17.897 1.00 61.34 396 GLN A N 1
ATOM 3139 C CA . GLN A 1 396 ? -9.208 -3.719 -19.087 1.00 61.34 396 GLN A CA 1
ATOM 3140 C C . GLN A 1 396 ? -9.070 -5.251 -19.087 1.00 61.34 396 GLN A C 1
ATOM 3142 O O . GLN A 1 396 ? -9.193 -5.879 -20.138 1.00 61.34 396 GLN A O 1
ATOM 3147 N N . GLN A 1 397 ? -8.960 -5.859 -17.905 1.00 59.97 397 GLN A N 1
ATOM 3148 C CA . GLN A 1 397 ? -8.789 -7.303 -17.722 1.00 59.97 397 GLN A CA 1
ATOM 3149 C C . GLN A 1 397 ? -10.105 -8.081 -17.775 1.00 59.97 397 GLN A C 1
ATOM 3151 O O . GLN A 1 397 ? -10.137 -9.221 -18.239 1.00 59.97 397 GLN A O 1
ATOM 3156 N N . LEU A 1 398 ? -11.229 -7.467 -17.378 1.00 60.28 398 LEU A N 1
ATOM 3157 C CA . LEU A 1 398 ? -12.552 -8.094 -17.519 1.00 60.28 398 LEU A CA 1
ATOM 3158 C C . LEU A 1 398 ? -12.850 -8.501 -18.971 1.00 60.28 398 LEU A C 1
ATOM 3160 O O . LEU A 1 398 ? -13.595 -9.456 -19.191 1.00 60.28 398 LEU A O 1
ATOM 3164 N N . LYS A 1 399 ? -12.272 -7.812 -19.965 1.00 59.53 399 LYS A N 1
ATOM 3165 C CA . LYS A 1 399 ? -12.386 -8.202 -21.378 1.00 59.53 399 LYS A CA 1
ATOM 3166 C C . LYS A 1 399 ? -11.696 -9.538 -21.664 1.00 59.53 399 LYS A C 1
ATOM 3168 O O . LYS A 1 399 ? -12.286 -10.367 -22.350 1.00 59.53 399 LYS A O 1
ATOM 3173 N N . GLU A 1 400 ? -10.509 -9.778 -21.115 1.00 58.16 400 GLU A N 1
ATOM 3174 C CA . GLU A 1 400 ? -9.769 -11.035 -21.293 1.00 58.16 400 GLU A CA 1
ATOM 3175 C C . GLU A 1 400 ? -10.519 -12.215 -20.652 1.00 58.16 400 GLU A C 1
ATOM 3177 O O . GLU A 1 400 ? -10.779 -13.225 -21.306 1.00 58.16 400 GLU A O 1
ATOM 3182 N N . VAL A 1 401 ? -10.983 -12.045 -19.408 1.00 55.53 401 VAL A N 1
ATOM 3183 C CA . VAL A 1 401 ? -11.720 -13.087 -18.669 1.00 55.53 401 VAL A CA 1
ATOM 3184 C C . VAL A 1 401 ? -13.058 -13.417 -19.340 1.00 55.53 401 VAL A C 1
ATOM 3186 O O . VAL A 1 401 ? -13.401 -14.588 -19.502 1.00 55.53 401 VAL A O 1
ATOM 3189 N N . ARG A 1 402 ? -13.812 -12.403 -19.794 1.00 56.22 402 ARG A N 1
ATOM 3190 C CA . ARG A 1 402 ? -15.067 -12.616 -20.542 1.00 56.22 402 ARG A CA 1
ATOM 3191 C C . ARG A 1 402 ? -14.845 -13.338 -21.866 1.00 56.22 402 ARG A C 1
ATOM 3193 O O . ARG A 1 402 ? -15.707 -14.112 -22.266 1.00 56.22 402 ARG A O 1
ATOM 3200 N N . SER A 1 403 ? -13.714 -13.093 -22.525 1.00 54.56 403 SER A N 1
ATOM 3201 C CA . SER A 1 403 ? -13.397 -13.725 -23.809 1.00 54.56 403 SER A CA 1
ATOM 3202 C C . SER A 1 403 ? -13.219 -15.240 -23.676 1.00 54.56 403 SER A C 1
ATOM 3204 O O . SER A 1 403 ? -13.554 -15.955 -24.609 1.00 54.56 403 SER A O 1
ATOM 3206 N N . TYR A 1 404 ? -12.766 -15.734 -22.518 1.00 50.16 404 TYR A N 1
ATOM 3207 C CA . TYR A 1 404 ? -12.638 -17.171 -22.236 1.00 50.16 404 TYR A CA 1
ATOM 3208 C C . TYR A 1 404 ? -13.878 -17.800 -21.589 1.00 50.16 404 TYR A C 1
ATOM 3210 O O . TYR A 1 404 ? -14.103 -18.990 -21.762 1.00 50.16 404 TYR A O 1
ATOM 3218 N N . ALA A 1 405 ? -14.707 -17.031 -20.875 1.00 47.28 405 ALA A N 1
ATOM 3219 C CA . ALA A 1 405 ? -15.968 -17.536 -20.315 1.00 47.28 405 ALA A CA 1
ATOM 3220 C C . ALA A 1 405 ? -17.067 -17.765 -21.376 1.00 47.28 405 ALA A C 1
ATOM 3222 O O . ALA A 1 405 ? -18.120 -18.315 -21.061 1.00 47.28 405 ALA A O 1
ATOM 3223 N N . ALA A 1 406 ? -16.843 -17.306 -22.611 1.00 41.72 406 ALA A N 1
ATOM 3224 C CA . ALA A 1 406 ? -17.790 -17.390 -23.719 1.00 41.72 406 ALA A CA 1
ATOM 3225 C C . ALA A 1 406 ? -17.582 -18.604 -24.650 1.00 41.72 406 ALA A C 1
ATOM 3227 O O . ALA A 1 406 ? -18.258 -18.668 -25.677 1.00 41.72 406 ALA A O 1
ATOM 3228 N N . TYR A 1 407 ? -16.693 -19.548 -24.312 1.00 38.44 407 TYR A N 1
ATOM 3229 C CA . TYR A 1 407 ? -16.428 -20.752 -25.114 1.00 38.44 407 TYR A CA 1
ATOM 3230 C C . TYR A 1 407 ? -16.508 -22.038 -24.298 1.00 38.44 407 TYR A C 1
ATOM 3232 O O . TYR A 1 407 ? -15.874 -22.097 -23.220 1.00 38.44 407 TYR A O 1
#

pLDDT: mean 89.92, std 10.68, range [38.44, 98.81]

Foldseek 3Di:
DQLLVVDDQLKFKAFDLLKFKDFAFPDDQQPDAQKAFAASLLVNLVVVLCVVCVVVVVVVVVCCVVVVDHPPPPCPVVVVLVSSVCSQVVDPSSVVFWDWDADPVRDIDIDGDTDRPHGHHTDTQWMWMARVVVRDTHTQGDPDQCQLVLLQLLQSNLRAHGSNRSVVSLVVVDDVSVVSVSVVVVVCVVVVGMDIGSDDCLLVVCPVVDDAQDWDDQDQLWIWGHHPSAIEIFLPQFPWDDPPDPDTGDAPSNHHAHQEYEAFADDCSRVPLGRLSNHNQARAYEYADCVLPASMERNPVSSSVSSNHDHYHHAYAQDWDDDVQKIKGWHDAAAPDDDCSVYRGTWIWIQHPQAIETSRRERAAHPVGDHCVVVCRQVVCCVPRNDHNYYDYDPVRVVVVVVVVVD